Protein AF-A0A7S1A579-F1 (afdb_monomer)

Nearest PDB structures (foldseek):
  6sc8-assembly1_A  TM=3.128E-01  e=2.454E-05  Homo sapiens

pLDDT: mean 76.72, std 22.56, range [25.81, 97.69]

Structure (mmCIF, N/CA/C/O backbone):
data_AF-A0A7S1A579-F1
#
_entry.id   AF-A0A7S1A579-F1
#
loop_
_atom_site.group_PDB
_atom_site.id
_atom_site.type_symbol
_atom_site.label_atom_id
_atom_site.label_alt_id
_atom_site.label_comp_id
_atom_site.label_asym_id
_atom_site.label_entity_id
_atom_site.label_seq_id
_atom_site.pdbx_PDB_ins_code
_atom_site.Cartn_x
_atom_site.Cartn_y
_atom_site.Cartn_z
_atom_site.occupancy
_atom_site.B_iso_or_equiv
_atom_site.auth_seq_id
_atom_site.auth_comp_id
_atom_site.auth_asym_id
_atom_site.auth_atom_id
_atom_site.pdbx_PDB_model_num
ATOM 1 N N . MET A 1 1 ? 28.890 42.514 37.317 1.00 47.31 1 MET A N 1
ATOM 2 C CA . MET A 1 1 ? 28.191 41.209 37.233 1.00 47.31 1 MET A CA 1
ATOM 3 C C . MET A 1 1 ? 27.412 40.848 38.511 1.00 47.31 1 MET A C 1
ATOM 5 O O . MET A 1 1 ? 27.080 39.687 38.698 1.00 47.31 1 MET A O 1
ATOM 9 N N . GLU A 1 2 ? 27.026 41.815 39.357 1.00 46.03 2 GLU A N 1
ATOM 10 C CA . GLU A 1 2 ? 26.341 41.526 40.639 1.00 46.03 2 GLU A CA 1
ATOM 11 C C . GLU A 1 2 ? 24.880 42.007 40.698 1.00 46.03 2 GLU A C 1
ATOM 13 O O . GLU A 1 2 ? 24.080 41.483 41.466 1.00 46.03 2 GLU A O 1
ATOM 18 N N . HIS A 1 3 ? 24.472 42.904 39.795 1.00 42.00 3 HIS A N 1
ATOM 19 C CA . HIS A 1 3 ? 23.095 43.415 39.727 1.00 42.00 3 HIS A CA 1
ATOM 20 C C . HIS A 1 3 ? 22.078 42.469 39.053 1.00 42.00 3 HIS A C 1
ATOM 22 O O . HIS A 1 3 ? 20.877 42.734 39.091 1.00 42.00 3 HIS A O 1
ATOM 28 N N . ASP A 1 4 ? 22.528 41.350 38.473 1.00 42.69 4 ASP A N 1
ATOM 29 C CA . ASP A 1 4 ? 21.679 40.458 37.664 1.00 42.69 4 ASP A CA 1
ATOM 30 C C . ASP A 1 4 ? 21.150 39.227 38.438 1.00 42.69 4 ASP A C 1
ATOM 32 O O . ASP A 1 4 ? 20.230 38.538 37.992 1.00 42.6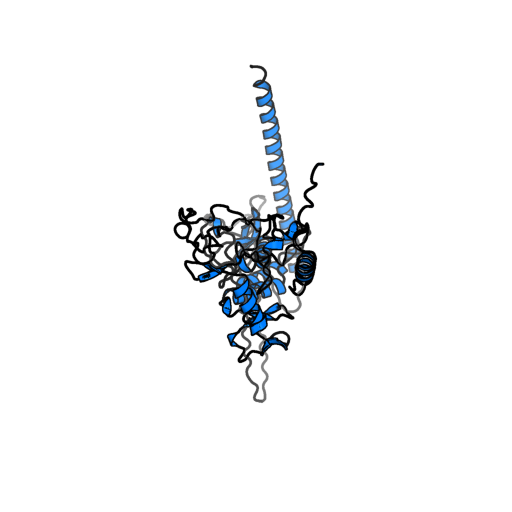9 4 ASP A O 1
ATOM 36 N N . ARG A 1 5 ? 21.669 38.973 39.652 1.00 43.84 5 ARG A N 1
ATOM 37 C CA . ARG A 1 5 ? 21.184 37.891 40.535 1.00 43.84 5 ARG A CA 1
ATOM 38 C C . ARG A 1 5 ? 19.909 38.261 41.298 1.00 43.84 5 ARG A C 1
ATOM 40 O O . ARG A 1 5 ? 19.050 37.404 41.484 1.00 43.84 5 ARG A O 1
ATOM 47 N N . VAL A 1 6 ? 19.727 39.529 41.672 1.00 47.41 6 VAL A N 1
ATOM 48 C CA . VAL A 1 6 ? 18.565 39.961 42.477 1.00 47.41 6 VAL A CA 1
ATOM 49 C C . VAL A 1 6 ? 17.266 39.969 41.655 1.00 47.41 6 VAL A C 1
ATOM 51 O O . VAL A 1 6 ? 16.204 39.632 42.175 1.00 47.41 6 VAL A O 1
ATOM 54 N N . ARG A 1 7 ? 17.328 40.245 40.342 1.00 44.72 7 ARG A N 1
ATOM 55 C CA . ARG A 1 7 ? 16.136 40.229 39.468 1.00 44.72 7 ARG A CA 1
ATOM 56 C C . ARG A 1 7 ? 15.603 38.823 39.166 1.00 44.72 7 ARG A C 1
ATOM 58 O O . ARG A 1 7 ? 14.399 38.676 38.965 1.00 44.72 7 ARG A O 1
ATOM 65 N N . ARG A 1 8 ? 16.444 37.780 39.193 1.00 43.94 8 ARG A N 1
ATOM 66 C CA . ARG A 1 8 ? 16.000 36.393 38.936 1.00 43.94 8 ARG A CA 1
ATOM 67 C C . ARG A 1 8 ? 15.271 35.767 40.131 1.00 43.94 8 ARG A C 1
ATOM 69 O O . ARG A 1 8 ? 14.335 34.998 39.923 1.00 43.94 8 ARG A O 1
ATOM 76 N N . SER A 1 9 ? 15.600 36.161 41.363 1.00 46.16 9 SER A N 1
ATOM 77 C CA . SER A 1 9 ? 14.920 35.647 42.565 1.00 46.16 9 SER A CA 1
ATOM 78 C C . SER A 1 9 ? 13.485 36.172 42.729 1.00 46.16 9 SER A C 1
ATOM 80 O O . SER A 1 9 ? 12.616 35.438 43.195 1.00 46.16 9 SER A O 1
ATOM 82 N N . PHE A 1 10 ? 13.182 37.395 42.271 1.00 41.75 10 PHE A N 1
ATOM 83 C CA . PHE A 1 10 ? 11.817 37.947 42.338 1.00 41.75 10 PHE A CA 1
ATOM 84 C C . PHE A 1 10 ? 10.853 37.366 41.287 1.00 41.75 10 PHE A C 1
ATOM 86 O O . PHE A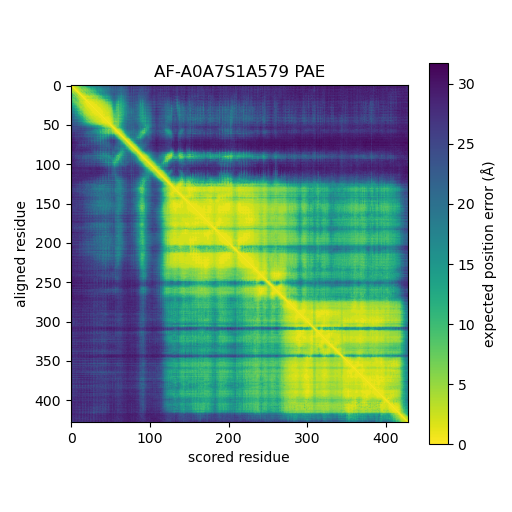 1 10 ? 9.644 37.318 41.525 1.00 41.75 10 PHE A O 1
ATOM 93 N N . ALA A 1 11 ? 11.363 36.885 40.147 1.00 45.69 11 ALA A N 1
ATOM 94 C CA . ALA A 1 11 ? 10.540 36.277 39.099 1.00 45.69 11 ALA A CA 1
ATOM 95 C C . ALA A 1 11 ? 10.047 34.864 39.477 1.00 45.69 11 ALA A C 1
ATOM 97 O O . ALA A 1 11 ? 8.921 34.497 39.145 1.00 45.69 11 ALA A O 1
ATOM 98 N N . CYS A 1 12 ? 10.841 34.101 40.238 1.00 46.72 12 CYS A N 1
ATOM 99 C CA . CYS A 1 12 ? 10.484 32.748 40.681 1.00 46.72 12 CYS A CA 1
ATOM 100 C C . CYS A 1 12 ? 9.321 32.747 41.699 1.00 46.72 12 CYS A C 1
ATOM 102 O O . CYS A 1 12 ? 8.391 31.945 41.597 1.00 46.72 12 CYS A O 1
ATOM 104 N N . GLY A 1 13 ? 9.298 33.714 42.628 1.00 47.03 13 GLY A N 1
ATOM 105 C CA . GLY A 1 13 ? 8.260 33.805 43.665 1.00 47.03 13 GLY A CA 1
ATOM 106 C C . GLY A 1 13 ? 6.848 34.078 43.124 1.00 47.03 13 GLY A C 1
ATOM 107 O O . GLY A 1 13 ? 5.892 33.413 43.527 1.00 47.03 13 GLY A O 1
ATOM 108 N N . ARG A 1 14 ? 6.702 35.000 42.157 1.00 46.94 14 ARG A N 1
ATOM 109 C CA . ARG A 1 14 ? 5.392 35.293 41.533 1.00 46.94 14 ARG A CA 1
ATOM 110 C C . ARG A 1 14 ? 4.891 34.150 40.653 1.00 46.94 14 ARG A C 1
ATOM 112 O O . ARG A 1 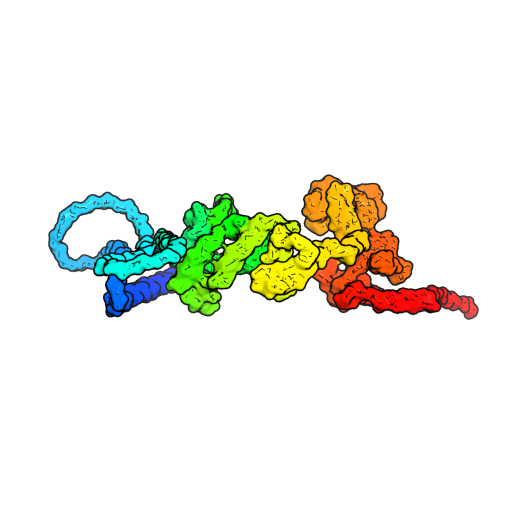14 ? 3.682 33.947 40.546 1.00 46.94 14 ARG A O 1
ATOM 119 N N . TRP A 1 15 ? 5.799 33.389 40.047 1.00 43.47 15 TRP A N 1
ATOM 120 C CA . TRP A 1 15 ? 5.434 32.257 39.200 1.00 43.47 15 TRP A CA 1
ATOM 121 C C . TRP A 1 15 ? 4.904 31.074 40.029 1.00 43.47 15 TRP A C 1
ATOM 123 O O . TRP A 1 15 ? 3.829 30.552 39.727 1.00 43.47 15 TRP A O 1
ATOM 133 N N . CYS A 1 16 ? 5.556 30.741 41.151 1.00 42.84 16 CYS A N 1
ATOM 134 C CA . CYS A 1 16 ? 5.076 29.709 42.081 1.00 42.84 16 CYS A CA 1
ATOM 135 C C . CYS A 1 16 ? 3.720 30.056 42.725 1.00 42.84 16 CYS A C 1
ATOM 137 O O . CYS A 1 16 ? 2.850 29.189 42.855 1.00 42.84 16 CYS A O 1
ATOM 139 N N . GLN A 1 17 ? 3.488 31.325 43.079 1.00 50.25 17 GLN A N 1
ATOM 140 C CA . GLN A 1 17 ? 2.205 31.756 43.649 1.00 50.25 17 GLN A CA 1
ATOM 141 C C . GLN A 1 17 ? 1.053 31.656 42.632 1.00 50.25 17 GLN A C 1
ATOM 143 O O . GLN A 1 17 ? -0.016 31.132 42.966 1.00 50.25 17 GLN A O 1
ATOM 148 N N . ASN A 1 18 ? 1.283 32.047 41.373 1.00 57.25 18 ASN A N 1
ATOM 149 C CA . ASN A 1 18 ? 0.293 31.904 40.299 1.00 57.25 18 ASN A CA 1
ATOM 150 C C . ASN A 1 18 ? 0.009 30.437 39.939 1.00 57.25 18 ASN A C 1
ATOM 152 O O . ASN A 1 18 ? -1.140 30.082 39.663 1.00 57.25 18 ASN A O 1
ATOM 156 N N . TRP A 1 19 ? 1.018 29.565 40.001 1.00 51.78 19 TRP A N 1
ATOM 157 C CA . TRP A 1 19 ? 0.840 28.135 39.747 1.00 51.78 19 TRP A CA 1
ATOM 158 C C . TRP A 1 19 ? -0.019 27.457 40.826 1.00 51.78 19 TRP A C 1
ATOM 160 O O . TRP A 1 19 ? -1.006 26.798 40.496 1.00 51.78 19 TRP A O 1
ATOM 170 N N . SER A 1 20 ? 0.249 27.717 42.113 1.00 60.41 20 SER A N 1
ATOM 171 C CA . SER A 1 20 ? -0.551 27.165 43.225 1.00 60.41 20 SER A CA 1
ATOM 172 C C . SER A 1 20 ? -2.026 27.594 43.184 1.00 60.41 20 SER A C 1
ATOM 174 O O . SER A 1 20 ? -2.921 26.863 43.617 1.00 60.41 20 SER A O 1
ATOM 176 N N . THR A 1 21 ? -2.296 28.788 42.654 1.00 63.12 21 THR A N 1
ATOM 177 C CA . THR A 1 21 ? -3.648 29.344 42.540 1.00 63.12 21 THR A CA 1
ATOM 178 C C . THR A 1 21 ? -4.391 28.715 41.360 1.00 63.12 21 THR A C 1
ATOM 180 O O . THR A 1 21 ? -5.551 28.330 41.507 1.00 63.12 21 THR A O 1
ATOM 183 N N . ARG A 1 22 ? -3.706 28.482 40.228 1.00 62.91 22 ARG A N 1
ATOM 184 C CA . ARG A 1 22 ? -4.252 27.723 39.088 1.00 62.91 22 ARG A CA 1
ATOM 185 C C . ARG A 1 22 ? -4.574 26.271 39.440 1.00 62.91 22 ARG A C 1
ATOM 187 O O . ARG A 1 22 ? -5.633 25.788 39.050 1.00 62.91 22 ARG A O 1
ATOM 194 N N . VAL A 1 23 ? -3.705 25.588 40.188 1.00 62.84 23 VAL A N 1
ATOM 195 C CA . VAL A 1 23 ? -3.947 24.199 40.625 1.00 62.84 23 VAL A CA 1
ATOM 196 C C . VAL A 1 23 ? -5.149 24.128 41.572 1.00 62.84 23 VAL A C 1
ATOM 198 O O . VAL A 1 23 ? -6.027 23.287 41.387 1.00 62.84 23 VAL A O 1
ATOM 201 N N . ARG A 1 24 ? -5.258 25.057 42.534 1.00 72.44 24 ARG A N 1
ATOM 202 C CA . ARG A 1 24 ? -6.424 25.141 43.432 1.00 72.44 24 ARG A CA 1
ATOM 203 C C . ARG A 1 24 ? -7.726 25.434 42.686 1.00 72.44 24 ARG A C 1
ATOM 205 O O . ARG A 1 24 ? -8.746 24.835 43.015 1.00 72.44 24 ARG A O 1
ATOM 212 N N . TRP A 1 25 ? -7.694 26.309 41.681 1.00 73.62 25 TRP A N 1
ATOM 213 C CA . TRP A 1 25 ? -8.870 26.608 40.862 1.00 73.62 25 TRP A CA 1
ATOM 214 C C . TRP A 1 25 ? -9.315 25.394 40.038 1.00 73.62 25 TRP A C 1
ATOM 216 O O . TRP A 1 25 ? -10.489 25.038 40.079 1.00 73.62 25 TRP A O 1
ATOM 226 N N . ARG A 1 26 ? -8.379 24.687 39.386 1.00 64.06 26 ARG A N 1
ATOM 227 C CA . ARG A 1 26 ? -8.679 23.449 38.644 1.00 64.06 26 ARG A CA 1
ATOM 228 C C . ARG A 1 26 ? -9.256 22.355 39.543 1.00 64.06 26 ARG A C 1
ATOM 230 O O . ARG A 1 26 ? -10.236 21.727 39.167 1.00 64.06 26 ARG A O 1
ATOM 237 N N . ARG A 1 27 ? -8.711 22.176 40.753 1.00 69.56 27 ARG A N 1
ATOM 238 C CA . ARG A 1 27 ? -9.241 21.207 41.729 1.00 69.56 27 ARG A CA 1
ATOM 239 C C . ARG A 1 27 ? -10.659 21.561 42.187 1.00 69.56 27 ARG A C 1
ATOM 241 O O . ARG A 1 27 ? -11.492 20.673 42.297 1.00 69.56 27 ARG A O 1
ATOM 248 N N . ARG A 1 28 ? -10.955 22.846 42.422 1.00 74.81 28 ARG A N 1
ATOM 249 C CA . ARG A 1 28 ? -12.317 23.298 42.771 1.00 74.81 28 ARG A CA 1
ATOM 250 C C . ARG A 1 28 ? -13.302 23.119 41.618 1.00 74.81 28 ARG A C 1
ATOM 252 O O . ARG A 1 28 ? -14.421 22.698 41.868 1.00 74.81 28 ARG A O 1
ATOM 259 N N . ALA A 1 29 ? -12.886 23.404 40.385 1.00 65.06 29 ALA A N 1
ATOM 260 C CA . ALA A 1 29 ? -13.716 23.187 39.203 1.00 65.06 29 ALA A CA 1
ATOM 261 C C . ALA A 1 29 ? -14.034 21.694 38.998 1.00 65.06 29 ALA A C 1
ATOM 263 O O . ALA A 1 29 ? -15.185 21.352 38.759 1.00 65.06 29 ALA A O 1
ATOM 264 N N . ALA A 1 30 ? -13.047 20.809 39.184 1.00 61.34 30 ALA A N 1
ATOM 265 C CA . ALA A 1 30 ? -13.247 19.362 39.106 1.00 61.34 30 ALA A CA 1
ATOM 266 C C . ALA A 1 30 ? -14.214 18.839 40.185 1.00 61.34 30 ALA A C 1
ATOM 268 O O . ALA A 1 30 ? -15.116 18.071 39.873 1.00 61.34 30 ALA A O 1
ATOM 269 N N . LEU A 1 31 ? -14.080 19.302 41.436 1.00 73.62 31 LEU A N 1
ATOM 270 C CA . LEU A 1 31 ? -15.003 18.935 42.520 1.00 73.62 31 LEU A CA 1
ATOM 271 C C . LEU A 1 31 ? -16.426 19.462 42.278 1.00 73.62 31 LEU A C 1
ATOM 273 O O . LEU A 1 31 ? -17.392 18.746 42.517 1.00 73.62 31 LEU A O 1
ATOM 277 N N . ALA A 1 32 ? -16.564 20.688 41.763 1.00 73.44 32 ALA A N 1
ATOM 278 C CA . ALA A 1 32 ? -17.868 21.257 41.429 1.00 73.44 32 ALA A CA 1
ATOM 279 C C . ALA A 1 32 ? -18.566 20.484 40.296 1.00 73.44 32 ALA A C 1
ATOM 281 O O . ALA A 1 32 ? -19.779 20.284 40.355 1.00 73.44 32 ALA A O 1
ATOM 282 N N . GLU A 1 33 ? -17.810 20.019 39.296 1.00 67.50 33 GLU A N 1
ATOM 283 C CA . GLU A 1 33 ? -18.347 19.176 38.224 1.00 67.50 33 GLU A CA 1
ATOM 284 C C . GLU A 1 33 ? -18.697 17.771 38.731 1.00 67.50 33 GLU A C 1
ATOM 286 O O . GLU A 1 33 ? -19.759 17.252 38.399 1.00 67.50 33 GLU A O 1
ATOM 291 N N . GLN A 1 34 ? -17.882 17.189 39.618 1.00 68.12 34 GLN A N 1
ATOM 292 C CA . GLN A 1 34 ? -18.193 15.916 40.274 1.00 68.12 34 GLN A CA 1
ATOM 293 C C . GLN A 1 34 ? -19.496 16.000 41.091 1.00 68.12 34 GLN A C 1
ATOM 295 O O . GLN A 1 34 ? -20.335 15.102 41.009 1.00 68.12 34 GLN A O 1
ATOM 300 N N . ASP A 1 35 ? -19.720 17.096 41.821 1.00 74.06 35 ASP A N 1
ATOM 301 C CA . ASP A 1 35 ? -20.973 17.345 42.548 1.00 74.06 35 ASP A CA 1
ATOM 302 C C . ASP A 1 35 ? -22.158 17.648 41.619 1.00 74.06 35 ASP A C 1
ATOM 304 O O . ASP A 1 35 ? -23.310 17.358 41.961 1.00 74.06 35 ASP A O 1
ATOM 308 N N . ARG A 1 36 ? -21.916 18.237 40.440 1.00 85.06 36 ARG A N 1
ATOM 309 C CA . ARG A 1 36 ? -22.947 18.397 39.402 1.00 85.06 36 ARG A CA 1
ATOM 310 C C . ARG A 1 36 ? -23.375 17.032 38.870 1.00 85.06 36 ARG A C 1
ATOM 312 O O . ARG A 1 36 ? -24.565 16.741 38.872 1.00 85.06 36 ARG A O 1
ATOM 319 N N . LEU A 1 37 ? -22.415 16.176 38.519 1.00 63.78 37 LEU A N 1
ATOM 320 C CA . LEU A 1 37 ? -22.663 14.820 38.028 1.00 63.78 37 LEU A CA 1
ATOM 321 C C . LEU A 1 37 ? -23.353 13.947 39.079 1.00 63.78 37 LEU A C 1
ATOM 323 O O . LEU A 1 37 ? -24.321 13.273 38.750 1.00 63.78 37 LEU A O 1
ATOM 327 N N . ARG A 1 38 ? -22.943 14.013 40.353 1.00 70.88 38 ARG A N 1
ATOM 328 C CA . ARG A 1 38 ? -23.638 13.319 41.455 1.00 70.88 38 ARG A CA 1
ATOM 329 C C . ARG A 1 38 ? -25.104 13.731 41.562 1.00 70.88 38 ARG A C 1
ATOM 331 O O . ARG A 1 38 ? -25.965 12.875 41.747 1.00 70.88 38 ARG A O 1
ATOM 338 N N . ARG A 1 39 ? -25.399 15.028 41.418 1.00 70.94 39 ARG A N 1
ATOM 339 C CA . ARG A 1 39 ? -26.777 15.539 41.416 1.00 70.94 39 ARG A CA 1
ATOM 340 C C . ARG A 1 39 ? -27.557 15.101 40.180 1.00 70.94 39 ARG A C 1
ATOM 342 O O . ARG A 1 39 ? -28.720 14.753 40.325 1.00 70.94 39 ARG A O 1
ATOM 349 N N . SER A 1 40 ? -26.930 15.062 39.006 1.00 66.44 40 SER A N 1
ATOM 350 C CA . SER A 1 40 ? -27.559 14.565 37.777 1.00 66.44 40 SER A CA 1
ATOM 351 C C . SER A 1 40 ? -27.852 13.066 37.836 1.00 66.44 40 SER A C 1
ATOM 353 O O . SER A 1 40 ? -28.957 12.665 37.504 1.00 66.44 40 SER A O 1
ATOM 355 N N . VAL A 1 41 ? -26.914 12.244 38.316 1.00 64.12 41 VAL A N 1
ATOM 356 C CA . VAL A 1 41 ? -27.126 10.797 38.503 1.00 64.12 41 VAL A CA 1
ATOM 357 C C . VAL A 1 41 ? -28.238 10.546 39.515 1.00 64.12 41 VAL A C 1
ATOM 359 O O . VAL A 1 41 ? -29.110 9.723 39.263 1.00 64.12 41 VAL A O 1
ATOM 362 N N . LYS A 1 42 ? -28.255 11.296 40.624 1.00 71.56 42 LYS A N 1
ATOM 363 C CA . LYS A 1 42 ? -29.345 11.230 41.599 1.00 71.56 42 LYS A CA 1
ATOM 364 C C . LYS A 1 42 ? -30.689 11.631 40.983 1.00 71.56 42 LYS A C 1
ATOM 366 O O . LYS A 1 42 ? -31.654 10.910 41.164 1.00 71.56 42 LYS A O 1
ATOM 371 N N . ALA A 1 43 ? -30.742 12.721 40.218 1.00 66.25 43 ALA A N 1
ATOM 372 C CA . ALA A 1 43 ? -31.970 13.166 39.560 1.00 66.25 43 ALA A CA 1
ATOM 373 C C . ALA A 1 43 ? -32.492 12.140 38.540 1.00 66.25 43 ALA A C 1
ATOM 375 O O . ALA A 1 43 ? -33.686 11.874 38.511 1.00 66.25 43 ALA A O 1
ATOM 376 N N . VAL A 1 44 ? -31.605 11.517 37.756 1.00 61.66 44 VAL A N 1
ATOM 377 C CA . VAL A 1 44 ? -31.972 10.437 36.824 1.00 61.66 44 VAL A CA 1
ATOM 378 C C . VAL A 1 44 ? -32.459 9.201 37.584 1.00 61.66 44 VAL A C 1
ATOM 380 O O . VAL A 1 44 ? -33.455 8.605 37.191 1.00 61.66 44 VAL A O 1
ATOM 383 N N . ALA A 1 45 ? -31.809 8.832 38.690 1.00 61.50 45 ALA A N 1
ATOM 384 C CA . ALA A 1 45 ? -32.258 7.728 39.537 1.00 61.50 45 ALA A CA 1
ATOM 385 C C . ALA A 1 45 ? -33.626 8.011 40.187 1.00 61.50 45 ALA A C 1
ATOM 387 O O . ALA A 1 45 ? -34.470 7.120 40.222 1.00 61.50 45 ALA A O 1
ATOM 388 N N . ASP A 1 46 ? -33.869 9.243 40.642 1.00 59.16 46 ASP A N 1
ATOM 389 C CA . ASP A 1 46 ? -35.143 9.677 41.227 1.00 59.16 46 ASP A CA 1
ATOM 390 C C . ASP A 1 46 ? -36.262 9.710 40.162 1.00 59.16 46 ASP A C 1
ATOM 392 O O . ASP A 1 46 ? -37.379 9.260 40.417 1.00 59.16 46 ASP A O 1
ATOM 396 N N . GLU A 1 47 ? -35.962 10.170 38.943 1.00 58.97 47 GLU A N 1
ATOM 397 C CA . GLU A 1 47 ? -36.910 10.199 37.822 1.00 58.97 47 GLU A CA 1
ATOM 398 C C . GLU A 1 47 ? -37.262 8.788 37.327 1.00 58.97 47 GLU A C 1
ATOM 400 O O . GLU A 1 47 ? -38.437 8.480 37.113 1.00 58.97 47 GLU A O 1
ATOM 405 N N . LEU A 1 48 ? -36.277 7.888 37.246 1.00 57.16 48 LEU A N 1
ATOM 406 C CA . LEU A 1 48 ? -36.496 6.473 36.928 1.00 57.16 48 LEU A CA 1
ATOM 407 C C . LEU A 1 48 ? -37.258 5.736 38.040 1.00 57.16 48 LEU A C 1
ATOM 409 O O . LEU A 1 48 ? -38.088 4.884 37.738 1.00 57.16 48 LEU A O 1
ATOM 413 N N . CYS A 1 49 ? -37.053 6.098 39.311 1.00 58.28 49 CYS A N 1
ATOM 414 C CA . CYS A 1 49 ? -37.835 5.571 40.436 1.00 58.28 49 CYS A CA 1
ATOM 415 C C . CYS A 1 49 ? -39.311 6.010 40.415 1.00 58.28 49 CYS A C 1
ATOM 417 O O . CYS A 1 49 ? -40.121 5.451 41.156 1.00 58.28 49 CYS A O 1
ATOM 419 N N . HIS A 1 50 ? -39.681 7.038 39.645 1.00 50.03 50 HIS A N 1
ATOM 420 C CA . HIS A 1 50 ? -41.049 7.576 39.603 1.00 50.03 50 HIS A CA 1
ATOM 421 C C . HIS A 1 50 ? -41.789 7.289 38.294 1.00 50.03 50 HIS A C 1
ATOM 423 O O . HIS A 1 50 ? -43.008 7.477 38.226 1.00 50.03 50 HIS A O 1
ATOM 429 N N . GLN A 1 51 ? -41.106 6.772 37.272 1.00 51.78 51 GLN A N 1
ATOM 430 C CA . GLN A 1 51 ? -41.766 6.271 36.073 1.00 51.78 51 GLN A CA 1
ATOM 431 C C . GLN A 1 51 ? -42.412 4.908 36.353 1.00 51.78 51 GLN A C 1
ATOM 433 O O . GLN A 1 51 ? -41.752 3.929 36.689 1.00 51.78 51 GLN A O 1
ATOM 438 N N . ARG A 1 52 ? -43.741 4.835 36.205 1.00 39.75 52 ARG A N 1
ATOM 439 C CA . ARG A 1 52 ? -44.452 3.552 36.143 1.00 39.75 52 ARG A CA 1
ATOM 440 C C . ARG A 1 52 ? -44.154 2.910 34.795 1.00 39.75 52 ARG A C 1
ATOM 442 O O . ARG A 1 52 ? -44.749 3.296 33.791 1.00 39.75 52 ARG A O 1
ATOM 449 N N . PHE A 1 53 ? -43.260 1.931 34.785 1.00 48.84 53 PHE A N 1
ATOM 450 C CA . PHE A 1 53 ? -43.068 1.081 33.621 1.00 48.84 53 PHE A CA 1
ATOM 451 C C . PHE A 1 53 ? -44.267 0.130 33.491 1.00 48.84 53 PHE A C 1
ATOM 453 O O . PHE A 1 53 ? -44.626 -0.530 34.474 1.00 48.84 53 PHE A O 1
ATOM 460 N N . PRO A 1 54 ? -44.929 0.064 32.324 1.00 34.09 54 PRO A N 1
ATOM 461 C CA . PRO A 1 54 ? -45.792 -1.067 32.030 1.00 34.09 54 PRO A CA 1
ATOM 462 C C . PRO A 1 54 ? -44.922 -2.336 32.036 1.00 34.09 54 PRO A C 1
ATOM 464 O O . PRO A 1 54 ? -43.801 -2.320 31.536 1.00 34.09 54 PRO A O 1
ATOM 467 N N . ASP A 1 55 ? -45.432 -3.400 32.655 1.00 40.28 55 ASP A N 1
ATOM 468 C CA . ASP A 1 55 ? -44.855 -4.755 32.661 1.00 40.28 55 ASP A CA 1
ATOM 469 C C . ASP A 1 55 ? -43.694 -5.053 33.634 1.00 40.28 55 ASP A C 1
ATOM 471 O O . ASP A 1 55 ? -42.742 -5.753 33.306 1.00 40.28 55 ASP A O 1
ATOM 475 N N . GLY A 1 56 ? -43.817 -4.626 34.897 1.00 39.44 56 GLY A N 1
ATOM 476 C CA . GLY A 1 56 ? -43.161 -5.323 36.023 1.00 39.44 56 GLY A CA 1
ATOM 477 C C . GLY A 1 56 ? -41.634 -5.201 36.126 1.00 39.44 56 GLY A C 1
ATOM 478 O O . GLY A 1 56 ? -41.016 -5.957 36.874 1.00 39.44 56 GLY A O 1
ATOM 479 N N . ILE A 1 57 ? -41.023 -4.248 35.421 1.00 36.94 57 ILE A N 1
ATOM 480 C CA . ILE A 1 57 ? -39.584 -3.965 35.499 1.00 36.94 57 ILE A CA 1
ATOM 481 C C . ILE A 1 57 ? -39.266 -3.296 36.846 1.00 36.94 57 ILE A C 1
ATOM 483 O O . ILE A 1 57 ? -39.697 -2.172 37.104 1.00 36.94 57 ILE A O 1
ATOM 487 N N . ASN A 1 58 ? -38.485 -3.970 37.693 1.00 36.34 58 ASN A N 1
ATOM 488 C CA . ASN A 1 58 ? -37.908 -3.389 38.907 1.00 36.34 58 ASN A CA 1
ATOM 489 C C . ASN A 1 58 ? -36.456 -2.976 38.644 1.00 36.34 58 ASN A C 1
ATOM 491 O O . ASN A 1 58 ? -35.619 -3.813 38.316 1.00 36.34 58 ASN A O 1
ATOM 495 N N . VAL A 1 59 ? -36.140 -1.695 38.835 1.00 38.06 59 VAL A N 1
ATOM 496 C CA . VAL A 1 59 ? -34.760 -1.192 38.838 1.00 38.06 59 VAL A CA 1
ATOM 497 C C . VAL A 1 59 ? -34.297 -1.111 40.292 1.00 38.06 59 VAL A C 1
ATOM 499 O O . VAL A 1 59 ? -34.822 -0.309 41.062 1.00 38.06 59 VAL A O 1
ATOM 502 N N . VAL A 1 60 ? -33.337 -1.948 40.694 1.00 34.75 60 VAL A N 1
ATOM 503 C CA . VAL A 1 60 ? -32.786 -1.941 42.060 1.00 34.75 60 VAL A CA 1
ATOM 504 C C . VAL A 1 60 ? -31.441 -1.221 42.067 1.00 34.75 60 VAL A C 1
ATOM 506 O O . VAL A 1 60 ? -30.477 -1.671 41.454 1.00 34.75 60 VAL A O 1
ATOM 509 N N . PHE A 1 61 ? -31.365 -0.106 42.793 1.00 35.84 61 PHE A N 1
ATOM 510 C CA . PHE A 1 61 ? -30.117 0.609 43.051 1.00 35.84 61 PHE A CA 1
ATOM 511 C C . PHE A 1 61 ? -29.532 0.172 44.397 1.00 35.84 61 PHE A C 1
ATOM 513 O O . PHE A 1 61 ? -30.119 0.431 45.447 1.00 35.84 61 PHE A O 1
ATOM 520 N N . HIS A 1 62 ? -28.342 -0.427 44.394 1.00 30.78 62 HIS A N 1
ATOM 521 C CA . HIS A 1 62 ? -27.564 -0.609 45.619 1.00 30.78 62 HIS A CA 1
ATOM 522 C C . HIS A 1 62 ? -26.596 0.566 45.793 1.00 30.78 62 HIS A C 1
ATOM 524 O O . HIS A 1 62 ? -25.551 0.625 45.151 1.00 30.78 62 HIS A O 1
ATOM 530 N N . SER A 1 63 ? -26.931 1.510 46.678 1.00 30.98 63 SER A N 1
ATOM 531 C CA . SER A 1 63 ? -25.978 2.523 47.145 1.00 30.98 63 SER A CA 1
ATOM 532 C C . SER A 1 63 ? -25.539 2.208 48.575 1.00 30.98 63 SER A C 1
ATOM 534 O O . SER A 1 63 ? -26.343 2.306 49.501 1.00 30.98 63 SER A O 1
ATOM 536 N N . ALA A 1 64 ? -24.264 1.883 48.777 1.00 33.00 64 ALA A N 1
ATOM 537 C CA . ALA A 1 64 ? -23.640 1.964 50.094 1.00 33.00 64 ALA A CA 1
ATOM 538 C C . ALA A 1 64 ? -23.027 3.364 50.237 1.00 33.00 64 ALA A C 1
ATOM 540 O O . ALA A 1 64 ? -21.902 3.609 49.807 1.00 33.00 64 ALA A O 1
ATOM 541 N N . ILE A 1 65 ? -23.792 4.308 50.787 1.00 33.41 65 ILE A N 1
ATOM 542 C CA . ILE A 1 65 ? -23.282 5.629 51.170 1.00 33.41 65 ILE A CA 1
ATOM 543 C C . ILE A 1 65 ? -23.171 5.640 52.695 1.00 33.41 65 ILE A C 1
ATOM 545 O O . ILE A 1 65 ? -24.173 5.798 53.386 1.00 33.41 65 ILE A O 1
ATOM 549 N N . GLN A 1 66 ? -21.957 5.482 53.227 1.00 36.50 66 GLN A N 1
ATOM 550 C CA . GLN A 1 66 ? -21.646 5.957 54.576 1.00 36.50 66 GLN A CA 1
ATOM 551 C C . GLN A 1 66 ? -21.329 7.451 54.473 1.00 36.50 66 GLN A C 1
ATOM 553 O O . GLN A 1 66 ? -20.339 7.850 53.860 1.00 36.50 66 GLN A O 1
ATOM 558 N N . SER A 1 67 ? -22.218 8.286 55.006 1.00 35.06 67 SER A N 1
ATOM 559 C CA . SER A 1 67 ? -21.993 9.720 55.159 1.00 35.06 67 SER A CA 1
ATOM 560 C C . SER A 1 67 ? -21.325 9.991 56.504 1.00 35.06 67 SER A C 1
ATOM 562 O O . SER A 1 67 ? -21.951 9.799 57.547 1.00 35.06 67 SER A O 1
ATOM 564 N N . ASP A 1 68 ? -20.092 10.490 56.484 1.00 33.06 68 ASP A N 1
ATOM 565 C CA . ASP A 1 68 ? -19.486 11.099 57.664 1.00 33.06 68 ASP A CA 1
ATOM 566 C C . ASP A 1 68 ? -20.170 12.439 57.974 1.00 33.06 68 ASP A C 1
ATOM 568 O O . ASP A 1 68 ? -20.107 13.389 57.193 1.00 33.06 68 ASP A O 1
ATOM 572 N N . GLY A 1 69 ? -20.785 12.504 59.157 1.00 31.89 69 GLY A N 1
ATOM 573 C CA . GLY A 1 69 ? -20.864 13.715 59.971 1.00 31.89 69 GLY A CA 1
A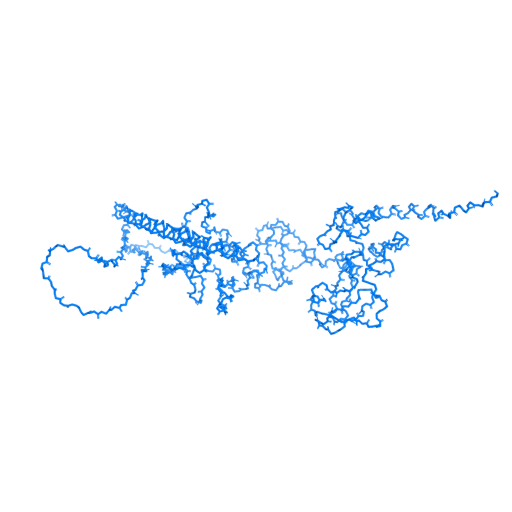TOM 574 C C . GLY A 1 69 ? -21.955 14.735 59.641 1.00 31.89 69 GLY A C 1
ATOM 575 O O . GLY A 1 69 ? -21.672 15.767 59.048 1.00 31.89 69 GLY A O 1
ATOM 576 N N . PHE A 1 70 ? -23.150 14.535 60.200 1.00 25.81 70 PHE A N 1
ATOM 577 C CA . PHE A 1 70 ? -23.848 15.567 60.980 1.00 25.81 70 PHE A CA 1
ATOM 578 C C . PHE A 1 70 ? -24.715 14.861 62.030 1.00 25.81 70 PHE A C 1
ATOM 580 O O . PHE A 1 70 ? -25.645 14.130 61.705 1.00 25.81 70 PHE A O 1
ATOM 587 N N . ALA A 1 71 ? -24.339 15.029 63.295 1.00 29.89 71 ALA A N 1
ATOM 588 C CA . ALA A 1 71 ? -25.034 14.470 64.441 1.00 29.89 71 ALA A CA 1
ATOM 589 C C . ALA A 1 71 ? -26.255 15.328 64.798 1.00 29.89 71 ALA A C 1
ATOM 591 O O . ALA A 1 71 ? -26.084 16.514 65.061 1.00 29.89 71 ALA A O 1
ATOM 592 N N . THR A 1 72 ? -27.432 14.705 64.886 1.00 31.00 72 THR A N 1
ATOM 593 C CA . THR A 1 72 ? -28.428 14.961 65.942 1.00 31.00 72 THR A CA 1
ATOM 594 C C . THR A 1 72 ? -29.333 13.736 66.093 1.00 31.00 72 THR A C 1
ATOM 596 O O . THR A 1 72 ? -30.015 13.356 65.147 1.00 31.00 72 THR A O 1
ATOM 599 N N . ASP A 1 73 ? -29.282 13.159 67.294 1.00 32.53 73 ASP A N 1
ATOM 600 C CA . ASP A 1 73 ? -30.278 12.348 68.003 1.00 32.53 73 ASP A CA 1
ATOM 601 C C . ASP A 1 73 ? -30.955 11.162 67.301 1.00 32.53 73 ASP A C 1
ATOM 603 O O . ASP A 1 73 ? -31.936 11.317 66.581 1.00 32.53 73 ASP A O 1
ATOM 607 N N . LEU A 1 74 ? -30.524 9.950 67.680 1.00 28.53 74 LEU A N 1
ATOM 608 C CA . LEU A 1 74 ? -31.415 8.882 68.158 1.00 28.53 74 LEU A CA 1
ATOM 609 C C . LEU A 1 74 ? -30.605 7.729 68.776 1.00 28.53 74 LEU A C 1
ATOM 611 O O . LEU A 1 74 ? -29.683 7.183 68.173 1.00 28.53 74 LEU A O 1
ATOM 615 N N . GLU A 1 75 ? -30.949 7.391 70.020 1.00 35.91 75 GLU A N 1
ATOM 616 C CA . GLU A 1 75 ? -30.388 6.290 70.803 1.00 35.91 75 GLU A CA 1
ATOM 617 C C . GLU A 1 75 ? -30.696 4.899 70.210 1.00 35.91 75 GLU A C 1
ATOM 619 O O . GLU A 1 75 ? -31.762 4.674 69.641 1.00 35.91 75 GLU A O 1
ATOM 624 N N . LYS A 1 76 ? -29.808 3.945 70.548 1.00 33.03 76 LYS A N 1
ATOM 625 C CA . LYS A 1 76 ? -29.906 2.469 70.458 1.00 33.03 76 LYS A CA 1
ATOM 626 C C . LYS A 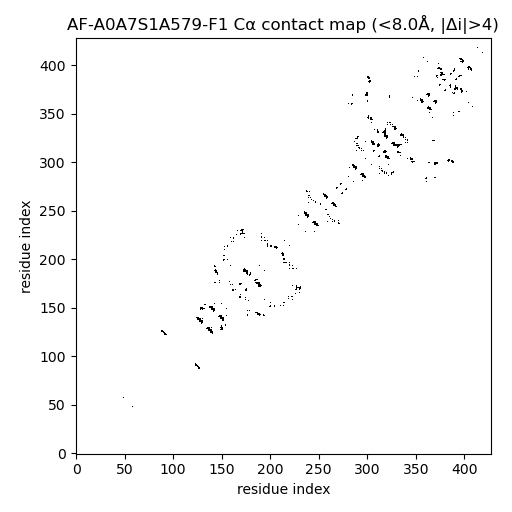1 76 ? -29.622 1.838 69.087 1.00 33.03 76 LYS A C 1
ATOM 628 O O . LYS A 1 76 ? -30.520 1.685 68.272 1.00 33.03 76 LYS A O 1
ATOM 633 N N . CYS A 1 77 ? -28.416 1.281 68.921 1.00 26.91 77 CYS A N 1
ATOM 634 C CA . CYS A 1 77 ? -28.208 -0.178 68.885 1.00 26.91 77 CYS A CA 1
ATOM 635 C C . CYS A 1 77 ? -26.726 -0.577 68.742 1.00 26.91 77 CYS A C 1
ATOM 637 O O . CYS A 1 77 ? -25.849 0.259 68.570 1.00 26.91 77 CYS A O 1
ATOM 639 N N . LEU A 1 78 ? -26.502 -1.878 68.934 1.00 29.12 78 LEU A N 1
ATOM 640 C CA . LEU A 1 78 ? -25.276 -2.601 69.277 1.00 29.12 78 LEU A CA 1
ATOM 641 C C . LEU A 1 78 ? -24.017 -2.377 68.418 1.00 29.12 78 LEU A C 1
ATOM 643 O O . LEU A 1 78 ? -24.068 -2.119 67.222 1.00 29.12 78 LEU A O 1
ATOM 647 N N . LYS A 1 79 ? -22.884 -2.612 69.100 1.00 31.84 79 LYS A N 1
ATOM 648 C CA . LYS A 1 79 ? -21.510 -2.742 68.596 1.00 31.84 79 LYS A CA 1
ATOM 649 C C . LYS A 1 79 ? -21.432 -3.545 67.289 1.00 31.84 79 LYS A C 1
ATOM 651 O O . LYS A 1 79 ? -21.865 -4.694 67.255 1.00 31.84 79 LYS A O 1
ATOM 656 N N . VAL A 1 80 ? -20.771 -2.969 66.290 1.00 28.14 80 VAL A N 1
ATOM 657 C CA . VAL A 1 80 ? -20.206 -3.671 65.132 1.00 28.14 80 VAL A CA 1
ATOM 658 C C . VAL A 1 80 ? -18.711 -3.358 65.118 1.00 28.14 80 VAL A C 1
ATOM 660 O O . VAL A 1 80 ? -18.321 -2.209 65.316 1.00 28.14 80 VAL A O 1
ATOM 663 N N . GLU A 1 81 ? -17.891 -4.397 64.992 1.00 30.78 81 GLU A N 1
ATOM 664 C CA . GLU A 1 81 ? -16.431 -4.315 64.955 1.00 30.78 81 GLU A CA 1
ATOM 665 C C . GLU A 1 81 ? -15.945 -3.707 63.632 1.00 30.78 81 GLU A C 1
ATOM 667 O O . GLU A 1 81 ? -16.466 -4.014 62.559 1.00 30.78 81 GLU A O 1
ATOM 672 N N . ASP A 1 82 ? -14.932 -2.844 63.730 1.00 30.02 82 ASP A N 1
ATOM 673 C CA . ASP A 1 82 ? -14.265 -2.193 62.607 1.00 30.02 82 ASP A CA 1
ATOM 674 C C . ASP A 1 82 ? -13.530 -3.207 61.720 1.00 30.02 82 ASP A C 1
ATOM 676 O O . ASP A 1 82 ? -12.681 -3.978 62.170 1.00 30.02 82 ASP A O 1
ATOM 680 N N . SER A 1 83 ? -13.794 -3.153 60.417 1.00 29.86 83 SER A N 1
ATOM 681 C CA . SER A 1 83 ? -12.928 -3.721 59.381 1.00 29.86 83 SER A CA 1
ATOM 682 C C . SER A 1 83 ? -12.919 -2.771 58.187 1.00 29.86 83 SER A C 1
ATOM 684 O O . SER A 1 83 ? -13.823 -2.767 57.355 1.00 29.86 83 SER A O 1
ATOM 686 N N . ALA A 1 84 ? -11.897 -1.919 58.135 1.00 32.31 84 ALA A N 1
ATOM 687 C CA . ALA A 1 84 ? -11.673 -0.974 57.054 1.00 32.31 84 ALA A CA 1
ATOM 688 C C . ALA A 1 84 ? -11.141 -1.694 55.802 1.00 32.31 84 ALA A C 1
ATOM 690 O O . ALA A 1 84 ? -9.986 -2.116 55.759 1.00 32.31 84 ALA A O 1
ATOM 691 N N . ALA A 1 85 ? -11.971 -1.778 54.763 1.00 32.34 85 ALA A N 1
ATOM 692 C CA . ALA A 1 85 ? -11.541 -2.010 53.389 1.00 32.34 85 ALA A CA 1
ATOM 693 C C . ALA A 1 85 ? -12.433 -1.189 52.444 1.00 32.34 85 ALA A C 1
ATOM 695 O O . ALA A 1 85 ? -13.637 -1.421 52.339 1.00 32.34 85 ALA A O 1
ATOM 696 N N . HIS A 1 86 ? -11.843 -0.200 51.769 1.00 33.25 86 HIS A N 1
ATOM 697 C CA . HIS A 1 86 ? -12.524 0.590 50.745 1.00 33.25 86 HIS A CA 1
ATOM 698 C C . HIS A 1 86 ? -12.888 -0.313 49.559 1.00 33.25 86 HIS A C 1
ATOM 700 O O . HIS A 1 86 ? -12.004 -0.779 48.843 1.00 33.25 86 HIS A O 1
ATOM 706 N N . SER A 1 87 ? -14.184 -0.552 49.351 1.00 35.72 87 SER A N 1
ATOM 707 C CA . SER A 1 87 ? -14.695 -1.250 48.167 1.00 35.72 87 SER A CA 1
ATOM 708 C C . SER A 1 87 ? -15.091 -0.236 47.084 1.00 35.72 87 SER A C 1
ATOM 710 O O . SER A 1 87 ? -15.730 0.769 47.411 1.00 35.72 87 SER A O 1
ATOM 712 N N . PRO A 1 88 ? -14.726 -0.449 45.807 1.00 38.44 88 PRO A N 1
ATOM 713 C CA . PRO A 1 88 ? -15.174 0.403 44.710 1.00 38.44 88 PRO A CA 1
ATOM 714 C C . PRO A 1 88 ? -16.685 0.257 44.474 1.00 38.44 88 PRO A C 1
ATOM 716 O O . PRO A 1 88 ? -17.256 -0.819 44.643 1.00 38.44 88 PRO A O 1
ATOM 719 N N . LEU A 1 89 ? -17.329 1.351 44.055 1.00 35.41 89 LEU A N 1
ATOM 720 C CA . LEU A 1 89 ? -18.714 1.338 43.580 1.00 35.41 89 LEU A CA 1
ATOM 721 C C . LEU A 1 89 ? -18.788 0.485 42.305 1.00 35.41 89 LEU A C 1
ATOM 723 O O . LEU A 1 89 ? -18.147 0.809 41.304 1.00 35.41 89 LEU A O 1
ATOM 727 N N . SER A 1 90 ? -19.567 -0.592 42.358 1.00 38.88 90 SER A N 1
ATOM 728 C CA . SER A 1 90 ? -19.861 -1.470 41.227 1.00 38.88 90 SER A CA 1
ATOM 729 C C . SER A 1 90 ? -21.312 -1.260 40.809 1.00 38.88 90 SER A C 1
ATOM 731 O O . SER A 1 90 ? -22.207 -1.286 41.654 1.00 38.88 90 SER A O 1
ATOM 733 N N . LEU A 1 91 ? -21.542 -1.017 39.518 1.00 39.72 91 LEU A N 1
ATOM 734 C CA . LEU A 1 91 ? -22.881 -1.023 38.935 1.00 39.72 91 LEU A CA 1
ATOM 735 C C . LEU A 1 91 ? -23.076 -2.369 38.229 1.00 39.72 91 LEU A C 1
ATOM 737 O O . LEU A 1 91 ? -22.374 -2.658 37.261 1.00 39.72 91 LEU A O 1
ATOM 741 N N . GLN A 1 92 ? -24.017 -3.180 38.712 1.00 42.50 92 GLN A N 1
ATOM 742 C CA . GLN A 1 92 ? -24.454 -4.411 38.049 1.00 42.50 92 GLN A CA 1
ATOM 743 C C . GLN A 1 92 ? -25.777 -4.139 37.327 1.00 42.50 92 GLN A C 1
ATOM 745 O O . GLN A 1 92 ? -26.738 -3.678 37.939 1.00 42.50 92 GLN A O 1
ATOM 750 N N . LEU A 1 93 ? -25.817 -4.387 36.018 1.00 37.84 93 LEU A N 1
ATOM 751 C CA . LEU A 1 93 ? -27.031 -4.291 35.206 1.00 37.84 93 LEU A CA 1
ATOM 752 C C . LEU A 1 93 ? -27.628 -5.696 35.059 1.00 37.84 93 LEU A C 1
ATOM 754 O O . LEU A 1 93 ? -26.989 -6.575 34.487 1.00 37.84 93 LEU A O 1
ATOM 758 N N . HIS A 1 94 ? -28.847 -5.897 35.562 1.00 33.00 94 HIS A N 1
ATOM 759 C CA . HIS A 1 94 ? -29.605 -7.144 35.424 1.00 33.00 94 HIS A CA 1
ATOM 760 C C . HIS A 1 94 ? -30.892 -6.901 34.620 1.00 33.00 94 HIS A C 1
ATOM 762 O O . HIS A 1 94 ? -31.560 -5.885 34.804 1.00 33.00 94 HIS A O 1
ATOM 768 N N . CYS A 1 95 ? -31.254 -7.847 33.752 1.00 29.53 95 CYS A N 1
ATOM 769 C CA . CYS A 1 95 ? -32.567 -7.934 33.110 1.00 29.53 95 CYS A CA 1
ATOM 770 C C . CYS A 1 95 ? -33.142 -9.324 33.397 1.00 29.53 95 CYS A C 1
ATOM 772 O O . CYS A 1 95 ? -32.549 -10.321 32.993 1.00 29.53 95 CYS A O 1
ATOM 774 N N . GLU A 1 96 ? -34.280 -9.401 34.089 1.00 33.44 96 GLU A N 1
ATOM 775 C CA . GLU A 1 96 ? -34.984 -10.662 34.342 1.00 33.44 96 GLU A CA 1
ATOM 776 C C . GLU A 1 96 ? -36.204 -10.786 33.419 1.00 33.44 96 GLU A C 1
ATOM 778 O O . GLU A 1 96 ? -37.087 -9.929 33.414 1.00 33.44 96 GLU A O 1
ATOM 783 N N . GLY A 1 97 ? -36.272 -11.871 32.645 1.00 27.88 97 GLY A N 1
ATOM 784 C CA . GLY A 1 97 ? -37.469 -12.250 31.897 1.00 27.88 97 GLY A CA 1
ATOM 785 C C . GLY A 1 97 ? -38.395 -13.106 32.762 1.00 27.88 97 GLY A C 1
ATOM 786 O O . GLY A 1 97 ? -38.058 -14.241 33.089 1.00 27.88 97 GLY A O 1
ATOM 787 N N . SER A 1 98 ? -39.576 -12.596 33.120 1.00 32.44 98 SER A N 1
ATOM 788 C CA . SER A 1 98 ? -40.607 -13.396 33.798 1.00 32.44 98 SER A CA 1
ATOM 789 C C . SER A 1 98 ? -41.388 -14.254 32.797 1.00 32.44 98 SER A C 1
ATOM 791 O O . SER A 1 98 ? -42.151 -13.740 31.981 1.00 32.44 98 SER A O 1
ATOM 793 N N . LEU A 1 99 ? -41.240 -15.580 32.885 1.00 32.94 99 LEU A N 1
ATOM 794 C CA . LEU A 1 99 ? -42.081 -16.545 32.171 1.00 32.94 99 LEU A CA 1
ATOM 795 C C . LEU A 1 99 ? -43.391 -16.774 32.937 1.00 32.94 99 LEU A C 1
ATOM 797 O O . LEU A 1 99 ? -43.438 -17.515 33.920 1.00 32.94 99 LEU A O 1
ATOM 801 N N . ALA A 1 100 ? -44.478 -16.176 32.453 1.00 31.58 100 ALA A N 1
ATOM 802 C CA . ALA A 1 100 ? -45.826 -16.546 32.864 1.00 31.58 100 ALA A CA 1
ATOM 803 C C . ALA A 1 100 ? -46.231 -17.866 32.184 1.00 31.58 100 ALA A C 1
ATOM 805 O O . ALA A 1 100 ? -46.410 -17.938 30.968 1.00 31.58 100 ALA A O 1
ATOM 806 N N . SER A 1 101 ? -46.381 -18.923 32.984 1.00 34.66 101 SER A N 1
ATOM 807 C CA . SER A 1 101 ? -46.960 -20.196 32.550 1.00 34.66 101 SER A CA 1
ATOM 808 C C . SER A 1 101 ? -48.462 -20.034 32.315 1.00 34.66 101 SER A C 1
ATOM 810 O O . SER A 1 101 ? -49.207 -19.762 33.254 1.00 34.66 101 SER A O 1
ATOM 812 N N . SER A 1 102 ? -48.922 -20.256 31.084 1.00 33.03 102 SER A N 1
ATOM 813 C CA . SER A 1 102 ? -50.327 -20.561 30.810 1.00 33.03 102 SER A CA 1
ATOM 814 C C . SER A 1 102 ? -50.417 -21.852 30.000 1.00 33.03 102 SER A C 1
ATOM 816 O O . SER A 1 102 ? -49.733 -22.049 28.998 1.00 33.03 102 SER A O 1
ATOM 818 N N . SER A 1 103 ? -51.199 -22.782 30.532 1.00 41.28 103 SER A N 1
ATOM 819 C CA . SER A 1 103 ? -51.425 -24.128 30.029 1.00 41.28 103 SER A CA 1
ATOM 820 C C . SER A 1 103 ? -52.548 -24.137 28.991 1.00 41.28 103 SER A C 1
ATOM 822 O O . SER A 1 103 ? -53.668 -23.716 29.268 1.00 41.28 103 SER A O 1
ATOM 824 N N . GLY A 1 104 ? -52.264 -24.685 27.808 1.00 32.72 104 GLY A N 1
ATOM 825 C CA . GLY A 1 104 ? -53.266 -24.997 26.789 1.00 32.72 104 GLY A CA 1
ATOM 826 C C . GLY A 1 104 ? -52.653 -25.722 25.587 1.00 32.72 104 GLY A C 1
ATOM 827 O O . GLY A 1 104 ? -51.867 -25.143 24.849 1.00 32.72 104 GLY A O 1
ATOM 828 N N . ALA A 1 105 ? -53.007 -26.993 25.396 1.00 37.34 105 ALA A N 1
ATOM 829 C CA . ALA A 1 105 ? -52.762 -27.798 24.185 1.00 37.34 105 ALA A CA 1
ATOM 830 C C . ALA A 1 105 ? -54.114 -28.039 23.460 1.00 37.34 105 ALA A C 1
ATOM 832 O O . ALA A 1 105 ? -55.130 -27.778 24.114 1.00 37.34 105 ALA A O 1
ATOM 833 N N . PRO A 1 106 ? -54.233 -28.629 22.234 1.00 51.62 106 PRO A N 1
ATOM 834 C CA . PRO A 1 106 ? -53.280 -29.063 21.169 1.00 51.62 106 PRO A CA 1
ATOM 835 C C . PRO A 1 106 ? -53.762 -28.568 19.739 1.00 51.62 106 PRO A C 1
ATOM 837 O O . PRO A 1 106 ? -54.546 -27.618 19.737 1.00 51.62 106 PRO A O 1
ATOM 840 N N . PRO A 1 107 ? -53.438 -29.139 18.530 1.00 52.94 107 PRO A N 1
ATOM 841 C CA . PRO A 1 107 ? -52.590 -30.284 18.150 1.00 52.94 107 PRO A CA 1
ATOM 842 C C . PRO A 1 107 ? -51.588 -30.073 16.975 1.00 52.94 107 PRO A C 1
ATOM 844 O O . PRO A 1 107 ? -51.381 -28.983 16.457 1.00 52.94 107 PRO A O 1
ATOM 847 N N . ALA A 1 108 ? -50.938 -31.191 16.629 1.00 45.06 108 ALA A N 1
ATOM 848 C CA . ALA A 1 108 ? -49.681 -31.392 15.912 1.00 45.06 108 ALA A CA 1
ATOM 849 C C . ALA A 1 108 ? -49.623 -31.028 14.412 1.00 45.06 108 ALA A C 1
ATOM 851 O O . ALA A 1 108 ? -50.486 -31.413 13.625 1.00 45.06 108 ALA A O 1
ATOM 852 N N . GLY A 1 109 ? -48.483 -30.446 14.023 1.00 37.56 109 GLY A N 1
ATOM 853 C CA . GLY A 1 109 ? -47.935 -30.396 12.664 1.00 37.56 109 GLY A CA 1
ATOM 854 C C . GLY A 1 109 ? -46.392 -30.429 12.716 1.00 37.56 109 GLY A C 1
ATOM 855 O O . GLY A 1 109 ? -45.823 -30.073 13.751 1.00 37.56 109 GLY A O 1
ATOM 856 N N . PRO A 1 110 ? -45.688 -30.909 11.671 1.00 45.22 110 PRO A N 1
ATOM 857 C CA . PRO A 1 110 ? -44.250 -31.143 11.728 1.00 45.22 110 PRO A CA 1
ATOM 858 C C . PRO A 1 110 ? -43.483 -29.874 11.337 1.00 45.22 110 PRO A C 1
ATOM 860 O O . PRO A 1 110 ? -43.208 -29.648 10.161 1.00 45.22 110 PRO A O 1
ATOM 863 N N . GLU A 1 111 ? -43.110 -29.052 12.317 1.00 33.75 111 GLU A N 1
ATOM 864 C CA . GLU A 1 111 ? -42.233 -27.898 12.093 1.00 33.75 111 GLU A CA 1
ATOM 865 C C . GLU A 1 111 ? -40.816 -28.132 12.625 1.00 33.75 111 GLU A C 1
ATOM 867 O O . GLU A 1 111 ? -40.585 -28.611 13.739 1.00 33.75 111 GLU A O 1
ATOM 872 N N . ARG A 1 112 ? -39.850 -27.787 11.765 1.00 36.47 112 ARG A N 1
ATOM 873 C CA . ARG A 1 112 ? -38.418 -27.691 12.054 1.00 36.47 112 ARG A CA 1
ATOM 874 C C . ARG A 1 112 ? -38.200 -26.824 13.294 1.00 36.47 112 ARG A C 1
ATOM 876 O O . ARG A 1 112 ? -38.494 -25.634 13.274 1.00 36.47 112 ARG A O 1
ATOM 883 N N . ARG A 1 113 ? -37.590 -27.402 14.331 1.00 30.19 113 ARG A N 1
ATOM 884 C CA . ARG A 1 113 ? -37.007 -26.648 15.445 1.00 30.19 113 ARG A CA 1
ATOM 885 C C . ARG A 1 113 ? -35.847 -25.795 14.929 1.00 30.19 113 ARG A C 1
ATOM 887 O O . ARG A 1 113 ? -34.768 -26.320 14.670 1.00 30.19 113 ARG A O 1
ATOM 894 N N . VAL A 1 114 ? -36.077 -24.493 14.803 1.00 35.72 114 VAL A N 1
ATOM 895 C CA . VAL A 1 114 ? -35.026 -23.483 14.958 1.00 35.72 114 VAL A CA 1
ATOM 896 C C . VAL A 1 114 ? -34.838 -23.326 16.465 1.00 35.72 114 VAL A C 1
ATOM 898 O O . VAL A 1 114 ? -35.786 -22.993 17.175 1.00 35.72 114 VAL A O 1
ATOM 901 N N . GLY A 1 115 ? -33.660 -23.680 16.974 1.00 33.03 115 GLY A N 1
ATOM 902 C CA . GLY A 1 115 ? -33.310 -23.412 18.364 1.00 33.03 115 GLY A CA 1
ATOM 903 C C . GLY A 1 115 ? -33.103 -21.912 18.538 1.00 33.03 115 GLY A C 1
ATOM 904 O O . GLY A 1 115 ? -32.238 -21.346 17.880 1.00 33.03 115 GLY A O 1
ATOM 905 N N . ASN A 1 116 ? -33.901 -21.280 19.396 1.00 36.00 116 ASN A N 1
ATOM 906 C CA . ASN A 1 116 ? -33.555 -19.982 19.964 1.00 36.00 116 ASN A CA 1
ATOM 907 C C . ASN A 1 116 ? -32.433 -20.224 20.978 1.00 36.00 116 ASN A C 1
ATOM 909 O O . ASN A 1 116 ? -32.693 -20.700 22.084 1.00 36.00 116 ASN A O 1
ATOM 913 N N . GLU A 1 117 ? -31.195 -19.943 20.583 1.00 38.69 117 GLU A N 1
ATOM 914 C CA . GLU A 1 117 ? -30.111 -19.700 21.531 1.00 38.69 117 GLU A CA 1
ATOM 915 C C . GLU A 1 117 ? -30.444 -18.384 22.243 1.00 38.69 117 GLU A C 1
ATOM 917 O O . GLU A 1 117 ? -30.528 -17.328 21.621 1.00 38.69 117 GLU A O 1
ATOM 922 N N . GLY A 1 118 ? -30.774 -18.468 23.532 1.00 39.88 118 GLY A N 1
ATOM 923 C CA . GLY A 1 118 ? -30.946 -17.286 24.364 1.00 39.88 118 GLY A CA 1
ATOM 924 C C . GLY A 1 118 ? -29.578 -16.663 24.599 1.00 39.88 118 GLY A C 1
ATOM 925 O O . GLY A 1 118 ? -28.729 -17.306 25.212 1.00 39.88 118 GLY A O 1
ATOM 926 N N . ASP A 1 119 ? -29.380 -15.442 24.105 1.00 45.12 119 ASP A N 1
ATOM 927 C CA . ASP A 1 119 ? -28.200 -14.629 24.390 1.00 45.12 119 ASP A CA 1
ATOM 928 C C . ASP A 1 119 ? -28.060 -14.461 25.908 1.00 45.12 119 ASP A C 1
ATOM 930 O O . ASP A 1 119 ? -28.820 -13.740 26.562 1.00 45.12 119 ASP A O 1
ATOM 934 N N . GLU A 1 120 ? -27.087 -15.161 26.483 1.00 50.97 120 GLU A N 1
ATOM 935 C CA . GLU A 1 120 ? -26.640 -14.959 27.852 1.00 50.97 120 GLU A CA 1
ATOM 936 C C . GLU A 1 120 ? -25.986 -13.570 27.907 1.00 50.97 120 GLU A C 1
ATOM 938 O O . GLU A 1 120 ? -24.832 -13.385 27.522 1.00 50.97 120 GLU A O 1
ATOM 943 N N . ILE A 1 121 ? -26.762 -12.556 28.308 1.00 52.06 121 ILE A N 1
ATOM 944 C CA . ILE A 1 121 ? -26.274 -11.183 28.462 1.00 52.06 121 ILE A CA 1
ATOM 945 C C . ILE A 1 121 ? -25.203 -11.203 29.554 1.00 52.06 121 ILE A C 1
ATOM 947 O O . ILE A 1 121 ? -25.503 -11.241 30.748 1.00 52.06 121 ILE A O 1
ATOM 951 N N . THR A 1 122 ? -23.938 -11.191 29.138 1.00 55.66 122 THR A N 1
ATOM 952 C CA . THR A 1 122 ? -22.791 -11.139 30.039 1.00 55.66 122 THR A CA 1
ATOM 953 C C . THR A 1 122 ? -22.905 -9.899 30.917 1.00 55.66 122 THR A C 1
ATOM 955 O O . THR A 1 122 ? -22.883 -8.771 30.420 1.00 55.66 122 THR A O 1
ATOM 958 N N . THR A 1 123 ? -23.035 -10.102 32.228 1.00 67.00 123 THR A N 1
ATOM 959 C CA . THR A 1 123 ? -23.053 -9.030 33.224 1.00 67.00 123 THR A CA 1
ATOM 960 C C . THR A 1 123 ? -21.663 -8.394 33.287 1.00 67.00 123 THR A C 1
ATOM 962 O O . THR A 1 123 ? -20.803 -8.828 34.050 1.00 67.00 123 THR A O 1
ATOM 965 N N . GLU A 1 124 ? -21.397 -7.397 32.444 1.00 70.12 124 GLU A N 1
ATOM 966 C CA . GLU A 1 124 ? -20.135 -6.662 32.515 1.00 70.12 124 GLU A CA 1
ATOM 967 C C . GLU A 1 124 ? -20.145 -5.685 33.692 1.00 70.12 124 GLU A C 1
ATOM 969 O O . GLU A 1 124 ? -21.074 -4.898 33.887 1.00 70.12 124 GLU A O 1
ATOM 974 N N . ILE A 1 125 ? -19.082 -5.748 34.491 1.00 72.62 125 ILE A N 1
ATOM 975 C CA . ILE A 1 125 ? -18.915 -4.921 35.680 1.00 72.62 125 ILE A CA 1
ATOM 976 C C . ILE A 1 125 ? -18.405 -3.548 35.240 1.00 72.62 125 ILE A C 1
ATOM 978 O O . ILE A 1 125 ? -17.232 -3.384 34.903 1.00 72.62 125 ILE A O 1
ATOM 982 N N . LEU A 1 126 ? -19.275 -2.540 35.286 1.00 81.06 126 LEU A N 1
ATOM 983 C CA . LEU A 1 126 ? -18.858 -1.151 35.123 1.00 81.06 126 LEU A CA 1
ATOM 984 C C . LEU A 1 126 ? -18.240 -0.655 36.429 1.00 81.06 126 LEU A C 1
ATOM 986 O O . LEU A 1 126 ? -18.863 -0.700 37.495 1.00 81.06 126 LEU A O 1
ATOM 990 N N . THR A 1 127 ? -17.010 -0.156 36.337 1.00 87.19 127 THR A N 1
ATOM 991 C CA . THR A 1 127 ? -16.283 0.413 37.476 1.00 87.19 127 THR A CA 1
ATOM 992 C C . THR A 1 127 ? -15.841 1.839 37.173 1.00 87.19 127 THR A C 1
ATOM 994 O O . THR A 1 127 ? -15.531 2.194 36.031 1.00 87.19 127 THR A O 1
ATOM 997 N N . TYR A 1 128 ? -15.823 2.681 38.205 1.00 88.19 128 TYR A N 1
ATOM 998 C CA . TYR A 1 128 ? -15.197 3.998 38.129 1.00 88.19 128 TYR A CA 1
ATOM 999 C C . TYR A 1 128 ? -13.709 3.860 38.426 1.00 88.19 128 TYR A C 1
ATOM 1001 O O . TYR A 1 128 ? -13.325 3.533 39.548 1.00 88.19 128 TYR A O 1
ATOM 1009 N N . VAL A 1 129 ? -12.882 4.128 37.419 1.00 88.81 129 VAL A N 1
ATOM 1010 C CA . VAL A 1 129 ? -11.421 4.056 37.514 1.00 88.81 129 VAL A CA 1
ATOM 1011 C C . VAL A 1 129 ? -10.827 5.267 36.801 1.00 88.81 129 VAL A C 1
ATOM 1013 O O . VAL A 1 129 ? -11.390 5.771 35.823 1.00 88.81 129 VAL A O 1
ATOM 1016 N N . ASP A 1 130 ? -9.690 5.749 37.293 1.00 94.75 130 ASP A N 1
ATOM 1017 C CA . ASP A 1 130 ? -8.912 6.769 36.596 1.00 94.75 130 ASP A CA 1
ATOM 1018 C C . ASP A 1 130 ? -8.410 6.197 35.272 1.00 94.75 130 ASP A C 1
ATOM 1020 O O . ASP A 1 130 ? -7.622 5.250 35.234 1.00 94.75 130 ASP A O 1
ATOM 1024 N N . CYS A 1 131 ? -8.885 6.757 34.160 1.00 95.56 131 CYS A N 1
ATOM 1025 C CA . CYS A 1 131 ? -8.497 6.255 32.853 1.00 95.56 131 CYS A CA 1
ATOM 1026 C C . CYS A 1 131 ? -7.011 6.551 32.594 1.00 95.56 131 CYS A C 1
ATOM 1028 O O . CYS A 1 131 ? -6.618 7.716 32.621 1.00 95.56 131 CYS A O 1
ATOM 1030 N N . PRO A 1 132 ? -6.186 5.559 32.227 1.00 94.56 132 PRO A N 1
ATOM 1031 C CA . PRO A 1 132 ? -4.756 5.771 31.993 1.00 94.56 132 PRO A CA 1
ATOM 1032 C C . PRO A 1 132 ? -4.444 6.583 30.723 1.00 94.56 132 PRO A C 1
ATOM 1034 O O . PRO A 1 132 ? -3.294 6.950 30.502 1.00 94.56 132 PRO A O 1
ATOM 1037 N N . ILE A 1 133 ? -5.448 6.857 29.879 1.00 95.12 133 ILE A N 1
ATOM 1038 C CA . ILE A 1 133 ? -5.299 7.640 28.644 1.00 95.12 133 ILE A CA 1
ATOM 1039 C C . ILE A 1 133 ? -5.618 9.119 28.895 1.00 95.12 133 ILE A C 1
ATOM 1041 O O . ILE A 1 133 ? -4.802 9.981 28.575 1.00 95.12 133 ILE A O 1
ATOM 1045 N N . CYS A 1 134 ? -6.797 9.432 29.449 1.00 95.56 134 CYS A N 1
ATOM 1046 C CA . CYS A 1 134 ? -7.206 10.821 29.697 1.00 95.56 134 CYS A CA 1
ATOM 1047 C C . CYS A 1 134 ? -6.953 11.316 31.130 1.00 95.56 134 CYS A C 1
ATOM 1049 O O . CYS A 1 134 ? -7.058 12.515 31.368 1.00 95.56 134 CYS A O 1
ATOM 1051 N N . PHE A 1 135 ? -6.598 10.426 32.063 1.00 95.44 135 PHE A N 1
ATOM 1052 C CA . PHE A 1 135 ? -6.380 10.704 33.492 1.00 95.44 135 PHE A CA 1
ATOM 1053 C C . PHE A 1 135 ? -7.599 11.274 34.227 1.00 95.44 135 PHE A C 1
ATOM 1055 O O . PHE A 1 135 ? -7.462 11.952 35.245 1.00 95.44 135 PHE A O 1
ATOM 1062 N N . GLU A 1 136 ? -8.796 11.005 33.714 1.00 94.62 136 GLU A N 1
ATOM 1063 C CA . GLU A 1 136 ? -10.055 11.397 34.337 1.00 94.62 136 GLU A CA 1
ATOM 1064 C C . GLU A 1 136 ? -10.761 10.175 34.932 1.00 94.62 136 GLU A C 1
ATOM 1066 O O . GLU A 1 136 ? -10.791 9.104 34.313 1.00 94.62 136 GLU A O 1
ATOM 1071 N N . SER A 1 137 ? -11.373 10.358 36.104 1.00 93.94 137 SER A N 1
ATOM 1072 C CA . SER A 1 137 ? -12.221 9.358 36.753 1.00 93.94 137 SER A CA 1
ATOM 1073 C C . SER A 1 137 ? -13.562 9.279 36.024 1.00 93.94 137 SER A C 1
ATOM 1075 O O . SER A 1 137 ? -14.428 10.139 36.184 1.00 93.94 137 SER A O 1
ATOM 1077 N N . ASN A 1 138 ? -13.733 8.248 35.206 1.00 92.62 138 ASN A N 1
ATOM 1078 C CA . ASN A 1 138 ? -14.924 8.046 34.384 1.00 92.62 138 ASN A CA 1
ATOM 1079 C C . ASN A 1 138 ? -15.401 6.592 34.501 1.00 92.62 138 ASN A C 1
ATOM 1081 O O . ASN A 1 138 ? -14.674 5.728 34.994 1.00 92.62 138 ASN A O 1
ATOM 1085 N N . LEU A 1 139 ? -16.611 6.318 34.004 1.00 93.06 139 LEU A N 1
ATOM 1086 C CA . LEU A 1 139 ? -17.068 4.949 33.761 1.00 93.06 139 LEU A CA 1
ATOM 1087 C C . LEU A 1 139 ? -16.088 4.255 32.813 1.00 93.06 139 LEU A C 1
ATOM 1089 O O . LEU A 1 139 ? -15.808 4.745 31.710 1.00 93.06 139 LEU A O 1
ATOM 1093 N N . SER A 1 140 ? -15.555 3.133 33.277 1.00 93.44 140 SER A N 1
ATOM 1094 C CA . SER A 1 140 ? -14.588 2.318 32.561 1.00 93.44 140 SER A CA 1
ATOM 1095 C C . SER A 1 140 ? -15.159 0.945 32.248 1.00 93.44 140 SER A C 1
ATOM 1097 O O . SER A 1 140 ? -16.058 0.460 32.936 1.00 93.44 140 SER A O 1
ATOM 1099 N N . CYS A 1 141 ? -14.653 0.362 31.167 1.00 92.56 141 CYS A N 1
ATOM 1100 C CA . CYS A 1 141 ? -14.997 -0.978 30.723 1.00 92.56 141 CYS A CA 1
ATOM 1101 C C . CYS A 1 141 ? -13.720 -1.793 30.504 1.00 92.56 141 CYS A C 1
ATOM 1103 O O . CYS A 1 141 ? -12.700 -1.273 30.028 1.00 92.56 141 CYS A O 1
ATOM 1105 N N . GLU A 1 142 ? -13.801 -3.083 30.806 1.00 93.75 142 GLU A N 1
ATOM 1106 C CA . GLU A 1 142 ? -12.727 -4.037 30.570 1.00 93.75 142 GLU A CA 1
ATOM 1107 C C . GLU A 1 142 ? -12.769 -4.511 29.110 1.00 93.75 142 GLU A C 1
ATOM 1109 O O . GLU A 1 142 ? -13.570 -5.363 28.723 1.00 93.75 142 GLU A O 1
ATOM 1114 N N . LEU A 1 143 ? -11.894 -3.950 28.273 1.00 88.62 143 LEU A N 1
ATOM 1115 C CA . LEU A 1 143 ? -11.896 -4.217 26.826 1.00 88.62 143 LEU A CA 1
ATOM 1116 C C . LEU A 1 143 ? -11.125 -5.467 26.414 1.00 88.62 143 LEU A C 1
ATOM 1118 O O . LEU A 1 143 ? -11.184 -5.880 25.259 1.00 88.62 143 LEU A O 1
ATOM 1122 N N . CYS A 1 144 ? -10.326 -6.020 27.314 1.00 88.00 144 CYS A N 1
ATOM 1123 C CA . CYS A 1 144 ? -9.365 -7.055 26.994 1.00 88.00 144 CYS A CA 1
ATOM 1124 C C . CYS A 1 144 ? -9.236 -8.014 28.170 1.00 88.00 144 CYS A C 1
ATOM 1126 O O . CYS A 1 144 ? -9.274 -7.587 29.318 1.00 88.00 144 CYS A O 1
ATOM 1128 N N . VAL A 1 145 ? -8.960 -9.284 27.871 1.00 90.62 145 VAL A N 1
ATOM 1129 C CA . VAL A 1 145 ? -8.721 -10.371 28.840 1.00 90.62 145 VAL A CA 1
ATOM 1130 C C . VAL A 1 145 ? -7.603 -10.098 29.858 1.00 90.62 145 VAL A C 1
ATOM 1132 O O . VAL A 1 145 ? -7.415 -10.863 30.795 1.00 90.62 145 VAL A O 1
ATOM 1135 N N . CYS A 1 146 ? -6.820 -9.034 29.666 1.00 93.31 146 CYS A N 1
ATOM 1136 C CA . CYS A 1 146 ? -5.766 -8.625 30.588 1.00 93.31 146 CYS A CA 1
ATOM 1137 C C . CYS A 1 146 ? -6.277 -7.826 31.799 1.00 93.31 146 CYS A C 1
ATOM 1139 O O . CYS A 1 146 ? -5.459 -7.441 32.631 1.00 93.31 146 CYS A O 1
ATOM 1141 N N . GLY A 1 147 ? -7.580 -7.531 31.896 1.00 93.62 147 GLY A N 1
ATOM 1142 C CA . GLY A 1 147 ? -8.153 -6.785 33.022 1.00 93.62 147 GLY A CA 1
ATOM 1143 C C . GLY A 1 147 ? -7.889 -5.276 32.995 1.00 93.62 147 GLY A C 1
ATOM 1144 O O . GLY A 1 147 ? -8.218 -4.567 33.947 1.00 93.62 147 GLY A O 1
ATOM 1145 N N . HIS A 1 148 ? -7.274 -4.749 31.929 1.00 94.00 148 HIS A N 1
ATOM 1146 C CA . HIS A 1 148 ? -7.014 -3.313 31.822 1.00 94.00 148 HIS A CA 1
ATOM 1147 C C . HIS A 1 148 ? -8.295 -2.552 31.501 1.00 94.00 148 HIS A C 1
ATOM 1149 O O . HIS A 1 148 ? -8.954 -2.796 30.490 1.00 94.00 148 HIS A O 1
ATOM 1155 N N . ASN A 1 149 ? -8.595 -1.576 32.353 1.00 94.38 149 ASN A N 1
ATOM 1156 C CA . ASN A 1 149 ? -9.772 -0.732 32.244 1.00 94.38 149 ASN A CA 1
ATOM 1157 C C . ASN A 1 149 ? -9.398 0.629 31.653 1.00 94.38 149 ASN A C 1
ATOM 1159 O O . ASN A 1 149 ? -8.446 1.279 32.090 1.00 94.38 149 ASN A O 1
ATOM 1163 N N . ILE A 1 150 ? -10.172 1.082 30.669 1.00 95.56 150 ILE A N 1
ATOM 1164 C CA . ILE A 1 150 ? -10.106 2.453 30.154 1.00 95.56 150 ILE A CA 1
ATOM 1165 C C . ILE A 1 150 ? -11.512 3.039 30.085 1.00 95.56 150 ILE A C 1
ATOM 1167 O O . ILE A 1 150 ? -12.495 2.301 30.014 1.00 95.56 150 ILE A O 1
ATOM 1171 N N . CYS A 1 151 ? -11.635 4.369 30.134 1.00 95.81 151 CYS A N 1
ATOM 1172 C CA . CYS A 1 151 ? -12.955 4.980 30.046 1.00 95.81 151 CYS A CA 1
ATOM 1173 C C . CYS A 1 151 ? -13.582 4.723 28.672 1.00 95.81 151 CYS A C 1
ATOM 1175 O O . CYS A 1 151 ? -12.883 4.671 27.654 1.00 95.81 151 CYS A O 1
ATOM 1177 N N . ILE A 1 152 ? -14.912 4.629 28.640 1.00 95.50 152 ILE A N 1
ATOM 1178 C CA . ILE A 1 152 ? -15.682 4.308 27.427 1.00 95.50 152 ILE A CA 1
ATOM 1179 C C . ILE A 1 152 ? -15.334 5.268 26.272 1.00 95.50 152 ILE A C 1
ATOM 1181 O O . ILE A 1 152 ? -15.138 4.846 25.135 1.00 95.50 152 ILE A O 1
ATOM 1185 N N . ARG A 1 153 ? -15.161 6.569 26.550 1.00 95.44 153 ARG A N 1
ATOM 1186 C CA . ARG A 1 153 ? -14.797 7.572 25.526 1.00 95.44 153 ARG A CA 1
ATOM 1187 C C . ARG A 1 153 ? -13.433 7.307 24.884 1.00 95.44 153 ARG A C 1
ATOM 1189 O O . ARG A 1 153 ? -13.295 7.398 23.660 1.00 95.44 153 ARG A O 1
ATOM 1196 N N . CYS A 1 154 ? -12.421 6.995 25.693 1.00 96.12 154 CYS A N 1
ATOM 1197 C CA . CYS A 1 154 ? -11.098 6.633 25.191 1.00 96.12 154 CYS A CA 1
ATOM 1198 C C . CYS A 1 154 ? -11.122 5.286 24.464 1.00 96.12 154 CYS A C 1
ATOM 1200 O O . CYS A 1 154 ? -10.460 5.166 23.439 1.00 96.12 154 CYS A O 1
ATOM 1202 N N . ALA A 1 155 ? -11.922 4.321 24.927 1.00 96.81 155 ALA A N 1
ATOM 1203 C CA . ALA A 1 155 ? -12.126 3.038 24.259 1.00 96.81 155 ALA A CA 1
ATOM 1204 C C . ALA A 1 155 ? -12.642 3.201 22.825 1.00 96.81 155 ALA A C 1
ATOM 1206 O O . ALA A 1 155 ? -12.012 2.734 21.877 1.00 96.81 155 ALA A O 1
ATOM 1207 N N . VAL A 1 156 ? -13.743 3.940 22.655 1.00 97.12 156 VAL A N 1
ATOM 1208 C CA . VAL A 1 156 ? -14.341 4.209 21.338 1.00 97.12 156 VAL A CA 1
ATOM 1209 C C . VAL A 1 156 ? -13.349 4.941 20.433 1.00 97.12 156 VAL A C 1
ATOM 1211 O O . VAL A 1 156 ? -13.170 4.580 19.271 1.00 97.12 156 VAL A O 1
ATOM 1214 N N . SER A 1 157 ? -12.658 5.950 20.970 1.00 96.19 157 SER A N 1
ATOM 1215 C CA . SER A 1 157 ? -11.669 6.720 20.203 1.00 96.19 157 SER A CA 1
ATOM 1216 C C . SER A 1 157 ? -10.481 5.856 19.766 1.00 96.19 157 SER A C 1
ATOM 1218 O O . SER A 1 157 ? -9.981 6.011 18.653 1.00 96.19 157 SER A O 1
ATOM 1220 N N . TYR A 1 158 ? -10.052 4.924 20.621 1.00 97.19 158 TYR A N 1
ATOM 1221 C CA . TYR A 1 158 ? -8.973 3.988 20.329 1.00 97.19 158 TYR A CA 1
ATOM 1222 C C . TYR A 1 158 ? -9.356 3.010 19.211 1.00 97.19 158 TYR A C 1
ATOM 1224 O O . TYR A 1 158 ? -8.603 2.874 18.247 1.00 97.19 158 TYR A O 1
ATOM 1232 N N . ILE A 1 159 ? -10.556 2.416 19.267 1.00 97.56 159 ILE A N 1
ATOM 1233 C CA . ILE A 1 159 ? -11.058 1.549 18.188 1.00 97.56 159 ILE A CA 1
ATOM 1234 C C . ILE A 1 159 ? -11.161 2.325 16.872 1.00 97.56 159 ILE A C 1
ATOM 1236 O O . ILE A 1 159 ? -10.663 1.855 15.854 1.00 97.56 159 ILE A O 1
ATOM 1240 N N . ARG A 1 160 ? -11.715 3.544 16.873 1.00 97.62 160 ARG A N 1
ATOM 1241 C CA . ARG A 1 160 ? -11.779 4.396 15.668 1.00 97.62 160 ARG A CA 1
ATOM 1242 C C . ARG A 1 160 ? -10.405 4.673 15.063 1.00 97.62 160 ARG A C 1
ATOM 1244 O O . ARG A 1 160 ? -10.250 4.623 13.844 1.00 97.62 160 ARG A O 1
ATOM 1251 N N . SER A 1 161 ? -9.408 4.938 15.907 1.00 96.75 161 SER A N 1
ATOM 1252 C CA . SER A 1 161 ? -8.024 5.120 15.462 1.00 96.75 161 SER A CA 1
ATOM 1253 C C . SER A 1 161 ? -7.437 3.843 14.859 1.00 96.75 161 SER A C 1
ATOM 1255 O O . SER A 1 161 ? -6.681 3.920 13.897 1.00 96.75 161 SER A O 1
ATOM 1257 N N . ALA A 1 162 ? -7.773 2.669 15.395 1.00 97.31 162 ALA A N 1
ATOM 1258 C CA . ALA A 1 162 ? -7.351 1.401 14.809 1.00 97.31 162 ALA A CA 1
ATOM 1259 C C . ALA A 1 162 ? -8.062 1.134 13.470 1.00 97.31 162 ALA A C 1
ATOM 1261 O O . ALA A 1 162 ? -7.424 0.715 12.511 1.00 97.31 162 ALA A O 1
ATOM 1262 N N . LEU A 1 163 ? -9.359 1.444 13.361 1.00 96.62 163 LEU A N 1
ATOM 1263 C CA . LEU A 1 163 ? -10.145 1.281 12.131 1.00 96.62 163 LEU A CA 1
ATOM 1264 C C . LEU A 1 163 ? -9.673 2.187 10.984 1.00 96.62 163 LEU A C 1
ATOM 1266 O O . LEU A 1 163 ? -9.815 1.811 9.819 1.00 96.62 163 LEU A O 1
ATOM 1270 N N . SER A 1 164 ? -9.128 3.371 11.281 1.00 94.94 164 SER A N 1
ATOM 1271 C CA . SER A 1 164 ? -8.557 4.263 10.262 1.00 94.94 164 SER A CA 1
ATOM 1272 C C . SER A 1 164 ? -7.195 3.788 9.743 1.00 94.94 164 SER A C 1
ATOM 1274 O O . SER A 1 164 ? -6.817 4.146 8.629 1.00 94.94 164 SER A O 1
ATOM 1276 N N . ASN A 1 165 ? -6.493 2.937 10.502 1.00 94.88 165 ASN A N 1
ATOM 1277 C CA . ASN A 1 165 ? -5.224 2.312 10.122 1.00 94.88 165 ASN A CA 1
ATOM 1278 C C . ASN A 1 165 ? -5.260 0.781 10.301 1.00 94.88 165 ASN A C 1
ATOM 1280 O O . ASN A 1 165 ? -4.351 0.166 10.869 1.00 94.88 165 ASN A O 1
ATOM 1284 N N . ALA A 1 166 ? -6.333 0.157 9.803 1.00 94.19 166 ALA A N 1
ATOM 1285 C CA . ALA A 1 166 ? -6.636 -1.252 10.054 1.00 94.19 166 ALA A CA 1
ATOM 1286 C C . ALA A 1 166 ? -5.474 -2.198 9.707 1.00 94.19 166 ALA A C 1
ATOM 1288 O O . ALA A 1 166 ? -5.202 -3.140 10.445 1.00 94.19 166 ALA A O 1
ATOM 1289 N N . ARG A 1 167 ? -4.736 -1.911 8.624 1.00 89.81 167 ARG A N 1
ATOM 1290 C CA . ARG A 1 167 ? -3.620 -2.747 8.144 1.00 89.81 167 ARG A CA 1
ATOM 1291 C C . ARG A 1 167 ? -2.470 -2.887 9.141 1.00 89.81 167 ARG A C 1
ATOM 1293 O O . ARG A 1 167 ? -1.779 -3.903 9.119 1.00 89.81 167 ARG A O 1
ATOM 1300 N N . GLU A 1 168 ? -2.221 -1.874 9.964 1.00 93.00 168 GLU A N 1
ATOM 1301 C CA . GLU A 1 168 ? -1.090 -1.869 10.899 1.00 93.00 168 GLU A CA 1
ATOM 1302 C C . GLU A 1 168 ? -1.517 -2.207 12.332 1.00 93.00 168 GLU A C 1
ATOM 1304 O O . GLU A 1 168 ? -0.750 -2.843 13.074 1.00 93.00 168 GLU A O 1
ATOM 1309 N N . GLU A 1 169 ? -2.736 -1.811 12.710 1.00 96.38 169 GLU A N 1
ATOM 1310 C CA . GLU A 1 169 ? -3.226 -1.915 14.085 1.00 96.38 169 GLU A CA 1
ATOM 1311 C C . GLU A 1 169 ? -4.059 -3.167 14.368 1.00 96.38 169 GLU A C 1
ATOM 1313 O O . GLU A 1 169 ? -4.015 -3.667 15.494 1.00 96.38 169 GLU A O 1
ATOM 1318 N N . ILE A 1 170 ? -4.764 -3.713 13.372 1.00 97.19 170 ILE A N 1
ATOM 1319 C CA . ILE A 1 170 ? -5.630 -4.882 13.560 1.00 97.19 170 ILE A CA 1
ATOM 1320 C C . ILE A 1 170 ? -4.860 -6.162 13.225 1.00 97.19 170 ILE A C 1
ATOM 1322 O O . ILE A 1 170 ? -4.192 -6.284 12.196 1.00 97.19 170 ILE A O 1
ATOM 1326 N N . ARG A 1 171 ? -4.926 -7.121 14.145 1.00 96.69 171 ARG A N 1
ATOM 1327 C CA . ARG A 1 171 ? -4.294 -8.442 14.079 1.00 96.69 171 ARG A CA 1
ATOM 1328 C C . ARG A 1 171 ? -5.375 -9.528 14.011 1.00 96.69 171 ARG A C 1
ATOM 1330 O O . ARG A 1 171 ? -6.542 -9.213 14.255 1.00 96.69 171 ARG A O 1
ATOM 1337 N N . PRO A 1 172 ? -5.013 -10.788 13.702 1.00 96.75 172 PRO A N 1
ATOM 1338 C CA . PRO A 1 172 ? -5.964 -11.902 13.701 1.00 96.75 172 PRO A CA 1
ATOM 1339 C C . PRO A 1 172 ? -6.748 -12.046 15.012 1.00 96.75 172 PRO A C 1
ATOM 1341 O O . PRO A 1 172 ? -7.887 -12.488 14.996 1.00 96.75 172 PRO A O 1
ATOM 1344 N N . GLU A 1 173 ? -6.151 -11.651 16.138 1.00 97.12 173 GLU A N 1
ATOM 1345 C CA . GLU A 1 173 ? -6.747 -11.738 17.474 1.00 97.12 173 GLU A CA 1
ATOM 1346 C C . GLU A 1 173 ? -7.492 -10.456 17.901 1.00 97.12 173 GLU A C 1
ATOM 1348 O O . GLU A 1 173 ? -8.060 -10.415 18.990 1.00 97.12 173 GLU A O 1
ATOM 1353 N N . GLY A 1 174 ? -7.469 -9.392 17.087 1.00 97.31 174 GLY A N 1
ATOM 1354 C CA . GLY A 1 174 ? -8.101 -8.103 17.390 1.00 97.31 174 GLY A CA 1
ATOM 1355 C C . GLY A 1 174 ? -7.130 -6.917 17.418 1.00 97.31 174 GLY A C 1
ATOM 1356 O O . GLY A 1 174 ? -6.116 -6.902 16.718 1.00 97.31 174 GLY A O 1
ATOM 1357 N N . ILE A 1 175 ? -7.440 -5.895 18.217 1.00 97.69 175 ILE A N 1
ATOM 1358 C CA . ILE A 1 175 ? -6.582 -4.708 18.406 1.00 97.69 175 ILE A CA 1
ATOM 1359 C C . ILE A 1 175 ? -5.715 -4.914 19.650 1.00 97.69 175 ILE A C 1
ATOM 1361 O O . ILE A 1 175 ? -6.189 -5.440 20.649 1.00 97.69 175 ILE A O 1
ATOM 1365 N N . ARG A 1 176 ? -4.449 -4.487 19.642 1.00 97.38 176 ARG A N 1
ATOM 1366 C CA . ARG A 1 176 ? -3.603 -4.556 20.849 1.00 97.38 176 ARG A CA 1
ATOM 1367 C C . ARG A 1 176 ? -4.207 -3.766 22.012 1.00 97.38 176 ARG A C 1
ATOM 1369 O O . ARG A 1 176 ? -4.839 -2.737 21.807 1.00 97.38 176 ARG A O 1
ATOM 1376 N N . CYS A 1 177 ? -3.974 -4.213 23.243 1.00 97.00 177 CYS A N 1
ATOM 1377 C CA . CYS A 1 177 ? -4.320 -3.423 24.420 1.00 97.00 177 CYS A CA 1
ATOM 1378 C C . CYS A 1 177 ? -3.627 -2.043 24.349 1.00 97.00 177 CYS A C 1
ATOM 1380 O O . CYS A 1 177 ? -2.414 -1.995 24.126 1.00 97.00 177 CYS A O 1
ATOM 1382 N N . PRO A 1 178 ? -4.331 -0.920 24.591 1.00 95.62 178 PRO A N 1
ATOM 1383 C CA . PRO A 1 178 ? -3.722 0.412 24.547 1.00 95.62 178 PRO A CA 1
ATOM 1384 C C . PRO A 1 178 ? -2.585 0.619 25.564 1.00 95.62 178 PRO A C 1
ATOM 1386 O O . PRO A 1 178 ? -1.794 1.548 25.415 1.00 95.62 178 PRO A O 1
ATOM 1389 N N . LEU A 1 179 ? -2.459 -0.257 26.568 1.00 94.88 179 LEU A N 1
ATOM 1390 C CA . LEU A 1 179 ? -1.363 -0.267 27.546 1.00 94.88 179 LEU A CA 1
ATOM 1391 C C . LEU A 1 179 ? -0.231 -1.251 27.200 1.00 94.88 179 LEU A C 1
ATOM 1393 O O . LEU A 1 179 ? 0.653 -1.499 28.025 1.00 94.88 179 LEU A O 1
ATOM 1397 N N . SER A 1 180 ? -0.205 -1.797 25.979 1.00 92.69 180 SER A N 1
ATOM 1398 C CA . SER A 1 180 ? 0.813 -2.767 25.550 1.00 92.69 180 SER A CA 1
ATOM 1399 C C . SER A 1 180 ? 2.242 -2.226 25.635 1.00 92.69 180 SER A C 1
ATOM 1401 O O . SER A 1 180 ? 3.180 -2.982 25.881 1.00 92.69 180 SER A O 1
ATOM 1403 N N . SER A 1 181 ? 2.429 -0.917 25.446 1.00 89.50 181 SER A N 1
ATOM 1404 C CA . SER A 1 181 ? 3.743 -0.265 25.481 1.00 89.50 181 SER A CA 1
ATOM 1405 C C . SER A 1 181 ? 4.271 -0.026 26.897 1.00 89.50 181 SER A C 1
ATOM 1407 O O . SER A 1 181 ? 5.483 -0.069 27.103 1.00 89.50 181 SER A O 1
ATOM 1409 N N . VAL A 1 182 ? 3.384 0.211 27.867 1.00 87.56 182 VAL A N 1
ATOM 1410 C CA . VAL A 1 182 ? 3.761 0.594 29.236 1.00 87.56 182 VAL A CA 1
ATOM 1411 C C . VAL A 1 182 ? 4.062 -0.640 30.082 1.00 87.56 182 VAL A C 1
ATOM 1413 O O . VAL A 1 182 ? 5.074 -0.679 30.777 1.00 87.56 182 VAL A O 1
ATOM 1416 N N . GLU A 1 183 ? 3.231 -1.676 29.972 1.00 83.25 183 GLU A N 1
ATOM 1417 C CA . GLU A 1 183 ? 3.297 -2.847 30.860 1.00 83.25 183 GLU A CA 1
ATOM 1418 C C . GLU A 1 183 ? 3.755 -4.127 30.154 1.00 83.25 183 GLU A C 1
ATOM 1420 O O . GLU A 1 183 ? 3.711 -5.210 30.731 1.00 83.25 183 GLU A O 1
ATOM 1425 N N . ARG A 1 184 ? 4.188 -4.027 28.887 1.00 91.81 184 ARG A N 1
ATOM 1426 C CA . ARG A 1 184 ? 4.414 -5.193 28.008 1.00 91.81 184 ARG A CA 1
ATOM 1427 C C . ARG A 1 184 ? 3.182 -6.103 27.931 1.00 91.81 184 ARG A C 1
ATOM 1429 O O . ARG A 1 184 ? 3.310 -7.310 27.740 1.00 91.81 184 ARG A O 1
ATOM 1436 N N . CYS A 1 185 ? 1.994 -5.520 28.087 1.00 94.81 185 CYS A N 1
ATOM 1437 C CA . CYS A 1 185 ? 0.739 -6.244 27.996 1.00 94.81 185 CYS A CA 1
ATOM 1438 C C . CYS A 1 185 ? 0.575 -6.805 26.579 1.00 94.81 185 CYS A C 1
ATOM 1440 O O . CYS A 1 185 ? 0.658 -6.071 25.593 1.00 94.81 185 CYS A O 1
ATOM 1442 N N . THR A 1 186 ? 0.345 -8.112 26.482 1.00 95.56 186 THR A N 1
ATOM 1443 C CA . THR A 1 186 ? 0.097 -8.826 25.219 1.00 95.56 186 THR A CA 1
ATOM 1444 C C . THR A 1 186 ? -1.390 -9.061 24.969 1.00 95.56 186 THR A C 1
ATOM 1446 O O . THR A 1 186 ? -1.749 -9.826 24.081 1.00 95.56 186 THR A O 1
ATOM 1449 N N . GLY A 1 187 ? -2.253 -8.458 25.789 1.00 96.31 187 GLY A N 1
ATOM 1450 C CA . GLY A 1 187 ? -3.693 -8.578 25.657 1.00 96.31 187 GLY A CA 1
ATOM 1451 C C . GLY A 1 187 ? -4.206 -7.958 24.355 1.00 96.31 187 GLY A C 1
ATOM 1452 O O . GLY A 1 187 ? -3.646 -6.974 23.862 1.00 96.31 187 GLY A O 1
ATOM 1453 N N . MET A 1 188 ? -5.285 -8.532 23.826 1.00 97.56 188 MET A N 1
ATOM 1454 C CA . MET A 1 188 ? -5.959 -8.101 22.606 1.00 97.56 188 MET A CA 1
ATOM 1455 C C . MET A 1 188 ? -7.437 -7.797 22.890 1.00 97.56 188 MET A C 1
ATOM 1457 O O . MET A 1 188 ? -8.106 -8.523 23.626 1.00 97.56 188 MET A O 1
ATOM 1461 N N . ILE A 1 189 ? -7.941 -6.718 22.300 1.00 97.19 189 ILE A N 1
ATOM 1462 C CA . ILE A 1 189 ? -9.355 -6.356 22.241 1.00 97.19 189 ILE A CA 1
ATOM 1463 C C . ILE A 1 189 ? -9.959 -7.123 21.066 1.00 97.19 189 ILE A C 1
ATOM 1465 O O . ILE A 1 189 ? -9.775 -6.734 19.908 1.00 97.19 189 ILE A O 1
ATOM 1469 N N . ALA A 1 190 ? -10.639 -8.222 21.376 1.00 97.00 190 ALA A N 1
ATOM 1470 C CA . ALA A 1 190 ? -11.302 -9.066 20.392 1.00 97.00 190 ALA A CA 1
ATOM 1471 C C . ALA A 1 190 ? -12.589 -8.400 19.842 1.00 97.00 190 ALA A C 1
ATOM 1473 O O . ALA A 1 190 ? -13.148 -7.514 20.504 1.00 97.00 190 ALA A O 1
ATOM 1474 N N . PRO A 1 191 ? -13.084 -8.789 18.651 1.00 97.00 191 PRO A N 1
ATOM 1475 C CA . PRO A 1 191 ? -14.294 -8.214 18.054 1.00 97.00 191 PRO A CA 1
ATOM 1476 C C . PRO A 1 191 ? -15.530 -8.266 18.958 1.00 97.00 191 PRO A C 1
ATOM 1478 O O . PRO A 1 191 ? -16.320 -7.321 18.983 1.00 97.00 191 PRO A O 1
ATOM 1481 N N . GLU A 1 192 ? -15.666 -9.319 19.763 1.00 95.69 192 GLU A N 1
ATOM 1482 C CA . GLU A 1 192 ? -16.769 -9.507 20.708 1.00 95.69 192 GLU A CA 1
ATOM 1483 C C . GLU A 1 192 ? -16.785 -8.379 21.746 1.00 95.69 192 GLU A C 1
ATOM 1485 O O . GLU A 1 192 ? -17.833 -7.802 22.034 1.00 95.69 192 GLU A O 1
ATOM 1490 N N . LYS A 1 193 ? -15.606 -7.967 22.230 1.00 95.19 193 LYS A N 1
ATOM 1491 C CA . LYS A 1 193 ? -15.464 -6.817 23.135 1.00 95.19 193 LYS A CA 1
ATOM 1492 C C . LYS A 1 193 ? -15.798 -5.492 22.451 1.00 95.19 193 LYS A C 1
ATOM 1494 O O . LYS A 1 193 ? -16.312 -4.584 23.101 1.00 95.19 193 LYS A O 1
ATOM 1499 N N . GLY A 1 194 ? -15.588 -5.393 21.138 1.00 95.69 194 GLY A N 1
ATOM 1500 C CA . GLY A 1 194 ? -16.090 -4.283 20.327 1.00 95.69 194 GLY A CA 1
ATOM 1501 C C . GLY A 1 194 ? -17.620 -4.191 20.327 1.00 95.69 194 GLY A C 1
ATOM 1502 O O . GLY A 1 194 ? -18.163 -3.097 20.485 1.00 95.69 194 GLY A O 1
ATOM 1503 N N . ARG A 1 195 ? -18.323 -5.329 20.225 1.00 95.81 195 ARG A N 1
ATOM 1504 C CA . ARG A 1 195 ? -19.796 -5.382 20.310 1.00 95.81 195 ARG A CA 1
ATOM 1505 C C . ARG A 1 195 ? -20.315 -5.046 21.706 1.00 95.81 195 ARG A C 1
ATOM 1507 O O . ARG A 1 195 ? -21.310 -4.335 21.827 1.00 95.81 195 ARG A O 1
ATOM 1514 N N . VAL A 1 196 ? -19.622 -5.467 22.762 1.00 94.44 196 VAL A N 1
ATOM 1515 C CA . VAL A 1 196 ? -20.015 -5.046 24.113 1.00 94.44 196 VAL A CA 1
ATOM 1516 C C . VAL A 1 196 ? -19.817 -3.539 24.296 1.00 94.44 196 VAL A C 1
ATOM 1518 O O . VAL A 1 196 ? -20.720 -2.841 24.763 1.00 94.44 196 VAL A O 1
ATOM 1521 N N . LEU A 1 197 ? -18.687 -2.994 23.830 1.00 95.50 197 LEU A N 1
ATOM 1522 C CA . LEU A 1 197 ? -18.443 -1.553 23.864 1.00 95.50 197 LEU A CA 1
ATOM 1523 C C . LEU A 1 197 ? -19.480 -0.763 23.052 1.00 95.50 197 LEU A C 1
ATOM 1525 O O . LEU A 1 197 ? -19.862 0.333 23.464 1.00 95.50 197 LEU A O 1
ATOM 1529 N N . LEU A 1 198 ? -19.960 -1.299 21.926 1.00 95.94 198 LEU A N 1
ATOM 1530 C CA . LEU A 1 198 ? -21.073 -0.721 21.170 1.00 95.94 198 LEU A CA 1
ATOM 1531 C C . LEU A 1 198 ? -22.286 -0.497 22.079 1.00 95.94 198 LEU A C 1
ATOM 1533 O O . LEU A 1 198 ? -22.750 0.635 22.195 1.00 95.94 198 LEU A O 1
ATOM 1537 N N . HIS A 1 199 ? -22.745 -1.533 22.780 1.00 94.19 199 HIS A N 1
ATOM 1538 C CA . HIS A 1 199 ? -23.924 -1.443 23.648 1.00 94.19 199 HIS A CA 1
ATOM 1539 C C . HIS A 1 199 ? -23.688 -0.502 24.837 1.00 94.19 199 HIS A C 1
ATOM 1541 O O . HIS A 1 199 ? -24.483 0.403 25.096 1.00 94.19 199 HIS A O 1
ATOM 1547 N N . VAL A 1 200 ? -22.550 -0.650 25.521 1.00 93.56 200 VAL A N 1
ATOM 1548 C CA . VAL A 1 200 ? -22.204 0.175 26.688 1.00 93.56 200 VAL A CA 1
ATOM 1549 C C . VAL A 1 200 ? -22.057 1.652 26.306 1.00 93.56 200 VAL A C 1
ATOM 1551 O O . VAL A 1 200 ? -22.543 2.534 27.016 1.00 93.56 200 VAL A O 1
ATOM 1554 N N . SER A 1 201 ? -21.418 1.951 25.172 1.00 94.81 201 SER A N 1
ATOM 1555 C CA . SER A 1 201 ? -21.222 3.335 24.727 1.00 94.81 201 SER A CA 1
ATOM 1556 C C . SER A 1 201 ? -22.530 4.016 24.330 1.00 94.81 201 SER A C 1
ATOM 1558 O O . SER A 1 201 ? -22.706 5.194 24.653 1.00 94.81 201 SER A O 1
ATOM 1560 N N . GLN A 1 202 ? -23.465 3.292 23.707 1.00 94.12 202 GLN A N 1
ATOM 1561 C CA . GLN A 1 202 ? -24.793 3.813 23.365 1.00 94.12 202 GLN A CA 1
ATOM 1562 C C . GLN A 1 202 ? -25.600 4.215 24.603 1.00 94.12 202 GLN A C 1
ATOM 1564 O O . GLN A 1 202 ? -26.276 5.241 24.578 1.00 94.12 202 GLN A O 1
ATOM 1569 N N . LEU A 1 203 ? -25.493 3.449 25.691 1.00 90.88 203 LEU A N 1
ATOM 1570 C CA . LEU A 1 203 ? -26.188 3.746 26.944 1.00 90.88 203 LEU A CA 1
ATOM 1571 C C . LEU A 1 203 ? -25.550 4.908 27.716 1.00 90.88 203 LEU A C 1
ATOM 1573 O O . LEU A 1 203 ? -26.255 5.708 28.326 1.00 90.88 203 LEU A O 1
ATOM 1577 N N . MET A 1 204 ? -24.217 4.999 27.708 1.00 88.31 204 MET A N 1
ATOM 1578 C CA . MET A 1 204 ? -23.487 5.806 28.696 1.00 88.31 204 MET A CA 1
ATOM 1579 C C . MET A 1 204 ? -22.836 7.068 28.131 1.00 88.31 204 MET A C 1
ATOM 1581 O O . MET A 1 204 ? -22.423 7.938 28.899 1.00 88.31 204 MET A O 1
ATOM 1585 N N . THR A 1 205 ? -22.685 7.182 26.810 1.00 84.69 205 THR A N 1
ATOM 1586 C CA . THR A 1 205 ? -21.913 8.274 26.200 1.00 84.69 205 THR A CA 1
ATOM 1587 C C . THR A 1 205 ? -22.691 8.982 25.092 1.00 84.69 205 THR A C 1
ATOM 1589 O O . THR A 1 205 ? -22.466 8.705 23.911 1.00 84.69 205 THR A O 1
ATOM 1592 N N . PRO A 1 206 ? -23.586 9.931 25.435 1.00 81.06 206 PRO A N 1
ATOM 1593 C CA . PRO A 1 206 ? -24.189 10.792 24.428 1.00 81.06 206 PRO A CA 1
ATOM 1594 C C . PRO A 1 206 ? -23.106 11.602 23.699 1.00 81.06 206 PRO A C 1
ATOM 1596 O O . PRO A 1 206 ? -22.043 11.912 24.250 1.00 81.06 206 PRO A O 1
ATOM 1599 N N . ALA A 1 207 ? -23.374 11.942 22.439 1.00 79.12 207 ALA A N 1
ATOM 1600 C CA . ALA A 1 207 ? -22.486 12.787 21.651 1.00 79.12 207 ALA A CA 1
ATOM 1601 C C . ALA A 1 207 ? -22.317 14.167 22.309 1.00 79.12 207 ALA A C 1
ATOM 1603 O O . ALA A 1 207 ? -23.260 14.734 22.860 1.00 79.12 207 ALA A O 1
ATOM 1604 N N . THR A 1 208 ? -21.102 14.710 22.245 1.00 82.81 208 THR A N 1
ATOM 1605 C CA . THR A 1 208 ? -20.782 16.070 22.711 1.00 82.81 208 THR A CA 1
ATOM 1606 C C . THR A 1 208 ? -19.884 16.739 21.677 1.00 82.81 208 THR A C 1
ATOM 1608 O O . THR A 1 208 ? -19.265 16.048 20.875 1.00 82.81 208 THR A O 1
ATOM 1611 N N . ASP A 1 209 ? -19.703 18.057 21.728 1.00 78.38 209 ASP A N 1
ATOM 1612 C CA . ASP A 1 209 ? -18.812 18.757 20.782 1.00 78.38 209 ASP A CA 1
ATOM 1613 C C . ASP A 1 209 ? -17.369 18.208 20.776 1.00 78.38 209 ASP A C 1
ATOM 1615 O O . ASP A 1 209 ? -16.660 18.287 19.777 1.00 78.38 209 ASP A O 1
ATOM 1619 N N . SER A 1 210 ? -16.930 17.619 21.896 1.00 77.88 210 SER A N 1
ATOM 1620 C CA . SER A 1 210 ? -15.590 17.037 22.072 1.00 77.88 210 SER A CA 1
ATOM 1621 C C . SER A 1 210 ? -15.524 15.521 21.849 1.00 77.88 210 SER A C 1
ATOM 1623 O O . SER A 1 210 ? -14.469 14.910 22.022 1.00 77.88 210 SER A O 1
ATOM 1625 N N . PHE A 1 211 ? -16.651 14.882 21.537 1.00 85.94 211 PHE A N 1
ATOM 1626 C CA . PHE A 1 211 ? -16.754 13.436 21.402 1.00 85.94 211 PHE A CA 1
ATOM 1627 C C . PHE A 1 211 ? -17.739 13.094 20.294 1.00 85.94 211 PHE A C 1
ATOM 1629 O O . PHE A 1 211 ? -18.936 13.325 20.442 1.00 85.94 211 PHE A O 1
ATOM 1636 N N . LEU A 1 212 ? -17.227 12.463 19.234 1.00 85.25 212 LEU A N 1
ATOM 1637 C CA . LEU A 1 212 ? -17.979 12.071 18.033 1.00 85.25 212 LEU A CA 1
ATOM 1638 C C . LEU A 1 212 ? -19.187 11.150 18.302 1.00 85.25 212 LEU A C 1
ATOM 1640 O O . LEU A 1 212 ? -19.921 10.826 17.377 1.00 85.25 212 LEU A O 1
ATOM 1644 N N . GLY A 1 213 ? -19.399 10.739 19.552 1.00 92.75 213 GLY A N 1
ATOM 1645 C CA . GLY A 1 213 ? -20.528 9.931 19.980 1.00 92.75 213 GLY A CA 1
ATOM 1646 C C . GLY A 1 213 ? -20.148 8.471 20.201 1.00 92.75 213 GLY A C 1
ATOM 1647 O O . GLY A 1 213 ? -18.965 8.115 20.081 1.00 92.75 213 GLY A O 1
ATOM 1648 N N . PRO A 1 214 ? -21.143 7.638 20.546 1.00 95.94 214 PRO A N 1
ATOM 1649 C CA . PRO A 1 214 ? -20.946 6.220 20.828 1.00 95.94 214 PRO A CA 1
ATOM 1650 C C . PRO A 1 214 ? -20.341 5.493 19.623 1.00 95.94 214 PRO A C 1
ATOM 1652 O O . PRO A 1 214 ? -20.360 6.015 18.504 1.00 95.94 214 PRO A O 1
ATOM 1655 N N . LEU A 1 215 ? -19.794 4.297 19.847 1.00 96.31 215 LEU A N 1
ATOM 1656 C CA . LEU A 1 215 ? -19.378 3.426 18.747 1.00 96.31 215 LEU A CA 1
ATOM 1657 C C . LEU A 1 215 ? -20.611 3.116 17.886 1.00 96.31 215 LEU A C 1
ATOM 1659 O O . LEU A 1 215 ? -21.703 2.919 18.422 1.00 96.31 215 LEU A O 1
ATOM 1663 N N . THR A 1 216 ? -20.471 3.114 16.565 1.00 96.69 216 THR A N 1
ATOM 1664 C CA . THR A 1 216 ? -21.586 2.765 15.672 1.00 96.69 216 THR A CA 1
ATOM 1665 C C . THR A 1 216 ? -21.599 1.268 15.368 1.00 96.69 216 THR A C 1
ATOM 1667 O O . THR A 1 216 ? -20.585 0.584 15.515 1.00 96.69 216 THR A O 1
ATOM 1670 N N . ALA A 1 217 ? -22.748 0.747 14.926 1.00 95.62 217 ALA A N 1
ATOM 1671 C CA . ALA A 1 217 ? -22.848 -0.644 14.484 1.00 95.62 217 ALA A CA 1
ATOM 1672 C C . ALA A 1 217 ? -21.897 -0.932 13.305 1.00 95.62 217 ALA A C 1
ATOM 1674 O O . ALA A 1 217 ? -21.163 -1.910 13.350 1.00 95.62 217 ALA A O 1
ATOM 1675 N N . ASP A 1 218 ? -21.807 -0.019 12.326 1.00 94.88 218 ASP A N 1
ATOM 1676 C CA . ASP A 1 218 ? -20.856 -0.137 11.208 1.00 94.88 218 ASP A CA 1
ATOM 1677 C C . ASP A 1 218 ? -19.397 -0.193 11.687 1.00 94.88 218 ASP A C 1
ATOM 1679 O O . ASP A 1 218 ? -18.602 -0.970 11.168 1.00 94.88 218 ASP A O 1
ATOM 1683 N N . GLU A 1 219 ? -19.025 0.587 12.706 1.00 97.19 219 GLU A N 1
ATOM 1684 C CA . GLU A 1 219 ? -17.673 0.541 13.274 1.00 97.19 219 GLU A CA 1
ATOM 1685 C C . GLU A 1 219 ? -17.372 -0.805 13.950 1.00 97.19 219 GLU A C 1
ATOM 1687 O O . GLU A 1 219 ? -16.270 -1.334 13.780 1.00 97.19 219 GLU A O 1
ATOM 1692 N N . ALA A 1 220 ? -18.336 -1.381 14.674 1.00 96.81 220 ALA A N 1
ATOM 1693 C CA . ALA A 1 220 ? -18.197 -2.710 15.269 1.00 96.81 220 ALA A CA 1
ATOM 1694 C C . ALA A 1 220 ? -18.109 -3.811 14.192 1.00 96.81 220 ALA A C 1
ATOM 1696 O O . ALA A 1 220 ? -17.208 -4.650 14.249 1.00 96.81 220 ALA A O 1
ATOM 1697 N N . ASP A 1 221 ? -18.956 -3.752 13.161 1.00 94.25 221 ASP A N 1
ATOM 1698 C CA . ASP A 1 221 ? -18.937 -4.691 12.032 1.00 94.25 221 ASP A CA 1
ATOM 1699 C C . ASP A 1 221 ? -17.630 -4.591 11.232 1.00 94.25 221 ASP A C 1
ATOM 1701 O O . ASP A 1 221 ? -17.085 -5.591 10.760 1.00 94.25 221 ASP A O 1
ATOM 1705 N N . ARG A 1 222 ? -17.090 -3.375 11.072 1.00 94.88 222 ARG A N 1
ATOM 1706 C CA . ARG A 1 222 ? -15.782 -3.152 10.440 1.00 94.88 222 ARG A CA 1
ATOM 1707 C C . ARG A 1 222 ? -14.645 -3.731 11.267 1.00 94.88 222 ARG A C 1
ATOM 1709 O O . ARG A 1 222 ? -13.717 -4.272 10.671 1.00 94.88 222 ARG A O 1
ATOM 1716 N N . LEU A 1 223 ? -14.699 -3.628 12.597 1.00 96.94 223 LEU A N 1
ATOM 1717 C CA . LEU A 1 223 ? -13.697 -4.239 13.471 1.00 96.94 223 LEU A CA 1
ATOM 1718 C C . LEU A 1 223 ? -13.666 -5.754 13.265 1.00 96.94 223 LEU A C 1
ATOM 1720 O O . LEU A 1 223 ? -12.609 -6.302 12.966 1.00 96.94 223 LEU A O 1
ATOM 1724 N N . GLU A 1 224 ? -14.824 -6.407 13.336 1.00 95.56 224 GLU A N 1
ATOM 1725 C CA . GLU A 1 224 ? -14.946 -7.846 13.096 1.00 95.56 224 GLU A CA 1
ATOM 1726 C C . GLU A 1 224 ? -14.445 -8.236 11.702 1.00 95.56 224 GLU A C 1
ATOM 1728 O O . GLU A 1 224 ? -13.589 -9.113 11.566 1.00 95.56 224 GLU A O 1
ATOM 1733 N N . ARG A 1 225 ? -14.894 -7.522 10.662 1.00 93.31 225 ARG A N 1
ATOM 1734 C CA . ARG A 1 225 ? -14.468 -7.762 9.278 1.00 93.31 225 ARG A CA 1
ATOM 1735 C C . ARG A 1 225 ? -12.956 -7.640 9.110 1.00 93.31 225 ARG A C 1
ATOM 1737 O O . ARG A 1 225 ? -12.353 -8.492 8.464 1.00 93.31 225 ARG A O 1
ATOM 1744 N N . PHE A 1 226 ? -12.334 -6.610 9.683 1.00 95.31 226 PHE A N 1
ATOM 1745 C CA . PHE A 1 226 ? -10.887 -6.416 9.590 1.00 95.31 226 PHE A CA 1
ATOM 1746 C C . PHE A 1 226 ? -10.097 -7.427 10.423 1.00 95.31 226 PHE A C 1
ATOM 1748 O O . PHE A 1 226 ? -8.999 -7.799 10.016 1.00 95.31 226 PHE A O 1
ATOM 1755 N N . THR A 1 227 ? -10.633 -7.915 11.541 1.00 96.12 227 THR A N 1
ATOM 1756 C CA . THR A 1 227 ? -10.020 -9.015 12.299 1.00 96.12 227 THR A CA 1
ATOM 1757 C C . THR A 1 227 ? -10.047 -10.318 11.498 1.00 96.12 227 THR A C 1
ATOM 1759 O O . THR A 1 227 ? -9.012 -10.976 11.363 1.00 96.12 227 THR A O 1
ATOM 1762 N N . VAL A 1 228 ? -11.182 -10.642 10.866 1.00 93.00 228 VAL A N 1
ATOM 1763 C CA . VAL A 1 228 ? -11.283 -11.780 9.939 1.00 93.00 228 VAL A CA 1
ATOM 1764 C C . VAL A 1 228 ? -10.320 -11.599 8.766 1.00 93.00 228 VAL A C 1
ATOM 1766 O O . VAL A 1 228 ? -9.552 -12.507 8.459 1.00 93.00 228 VAL A O 1
ATOM 1769 N N . GLU A 1 229 ? -10.273 -10.416 8.151 1.00 92.44 229 GLU A N 1
ATOM 1770 C CA . GLU A 1 229 ? -9.323 -10.116 7.077 1.00 92.44 229 GLU A CA 1
ATOM 1771 C C . GLU A 1 229 ? -7.870 -10.319 7.523 1.00 92.44 229 GLU A C 1
ATOM 1773 O O . GLU A 1 229 ? -7.080 -10.943 6.812 1.00 92.44 229 GLU A O 1
ATOM 1778 N N . ALA A 1 230 ? -7.508 -9.825 8.709 1.00 93.94 230 ALA A N 1
ATOM 1779 C CA . ALA A 1 230 ? -6.166 -9.951 9.261 1.00 93.94 230 ALA A CA 1
ATOM 1780 C C . ALA A 1 230 ? -5.751 -11.416 9.460 1.00 93.94 230 ALA A C 1
ATOM 1782 O O . ALA A 1 230 ? -4.571 -11.723 9.281 1.00 93.94 230 ALA A O 1
ATOM 1783 N N . SER A 1 231 ? -6.702 -12.309 9.759 1.00 93.62 231 SER A N 1
ATOM 1784 C CA . SER A 1 231 ? -6.469 -13.752 9.912 1.00 93.62 231 SER A CA 1
ATOM 1785 C C . SER A 1 231 ? -6.174 -14.489 8.597 1.00 93.62 231 SER A C 1
ATOM 1787 O O . SER A 1 231 ? -5.612 -15.584 8.610 1.00 93.62 231 SER A O 1
ATOM 1789 N N . LEU A 1 232 ? -6.501 -13.888 7.449 1.00 90.06 232 LEU A N 1
ATOM 1790 C CA . LEU A 1 232 ? -6.347 -14.526 6.144 1.00 90.06 232 LEU A CA 1
ATOM 1791 C C . LEU A 1 232 ? -4.950 -14.281 5.551 1.00 90.06 232 LEU A C 1
ATOM 1793 O O . LEU A 1 232 ? -4.473 -13.139 5.563 1.00 90.06 232 LEU A O 1
ATOM 1797 N N . PRO A 1 233 ? -4.295 -15.292 4.951 1.00 87.50 233 PRO A N 1
ATOM 1798 C CA . PRO A 1 233 ? -3.052 -15.101 4.206 1.00 87.50 233 PRO A CA 1
ATOM 1799 C C . PRO A 1 233 ? -3.212 -14.069 3.083 1.00 87.50 233 PRO A C 1
ATOM 1801 O O . PRO A 1 233 ? -4.207 -14.081 2.359 1.00 87.50 233 PRO A O 1
ATOM 1804 N N . PHE A 1 234 ? -2.240 -13.166 2.922 1.00 81.38 234 PHE A N 1
ATOM 1805 C CA . PHE A 1 234 ? -2.328 -12.047 1.971 1.00 81.38 234 PHE A CA 1
ATOM 1806 C C . PHE A 1 234 ? -2.598 -12.491 0.522 1.00 81.38 234 PHE A C 1
ATOM 1808 O O . PHE A 1 234 ? -3.333 -11.829 -0.200 1.00 81.38 234 PHE A O 1
ATOM 1815 N N . ASP A 1 235 ? -2.045 -13.629 0.109 1.00 79.31 235 ASP A N 1
ATOM 1816 C CA . ASP A 1 235 ? -2.189 -14.225 -1.224 1.00 79.31 235 ASP A CA 1
ATOM 1817 C C . ASP A 1 235 ? -3.577 -14.825 -1.506 1.00 79.31 235 ASP A C 1
ATOM 1819 O O . ASP A 1 235 ? -3.906 -15.106 -2.662 1.00 79.31 235 ASP A O 1
ATOM 1823 N N . THR A 1 236 ? -4.403 -14.982 -0.470 1.00 85.50 236 THR A N 1
ATOM 1824 C CA . THR A 1 236 ? -5.793 -15.457 -0.580 1.00 85.50 236 THR A CA 1
ATOM 1825 C C . THR A 1 236 ? -6.822 -14.326 -0.599 1.00 85.50 236 THR A C 1
ATOM 1827 O O . THR A 1 236 ? -7.990 -14.576 -0.908 1.00 85.50 236 THR A O 1
ATOM 1830 N N . ARG A 1 237 ? -6.397 -13.090 -0.297 1.00 87.56 237 ARG A N 1
ATOM 1831 C CA . ARG A 1 237 ? -7.261 -11.905 -0.230 1.00 87.56 237 ARG A CA 1
ATOM 1832 C C . ARG A 1 237 ? -7.503 -11.343 -1.630 1.00 87.56 237 ARG A C 1
ATOM 1834 O O . ARG A 1 237 ? -6.556 -10.986 -2.327 1.00 87.56 237 ARG A O 1
ATOM 1841 N N . ILE A 1 238 ? -8.767 -11.200 -2.019 1.00 87.38 238 ILE A N 1
ATOM 1842 C CA . ILE A 1 238 ? -9.176 -10.451 -3.214 1.00 87.38 238 ILE A CA 1
ATOM 1843 C C . ILE A 1 238 ? -10.238 -9.446 -2.798 1.00 87.38 238 ILE A C 1
ATOM 1845 O O . ILE A 1 238 ? -11.091 -9.767 -1.985 1.00 87.38 238 ILE A O 1
ATOM 1849 N N . TYR A 1 239 ? -10.231 -8.247 -3.370 1.00 89.00 239 TYR A N 1
ATOM 1850 C CA . TYR A 1 239 ? -11.288 -7.265 -3.138 1.00 89.00 239 TYR A CA 1
ATOM 1851 C C . TYR A 1 239 ? -12.152 -7.146 -4.381 1.00 89.00 239 TYR A C 1
ATOM 1853 O O . TYR A 1 239 ? -11.639 -7.095 -5.500 1.00 89.00 239 TYR A O 1
ATOM 1861 N N . CYS A 1 240 ? -13.467 -7.102 -4.186 1.00 88.56 240 CYS A N 1
ATOM 1862 C CA . CYS A 1 240 ? -14.391 -6.813 -5.271 1.00 88.56 240 CYS A CA 1
ATOM 1863 C C . CYS A 1 240 ? -14.109 -5.400 -5.813 1.00 88.56 240 CYS A C 1
ATOM 1865 O O . CYS A 1 240 ? -14.205 -4.443 -5.045 1.00 88.56 240 CYS A O 1
ATOM 1867 N N . PRO A 1 241 ? -13.841 -5.217 -7.117 1.00 89.50 241 PRO A N 1
ATOM 1868 C CA . PRO A 1 241 ? -13.548 -3.896 -7.680 1.00 89.50 241 PRO A CA 1
ATOM 1869 C C . PRO A 1 241 ? -14.760 -2.949 -7.675 1.00 89.50 241 PRO A C 1
ATOM 1871 O O . PRO A 1 241 ? -14.606 -1.758 -7.924 1.00 89.50 241 PRO A O 1
ATOM 1874 N N . LYS A 1 242 ? -15.970 -3.465 -7.411 1.00 91.81 242 LYS A N 1
ATOM 1875 C CA . LYS A 1 242 ? -17.209 -2.676 -7.364 1.00 91.81 242 LYS A CA 1
ATOM 1876 C C . LYS A 1 242 ? -17.582 -2.212 -5.956 1.00 91.81 242 LYS A C 1
ATOM 1878 O O . LYS A 1 242 ? -17.996 -1.072 -5.795 1.00 91.81 242 LYS A O 1
ATOM 1883 N N . CYS A 1 243 ? -17.523 -3.101 -4.964 1.00 90.31 243 CYS A N 1
ATOM 1884 C CA . CYS A 1 243 ? -17.967 -2.801 -3.595 1.00 90.31 243 CYS A CA 1
ATOM 1885 C C . CYS A 1 243 ? -16.841 -2.811 -2.557 1.00 90.31 243 CYS A C 1
ATOM 1887 O O . CYS A 1 243 ? -17.119 -2.606 -1.380 1.00 90.31 243 CYS A O 1
ATOM 1889 N N . GLU A 1 244 ? -15.606 -3.095 -2.976 1.00 89.31 244 GLU A N 1
ATOM 1890 C CA . GLU A 1 244 ? -14.394 -3.112 -2.145 1.00 89.31 244 GLU A CA 1
ATOM 1891 C C . GLU A 1 244 ? -14.428 -4.110 -0.973 1.00 89.31 244 GLU A C 1
ATOM 1893 O O . GLU A 1 244 ? -13.540 -4.114 -0.125 1.00 89.31 244 GLU A O 1
ATOM 1898 N N . GLN A 1 245 ? -15.419 -5.007 -0.937 1.00 87.81 245 GLN A N 1
ATOM 1899 C CA . GLN A 1 245 ? -15.500 -6.069 0.063 1.00 87.81 245 GLN A CA 1
ATOM 1900 C C . GLN A 1 245 ? -14.535 -7.211 -0.263 1.00 87.81 245 GLN A C 1
ATOM 1902 O O . GLN A 1 245 ? -14.342 -7.571 -1.431 1.00 87.81 245 GLN A O 1
ATOM 1907 N N . LEU A 1 246 ? -13.962 -7.795 0.789 1.00 88.25 246 LEU A N 1
ATOM 1908 C CA . LEU A 1 246 ? -13.052 -8.931 0.711 1.00 88.25 246 LEU A CA 1
ATOM 1909 C C . LEU A 1 246 ? -13.790 -10.197 0.252 1.00 88.25 246 LEU A C 1
ATOM 1911 O O . LEU A 1 246 ? -14.745 -10.628 0.883 1.00 88.25 246 LEU A O 1
ATOM 1915 N N . SER A 1 247 ? -13.309 -10.826 -0.812 1.00 84.44 247 SER A N 1
ATOM 1916 C CA . SER A 1 247 ? -13.716 -12.140 -1.306 1.00 84.44 247 SER A CA 1
ATOM 1917 C C . SER A 1 247 ? -12.552 -13.128 -1.166 1.00 84.44 247 SER A C 1
ATOM 1919 O O . SER A 1 247 ? -11.389 -12.764 -1.363 1.00 84.44 247 SER A O 1
ATOM 1921 N N . LEU A 1 248 ? -12.846 -14.384 -0.820 1.00 80.50 248 LEU A N 1
ATOM 1922 C CA . LEU A 1 248 ? -11.833 -15.431 -0.654 1.00 80.50 248 LEU A CA 1
ATOM 1923 C C . LEU A 1 248 ? -11.555 -16.145 -1.977 1.00 80.50 248 LEU A C 1
ATOM 1925 O O . LEU A 1 248 ? -12.476 -16.642 -2.625 1.00 80.50 248 LEU A O 1
ATOM 1929 N N . LEU A 1 249 ? -10.272 -16.278 -2.336 1.00 71.75 249 LEU A N 1
ATOM 1930 C CA . LEU A 1 249 ? -9.844 -16.994 -3.548 1.00 71.75 249 LEU A CA 1
ATOM 1931 C C . LEU A 1 249 ? -10.285 -18.472 -3.544 1.00 71.75 249 LEU A C 1
ATOM 1933 O O . LEU A 1 249 ? -10.637 -19.009 -4.589 1.00 71.75 249 LEU A O 1
ATOM 1937 N N . SER A 1 250 ? -10.292 -19.127 -2.376 1.00 65.94 250 SER A N 1
ATOM 1938 C CA . SER A 1 250 ? -10.599 -20.561 -2.233 1.00 65.94 250 SER A CA 1
ATOM 1939 C C . SER A 1 250 ? -12.024 -20.940 -2.633 1.00 65.94 250 SER A C 1
ATOM 1941 O O . SER A 1 250 ? -12.288 -22.104 -2.920 1.00 65.94 250 SER A O 1
ATOM 1943 N N . SER A 1 251 ? -12.941 -19.976 -2.637 1.00 59.38 251 SER A N 1
ATOM 1944 C CA . SER A 1 251 ? -14.355 -20.207 -2.937 1.00 59.38 251 SER A CA 1
ATOM 1945 C C . SER A 1 251 ? -14.652 -20.178 -4.437 1.00 59.38 251 SER A C 1
ATOM 1947 O O . SER A 1 251 ? -15.780 -20.451 -4.839 1.00 59.38 251 SER A O 1
ATOM 1949 N N . VAL A 1 252 ? -13.664 -19.834 -5.269 1.00 58.72 252 VAL A N 1
ATOM 1950 C CA . VAL A 1 252 ? -13.872 -19.572 -6.692 1.00 58.72 252 VAL A CA 1
ATOM 1951 C C . VAL A 1 252 ? -13.134 -20.606 -7.528 1.00 58.72 252 VAL A C 1
ATOM 1953 O O . VAL A 1 252 ? -11.914 -20.579 -7.676 1.00 58.72 252 VAL A O 1
ATOM 1956 N N . VAL A 1 253 ? -13.900 -21.544 -8.080 1.00 62.31 253 VAL A N 1
ATOM 1957 C CA . VAL A 1 253 ? -13.418 -22.502 -9.076 1.00 62.31 253 VAL A CA 1
ATOM 1958 C C . VAL A 1 253 ? -13.521 -21.835 -10.449 1.00 62.31 253 VAL A C 1
ATOM 1960 O O . VAL A 1 253 ? -14.583 -21.847 -11.063 1.00 62.31 253 VAL A O 1
ATOM 1963 N N . GLY A 1 254 ? -12.431 -21.228 -10.921 1.00 74.06 254 GLY A N 1
ATOM 1964 C CA . GLY A 1 254 ? -12.353 -20.610 -12.251 1.00 74.06 254 GLY A CA 1
ATOM 1965 C C . GLY A 1 254 ? -11.671 -19.241 -12.266 1.00 74.06 254 GLY A C 1
ATOM 1966 O O . GLY A 1 254 ? -11.309 -18.697 -11.227 1.00 74.06 254 GLY A O 1
ATOM 1967 N N . GLU A 1 255 ? -11.479 -18.692 -13.468 1.00 78.62 255 GLU A N 1
ATOM 1968 C CA . GLU A 1 255 ? -10.900 -17.353 -13.673 1.00 78.62 255 GLU A CA 1
ATOM 1969 C C . GLU A 1 255 ? -11.908 -16.237 -13.362 1.00 78.62 255 GLU A C 1
ATOM 1971 O O . GLU A 1 255 ? -11.529 -15.170 -12.891 1.00 78.62 255 GLU A O 1
ATOM 1976 N N . ILE A 1 256 ? -13.204 -16.493 -13.558 1.00 84.25 256 ILE A N 1
ATOM 1977 C CA . ILE A 1 256 ? -14.281 -15.541 -13.273 1.00 84.25 256 ILE A CA 1
ATOM 1978 C C . ILE A 1 256 ? -14.874 -15.870 -11.905 1.00 84.25 256 ILE A C 1
ATOM 1980 O O . ILE A 1 256 ? -15.414 -16.959 -11.714 1.00 84.25 256 ILE A O 1
ATOM 1984 N N . GLY A 1 257 ? -14.795 -14.925 -10.971 1.00 84.56 257 GLY A N 1
ATOM 1985 C CA . GLY A 1 257 ? -15.468 -15.022 -9.680 1.00 84.56 257 GLY A CA 1
ATOM 1986 C C . GLY A 1 257 ? -16.595 -14.015 -9.538 1.00 84.56 257 GLY A C 1
ATOM 1987 O O . GLY A 1 257 ? -16.601 -12.971 -10.190 1.00 84.56 257 GLY A O 1
ATOM 1988 N N . GLU A 1 258 ? -17.552 -14.350 -8.677 1.00 89.00 258 GLU A N 1
ATOM 1989 C CA . GLU A 1 258 ? -18.689 -13.509 -8.312 1.00 89.00 258 GLU A CA 1
ATOM 1990 C C . GLU A 1 258 ? -18.530 -13.018 -6.864 1.00 89.00 258 GLU A C 1
ATOM 1992 O O . GLU A 1 258 ? -18.162 -13.780 -5.968 1.00 89.00 258 GLU A O 1
ATOM 1997 N N . CYS A 1 259 ? -18.792 -11.733 -6.613 1.00 87.50 259 CYS A N 1
ATOM 1998 C CA . CYS A 1 259 ? -18.752 -11.172 -5.264 1.00 87.50 259 CYS A CA 1
ATOM 1999 C C . CYS A 1 259 ? -19.943 -11.715 -4.465 1.00 87.50 259 CYS A C 1
ATOM 2001 O O . CYS A 1 259 ? -21.077 -11.392 -4.829 1.00 87.50 259 CYS A O 1
ATOM 2003 N N . PRO A 1 260 ? -19.730 -12.387 -3.319 1.00 85.25 260 PRO A N 1
ATOM 2004 C CA . PRO A 1 260 ? -20.835 -12.909 -2.512 1.00 85.25 260 PRO A CA 1
ATOM 2005 C C . PRO A 1 260 ? -21.717 -11.805 -1.906 1.00 85.25 260 PRO A C 1
ATOM 2007 O O . PRO A 1 260 ? -22.828 -12.078 -1.469 1.00 85.25 260 PRO A O 1
ATOM 2010 N N . TYR A 1 261 ? -21.241 -10.555 -1.886 1.00 85.69 261 TYR A N 1
ATOM 2011 C CA . TYR A 1 261 ? -21.961 -9.421 -1.300 1.00 85.69 261 TYR A CA 1
ATOM 2012 C C . TYR A 1 261 ? -22.794 -8.626 -2.307 1.00 85.69 261 TYR A C 1
ATOM 2014 O O . TYR A 1 261 ? -23.823 -8.071 -1.939 1.00 85.69 261 TYR A O 1
ATOM 2022 N N . CYS A 1 262 ? -22.345 -8.502 -3.561 1.00 91.12 262 CYS A N 1
ATOM 2023 C CA . CYS A 1 262 ? -23.007 -7.631 -4.545 1.00 91.12 262 CYS A CA 1
ATOM 2024 C C . CYS A 1 262 ? -23.280 -8.283 -5.906 1.00 91.12 262 CYS A C 1
ATOM 2026 O O . CYS A 1 262 ? -23.759 -7.591 -6.807 1.00 91.12 262 CYS A O 1
ATOM 2028 N N . GLY A 1 263 ? -22.934 -9.563 -6.081 1.00 91.00 263 GLY A N 1
ATOM 2029 C CA . GLY A 1 263 ? -23.137 -10.312 -7.327 1.00 91.00 263 GLY A CA 1
ATOM 2030 C C . GLY A 1 263 ? -22.321 -9.801 -8.519 1.00 91.00 263 GLY A C 1
ATOM 2031 O O . GLY A 1 263 ? -22.600 -10.131 -9.666 1.00 91.00 263 GLY A O 1
ATOM 2032 N N . HIS A 1 264 ? -21.339 -8.920 -8.297 1.00 92.50 264 HIS A N 1
ATOM 2033 C CA . HIS A 1 264 ? -20.470 -8.458 -9.376 1.00 92.50 264 HIS A CA 1
ATOM 2034 C C . HIS A 1 264 ? -19.559 -9.598 -9.828 1.00 92.50 264 HIS A C 1
ATOM 2036 O O . HIS A 1 264 ? -18.911 -10.201 -8.982 1.00 92.50 264 HIS A O 1
ATOM 2042 N N . CYS A 1 265 ? -19.467 -9.854 -11.132 1.00 90.31 265 CYS A N 1
ATOM 2043 C CA . CYS A 1 265 ? -18.526 -10.824 -11.687 1.00 90.31 265 CYS A CA 1
ATOM 2044 C C . CYS A 1 265 ? -17.289 -10.115 -12.248 1.00 90.31 265 CYS A C 1
ATOM 2046 O O . CYS A 1 265 ? -17.431 -9.146 -12.996 1.00 90.31 265 CYS A O 1
ATOM 2048 N N . TRP A 1 266 ? -16.089 -10.601 -11.929 1.00 88.62 266 TRP A N 1
ATOM 2049 C CA . TRP A 1 266 ? -14.833 -10.109 -12.508 1.00 88.62 266 TRP A CA 1
ATOM 2050 C C . TRP A 1 266 ? -13.809 -11.232 -12.650 1.00 88.62 266 TRP A C 1
ATOM 2052 O O . TRP A 1 266 ? -13.914 -12.284 -12.016 1.00 88.62 266 TRP A O 1
ATOM 2062 N N . ASN A 1 267 ? -12.800 -10.999 -13.490 1.00 84.31 267 ASN A N 1
ATOM 2063 C CA . ASN A 1 267 ? -11.689 -11.923 -13.625 1.00 84.31 267 ASN A CA 1
ATOM 2064 C C . ASN A 1 267 ? -10.713 -11.755 -12.449 1.00 84.31 267 ASN A C 1
ATOM 2066 O O . ASN A 1 267 ? -10.127 -10.691 -12.231 1.00 84.31 267 ASN A O 1
ATOM 2070 N N . HIS A 1 268 ? -10.531 -12.819 -11.676 1.00 77.75 268 HIS A N 1
ATOM 2071 C CA . HIS A 1 268 ? -9.639 -12.848 -10.524 1.00 77.75 268 HIS A CA 1
ATOM 2072 C C . HIS A 1 268 ? -8.160 -12.699 -10.911 1.00 77.75 268 HIS A C 1
ATOM 2074 O O . HIS A 1 268 ? -7.369 -12.199 -10.102 1.00 77.75 268 HIS A O 1
ATOM 2080 N N . SER A 1 269 ? -7.761 -13.083 -12.132 1.00 75.50 269 SER A N 1
ATOM 2081 C CA . SER A 1 269 ? -6.384 -12.859 -12.600 1.00 75.50 269 SER A CA 1
ATOM 2082 C C . SER A 1 269 ? -6.049 -11.374 -12.662 1.00 75.50 269 SER A C 1
ATOM 2084 O O . SER A 1 269 ? -4.959 -10.975 -12.248 1.00 75.50 269 SER A O 1
ATOM 2086 N N . ASP A 1 270 ? -7.017 -10.565 -13.094 1.00 75.62 270 ASP A N 1
ATOM 2087 C CA . ASP A 1 270 ? -6.857 -9.124 -13.281 1.00 75.62 270 ASP A CA 1
ATOM 2088 C C . ASP A 1 270 ? -6.766 -8.423 -11.919 1.00 75.62 270 ASP A C 1
ATOM 2090 O O . ASP A 1 270 ? -5.929 -7.550 -11.705 1.00 75.62 270 ASP A O 1
ATOM 2094 N N . ALA A 1 271 ? -7.569 -8.866 -10.946 1.00 71.38 271 ALA A N 1
ATOM 2095 C CA . ALA A 1 271 ? -7.565 -8.309 -9.592 1.00 71.38 271 ALA A CA 1
ATOM 2096 C C . ALA A 1 271 ? -6.318 -8.688 -8.775 1.00 71.38 271 ALA A C 1
ATOM 2098 O O . ALA A 1 271 ? -5.918 -7.954 -7.872 1.00 71.38 271 ALA A O 1
ATOM 2099 N N . 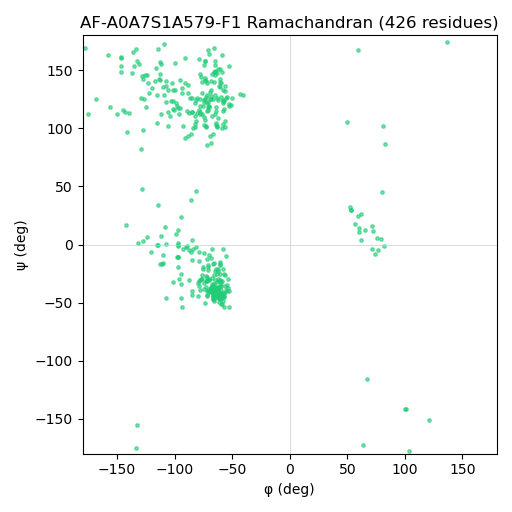THR A 1 272 ? -5.698 -9.834 -9.069 1.00 71.44 272 THR A N 1
ATOM 2100 C CA . THR A 1 272 ? -4.491 -10.293 -8.359 1.00 71.44 272 THR A CA 1
ATOM 2101 C C . THR A 1 272 ? -3.190 -9.805 -8.997 1.00 71.44 272 THR A C 1
ATOM 2103 O O . THR A 1 272 ? -2.116 -10.112 -8.474 1.00 71.44 272 THR A O 1
ATOM 2106 N N . GLY A 1 273 ? -3.259 -9.071 -10.116 1.00 72.69 273 GLY A N 1
ATOM 2107 C CA . GLY A 1 273 ? -2.080 -8.662 -10.883 1.00 72.69 273 GLY A CA 1
ATOM 2108 C C . GLY A 1 273 ? -1.292 -9.854 -11.435 1.00 72.69 273 GLY A C 1
ATOM 2109 O O . GLY A 1 273 ? -0.073 -9.784 -11.593 1.00 72.69 273 GLY A O 1
ATOM 2110 N N . ARG A 1 274 ? -1.967 -10.989 -11.658 1.00 74.31 274 ARG A N 1
ATOM 2111 C CA . ARG A 1 274 ? -1.377 -12.200 -12.253 1.00 74.31 274 ARG A CA 1
ATOM 2112 C C . ARG A 1 274 ? -1.636 -12.296 -13.752 1.00 74.31 274 ARG A C 1
ATOM 2114 O O . ARG A 1 274 ? -1.238 -13.278 -14.374 1.00 74.31 274 ARG A O 1
ATOM 2121 N N . ASP A 1 275 ? -2.303 -11.305 -14.325 1.00 79.38 275 ASP A N 1
ATOM 2122 C CA . ASP A 1 275 ? -2.500 -11.207 -15.759 1.00 79.38 275 ASP A CA 1
ATOM 2123 C C . ASP A 1 275 ? -1.161 -11.004 -16.498 1.00 79.38 275 ASP A C 1
ATOM 2125 O O . ASP A 1 275 ? -0.147 -10.555 -15.945 1.00 79.38 275 ASP A O 1
ATOM 2129 N N . ALA A 1 276 ? -1.150 -11.357 -17.784 1.00 79.94 276 ALA A N 1
ATOM 2130 C CA . ALA A 1 276 ? 0.052 -11.302 -18.609 1.00 79.94 276 ALA A CA 1
ATOM 2131 C C . ALA A 1 276 ? 0.607 -9.874 -18.765 1.00 79.94 276 ALA A C 1
ATOM 2133 O O . ALA A 1 276 ? 1.821 -9.709 -18.913 1.00 79.94 276 ALA A O 1
ATOM 2134 N N . ALA A 1 277 ? -0.250 -8.847 -18.717 1.00 80.31 277 ALA A N 1
ATOM 2135 C CA . ALA A 1 277 ? 0.190 -7.463 -18.827 1.00 80.31 277 ALA A CA 1
ATOM 2136 C C . ALA A 1 277 ? 0.921 -7.028 -17.550 1.00 80.31 277 ALA A C 1
ATOM 2138 O O . ALA A 1 277 ? 2.024 -6.484 -17.640 1.00 80.31 277 ALA A O 1
ATOM 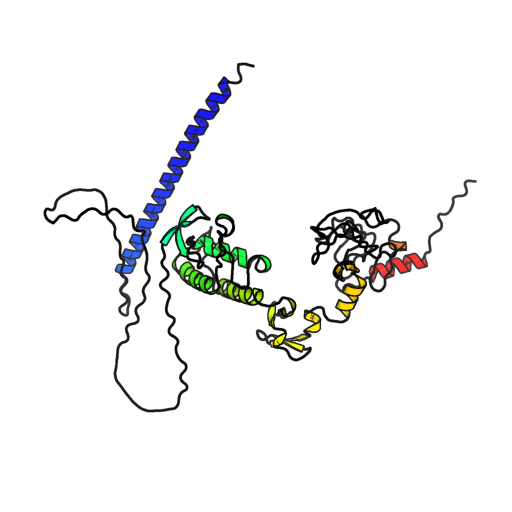2139 N N . THR A 1 278 ? 0.395 -7.354 -16.367 1.00 84.06 278 THR A N 1
ATOM 2140 C CA . THR A 1 278 ? 1.079 -7.104 -15.091 1.00 84.06 278 THR A CA 1
ATOM 2141 C C . THR A 1 278 ? 2.396 -7.872 -15.006 1.00 84.06 278 THR A C 1
ATOM 2143 O O . THR A 1 278 ? 3.425 -7.294 -14.644 1.00 84.06 278 THR A O 1
ATOM 2146 N N . ALA A 1 279 ? 2.418 -9.144 -15.416 1.00 85.31 279 ALA A N 1
ATOM 2147 C CA . ALA A 1 279 ? 3.648 -9.932 -15.465 1.00 85.31 279 ALA A CA 1
ATOM 2148 C C . ALA A 1 279 ? 4.707 -9.290 -16.379 1.00 85.31 279 ALA A C 1
ATOM 2150 O O . ALA A 1 279 ? 5.880 -9.198 -16.003 1.00 85.31 279 ALA A O 1
ATOM 2151 N N . LEU A 1 280 ? 4.296 -8.784 -17.548 1.00 85.62 280 LEU A N 1
ATOM 2152 C CA . LEU A 1 280 ? 5.174 -8.059 -18.463 1.00 85.62 280 LEU A CA 1
ATOM 2153 C C . LEU A 1 280 ? 5.701 -6.767 -17.830 1.00 85.62 280 LEU A C 1
ATOM 2155 O O . LEU A 1 280 ? 6.900 -6.501 -17.924 1.00 85.62 280 LEU A O 1
ATOM 2159 N N . VAL A 1 281 ? 4.850 -5.982 -17.162 1.00 87.69 281 VAL A N 1
ATOM 2160 C CA . VAL A 1 281 ? 5.251 -4.743 -16.474 1.00 87.69 281 VAL A CA 1
ATOM 2161 C C . VAL A 1 281 ? 6.250 -5.038 -15.358 1.00 87.69 281 VAL A C 1
ATOM 2163 O O . VAL A 1 281 ? 7.288 -4.382 -15.282 1.00 87.69 281 VAL A O 1
ATOM 2166 N N . ILE A 1 282 ? 6.005 -6.049 -14.523 1.00 89.38 282 ILE A N 1
ATOM 2167 C CA . ILE A 1 282 ? 6.937 -6.444 -13.459 1.00 89.38 282 ILE A CA 1
ATOM 2168 C C . ILE A 1 282 ? 8.273 -6.876 -14.070 1.00 89.38 282 ILE A C 1
ATOM 2170 O O . ILE A 1 282 ? 9.318 -6.367 -13.664 1.00 89.38 282 ILE A O 1
ATOM 2174 N N . ALA A 1 283 ? 8.251 -7.751 -15.078 1.00 88.94 283 ALA A N 1
ATOM 2175 C CA . ALA A 1 283 ? 9.462 -8.251 -15.728 1.00 88.94 283 ALA A CA 1
ATOM 2176 C C . ALA A 1 283 ? 10.269 -7.150 -16.438 1.00 88.94 283 ALA A C 1
ATOM 2178 O O . ALA A 1 283 ? 11.494 -7.228 -16.506 1.00 88.94 283 ALA A O 1
ATOM 2179 N N . SER A 1 284 ? 9.598 -6.124 -16.964 1.00 88.81 284 SER A N 1
ATOM 2180 C CA . SER A 1 284 ? 10.228 -5.024 -17.705 1.00 88.81 284 SER A CA 1
ATOM 2181 C C . SER A 1 284 ? 10.706 -3.867 -16.831 1.00 88.81 284 SER A C 1
ATOM 2183 O O . SER A 1 284 ? 11.683 -3.206 -17.179 1.00 88.81 284 SER A O 1
ATOM 2185 N N . SER A 1 285 ? 10.036 -3.605 -15.709 1.00 92.38 285 SER A N 1
ATOM 2186 C CA . SER A 1 285 ? 10.359 -2.487 -14.815 1.00 92.38 285 SER A CA 1
ATOM 2187 C C . SER A 1 285 ? 11.237 -2.889 -13.630 1.00 92.38 285 SER A C 1
ATOM 2189 O O . SER A 1 285 ? 11.886 -2.029 -13.028 1.00 92.38 285 SER A O 1
ATOM 2191 N N . SER A 1 286 ? 11.287 -4.180 -13.291 1.00 95.12 286 SER A N 1
ATOM 2192 C CA . SER A 1 286 ? 11.920 -4.663 -12.065 1.00 95.12 286 SER A CA 1
ATOM 2193 C C . SER A 1 286 ? 13.169 -5.497 -12.319 1.00 95.12 286 SER A C 1
ATOM 2195 O O . SER A 1 286 ? 13.348 -6.110 -13.367 1.00 95.12 286 SER A O 1
ATOM 2197 N N . LYS A 1 287 ? 14.036 -5.565 -11.308 1.00 95.31 287 LYS A N 1
ATOM 2198 C CA . LYS A 1 287 ? 15.193 -6.462 -11.274 1.00 95.31 287 LYS A CA 1
ATOM 2199 C C . LYS A 1 287 ? 15.165 -7.317 -10.010 1.00 95.31 287 LYS A C 1
ATOM 2201 O O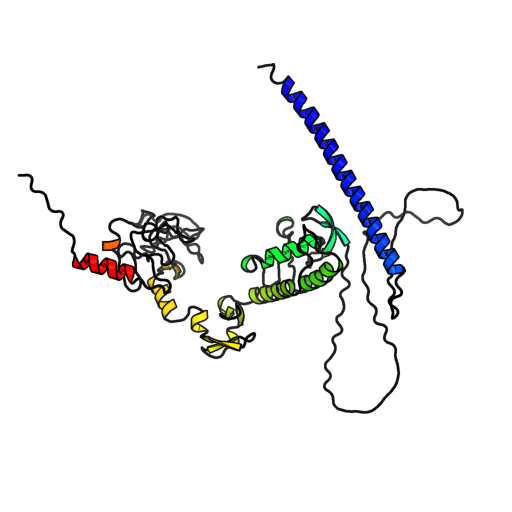 . LYS A 1 287 ? 14.733 -6.830 -8.961 1.00 95.31 287 LYS A O 1
ATOM 2206 N N . PRO A 1 288 ? 15.637 -8.571 -10.069 1.00 96.12 288 PRO A N 1
ATOM 2207 C CA . PRO A 1 288 ? 15.601 -9.447 -8.913 1.00 96.12 288 PRO A CA 1
ATOM 2208 C C . PRO A 1 288 ? 16.638 -9.032 -7.868 1.00 96.12 288 PRO A C 1
ATOM 2210 O O . PRO A 1 288 ? 17.786 -8.698 -8.178 1.00 96.12 288 PRO A O 1
ATOM 2213 N N . CYS A 1 289 ? 16.257 -9.117 -6.597 1.00 96.12 289 CYS A N 1
ATOM 2214 C CA . CYS A 1 289 ? 17.197 -9.020 -5.495 1.00 96.12 289 CYS A CA 1
ATOM 2215 C C . CYS A 1 289 ? 18.249 -10.139 -5.618 1.00 96.12 289 CYS A C 1
ATOM 2217 O O . CYS A 1 289 ? 17.881 -11.316 -5.609 1.00 96.12 289 CYS A O 1
ATOM 2219 N N . PRO A 1 290 ? 19.559 -9.830 -5.596 1.00 96.62 290 PRO A N 1
ATOM 2220 C CA . PRO A 1 290 ? 20.617 -10.833 -5.760 1.00 96.62 290 PRO A CA 1
ATOM 2221 C C . PRO A 1 290 ? 20.719 -11.838 -4.602 1.00 96.62 290 PRO A C 1
ATOM 2223 O O . PRO A 1 290 ? 21.571 -12.724 -4.624 1.00 96.62 290 PRO A O 1
ATOM 2226 N N . ASN A 1 291 ? 19.923 -11.667 -3.543 1.00 96.38 291 ASN A N 1
ATOM 2227 C CA . ASN A 1 291 ? 19.899 -12.561 -2.391 1.00 96.38 291 ASN A CA 1
ATOM 2228 C C . ASN A 1 291 ? 18.642 -13.436 -2.331 1.00 96.38 291 ASN A C 1
ATOM 2230 O O . ASN A 1 291 ? 18.768 -14.632 -2.115 1.00 96.38 291 ASN A O 1
ATOM 2234 N N . CYS A 1 292 ? 17.450 -12.864 -2.531 1.00 95.31 292 CYS A N 1
ATOM 2235 C CA . CYS A 1 292 ? 16.177 -13.584 -2.366 1.00 95.31 292 CYS A CA 1
ATOM 2236 C C . CYS A 1 292 ? 15.269 -13.566 -3.603 1.00 95.31 292 CYS A C 1
ATOM 2238 O O . CYS A 1 292 ? 14.120 -13.987 -3.507 1.00 95.31 292 CYS A O 1
ATOM 2240 N N . GLN A 1 293 ? 15.750 -13.040 -4.734 1.00 95.62 293 GLN A N 1
ATOM 2241 C CA . GLN A 1 293 ? 15.036 -12.952 -6.015 1.00 95.62 293 GLN A CA 1
ATOM 2242 C C . GLN A 1 293 ? 13.754 -12.103 -6.024 1.00 95.62 293 GLN A C 1
ATOM 2244 O O . GLN A 1 293 ? 13.117 -11.997 -7.066 1.00 95.62 293 GLN A O 1
ATOM 2249 N N . LEU A 1 294 ? 13.392 -11.439 -4.917 1.00 93.69 294 LEU A N 1
ATOM 2250 C CA . LEU A 1 294 ? 12.274 -10.493 -4.907 1.00 93.69 294 LEU A CA 1
ATOM 2251 C C . LEU A 1 294 ? 12.475 -9.425 -5.994 1.00 93.69 294 LEU A C 1
ATOM 2253 O O . LEU A 1 294 ? 13.529 -8.788 -6.024 1.00 93.69 294 LEU A O 1
ATOM 2257 N N . ALA A 1 295 ? 11.476 -9.235 -6.854 1.00 94.75 295 ALA A N 1
ATOM 2258 C CA . ALA A 1 295 ? 11.477 -8.191 -7.869 1.00 94.75 295 ALA A CA 1
ATOM 2259 C C . ALA A 1 295 ? 11.416 -6.809 -7.203 1.00 94.75 295 ALA A C 1
ATOM 2261 O O . ALA A 1 295 ? 10.542 -6.542 -6.382 1.00 94.75 295 ALA A O 1
ATOM 2262 N N . ILE A 1 296 ? 12.371 -5.944 -7.534 1.00 94.06 296 ILE A N 1
ATOM 2263 C CA . ILE A 1 296 ? 12.451 -4.566 -7.048 1.00 94.06 296 ILE A CA 1
ATOM 2264 C C . ILE A 1 296 ? 12.392 -3.642 -8.252 1.00 94.06 296 ILE A C 1
ATOM 2266 O O . ILE A 1 296 ? 13.111 -3.873 -9.219 1.00 94.06 296 ILE A O 1
ATOM 2270 N N . THR A 1 297 ? 11.597 -2.583 -8.173 1.00 94.44 297 THR A N 1
ATOM 2271 C CA . THR A 1 297 ? 11.566 -1.503 -9.165 1.00 94.44 297 THR A CA 1
ATOM 2272 C C . THR A 1 297 ? 12.333 -0.299 -8.626 1.00 94.44 297 THR A C 1
ATOM 2274 O O . THR A 1 297 ? 12.211 0.055 -7.453 1.00 94.44 297 THR A O 1
ATOM 2277 N N . HIS A 1 298 ? 13.121 0.353 -9.476 1.00 93.69 298 HIS A N 1
ATOM 2278 C CA . HIS A 1 298 ? 13.752 1.634 -9.164 1.00 93.69 298 HIS A CA 1
ATOM 2279 C C . HIS A 1 298 ? 13.695 2.547 -10.385 1.00 93.69 298 HIS A C 1
ATOM 2281 O O . HIS A 1 298 ? 14.327 2.266 -11.404 1.00 93.69 298 HIS A O 1
ATOM 2287 N N . TYR A 1 299 ? 12.928 3.631 -10.275 1.00 95.56 299 TYR A N 1
ATOM 2288 C CA . TYR A 1 299 ? 12.745 4.579 -11.367 1.00 95.56 299 TYR A CA 1
ATOM 2289 C C . TYR A 1 299 ? 13.938 5.522 -11.526 1.00 95.56 299 TYR A C 1
ATOM 2291 O O . TYR A 1 299 ? 14.581 5.937 -10.557 1.00 95.56 299 TYR A O 1
ATOM 2299 N N . HIS A 1 300 ? 14.206 5.902 -12.771 1.00 95.81 300 HIS A N 1
ATOM 2300 C CA . HIS A 1 300 ? 15.276 6.820 -13.131 1.00 95.81 300 HIS A CA 1
ATOM 2301 C C . HIS A 1 300 ? 15.115 8.168 -12.421 1.00 95.81 300 HIS A C 1
ATOM 2303 O O . HIS A 1 300 ? 14.078 8.823 -12.517 1.00 95.81 300 HIS A O 1
ATOM 2309 N N . GLY A 1 301 ? 16.145 8.585 -11.685 1.00 93.88 301 GLY A N 1
ATOM 2310 C CA . GLY A 1 301 ? 16.157 9.854 -10.957 1.00 93.88 301 GLY A CA 1
ATOM 2311 C C . GLY A 1 301 ? 15.391 9.853 -9.628 1.00 93.88 301 GLY A C 1
ATOM 2312 O O . GLY A 1 301 ? 15.342 10.894 -8.976 1.00 93.88 301 GLY A O 1
ATOM 2313 N N . HIS A 1 302 ? 14.852 8.714 -9.170 1.00 92.94 302 HIS A N 1
ATOM 2314 C CA . HIS A 1 302 ? 14.174 8.580 -7.865 1.00 92.94 302 HIS A CA 1
ATOM 2315 C C . HIS A 1 302 ? 15.167 8.282 -6.728 1.00 92.94 302 HIS A C 1
ATOM 2317 O O . HIS A 1 302 ? 14.919 7.492 -5.819 1.00 92.94 302 HIS A O 1
ATOM 2323 N N . GLY A 1 303 ? 16.338 8.916 -6.793 1.00 89.94 303 GLY A N 1
ATOM 2324 C CA . GLY A 1 303 ? 17.413 8.754 -5.827 1.00 89.94 303 GLY A CA 1
ATOM 2325 C C . GLY A 1 303 ? 18.520 7.824 -6.308 1.00 89.94 303 GLY A C 1
ATOM 2326 O O . GLY A 1 303 ? 18.975 7.903 -7.449 1.00 89.94 303 GLY A O 1
ATOM 2327 N N . CYS A 1 304 ? 19.032 7.025 -5.375 1.00 89.81 304 CYS A N 1
ATOM 2328 C CA . CYS A 1 304 ? 20.265 6.282 -5.560 1.00 89.81 304 CYS A CA 1
ATOM 2329 C C . CYS A 1 304 ? 20.027 4.879 -6.146 1.00 89.81 304 CYS A C 1
ATOM 2331 O O . CYS A 1 304 ? 19.173 4.158 -5.644 1.00 89.81 304 CYS A O 1
ATOM 2333 N N . HIS A 1 305 ? 20.868 4.419 -7.079 1.00 90.75 305 HIS A N 1
ATOM 2334 C CA . HIS A 1 305 ? 20.914 3.028 -7.540 1.00 90.75 305 HIS A CA 1
ATOM 2335 C C . HIS A 1 305 ? 21.237 2.035 -6.416 1.00 90.75 305 HIS A C 1
ATOM 2337 O O . HIS A 1 305 ? 21.088 0.830 -6.590 1.00 90.75 305 HIS A O 1
ATOM 2343 N N . HIS A 1 306 ? 21.760 2.491 -5.282 1.00 91.44 306 HIS A N 1
ATOM 2344 C CA . HIS A 1 306 ? 21.895 1.654 -4.101 1.00 91.44 306 HIS A CA 1
ATOM 2345 C C . HIS A 1 306 ? 20.510 1.452 -3.490 1.00 91.44 306 HIS A C 1
ATOM 2347 O O . HIS A 1 306 ? 19.966 2.359 -2.863 1.00 91.44 306 HIS A O 1
ATOM 2353 N N . ILE A 1 307 ? 19.964 0.247 -3.646 1.00 90.69 307 ILE A N 1
ATOM 2354 C CA . ILE A 1 307 ? 18.711 -0.150 -3.013 1.00 90.69 307 ILE A CA 1
ATOM 2355 C C . ILE A 1 307 ? 18.966 -0.260 -1.511 1.00 90.69 307 ILE A C 1
ATOM 2357 O O . ILE A 1 307 ? 19.469 -1.266 -1.009 1.00 90.69 307 ILE A O 1
ATOM 2361 N N . SER A 1 308 ? 18.696 0.851 -0.833 1.00 81.75 308 SER A N 1
ATOM 2362 C CA . SER A 1 308 ? 18.838 1.060 0.600 1.00 81.75 308 SER A CA 1
ATOM 2363 C C . SER A 1 308 ? 17.748 1.926 1.263 1.00 81.75 308 SER A C 1
ATOM 2365 O O . SER A 1 308 ? 18.045 2.419 2.352 1.00 81.75 308 SER A O 1
ATOM 2367 N N . PRO A 1 309 ? 16.551 2.215 0.697 1.00 57.12 309 PRO A N 1
ATOM 2368 C CA . PRO A 1 309 ? 15.504 2.817 1.524 1.00 57.12 309 PRO A CA 1
ATOM 2369 C C . PRO A 1 309 ? 15.214 1.885 2.711 1.00 57.12 309 PRO A C 1
ATOM 2371 O O . PRO A 1 309 ? 14.973 0.693 2.519 1.00 57.12 309 PRO A O 1
ATOM 2374 N N . GLY A 1 310 ? 15.340 2.397 3.939 1.00 70.50 310 GLY A N 1
ATOM 2375 C CA . GLY A 1 310 ? 15.310 1.577 5.154 1.00 70.50 310 GLY A CA 1
ATOM 2376 C C . GLY A 1 310 ? 16.523 0.641 5.269 1.00 70.50 310 GLY A C 1
ATOM 2377 O O . GLY A 1 310 ? 17.656 1.100 5.401 1.00 70.50 310 GLY A O 1
ATOM 2378 N N . MET A 1 311 ? 16.273 -0.673 5.227 1.00 74.44 311 MET A N 1
ATOM 2379 C CA . MET A 1 311 ? 17.265 -1.743 5.434 1.00 74.44 311 MET A CA 1
ATOM 2380 C C . MET A 1 311 ? 17.650 -2.512 4.151 1.00 74.44 311 MET A C 1
ATOM 2382 O O . MET A 1 311 ? 18.214 -3.596 4.238 1.00 74.44 311 MET A O 1
ATOM 2386 N N . GLY A 1 312 ? 17.339 -2.005 2.950 1.00 88.25 312 GLY A N 1
ATOM 2387 C CA . GLY A 1 312 ? 17.651 -2.684 1.681 1.00 88.25 312 GLY A CA 1
ATOM 2388 C C . GLY A 1 312 ? 16.452 -3.425 1.088 1.00 88.25 312 GLY A C 1
ATOM 2389 O O . GLY A 1 312 ? 15.339 -2.913 1.112 1.00 88.25 312 GLY A O 1
ATOM 2390 N N . CYS A 1 313 ? 16.662 -4.611 0.504 1.00 92.94 313 CYS A N 1
ATOM 2391 C CA . CYS A 1 313 ? 15.566 -5.433 -0.022 1.00 92.94 313 CYS A CA 1
ATOM 2392 C C . CYS A 1 313 ? 14.511 -5.697 1.073 1.00 92.94 313 CYS A C 1
ATOM 2394 O O . CYS A 1 313 ? 14.876 -6.242 2.111 1.00 92.94 313 CYS A O 1
ATOM 2396 N N . PRO A 1 314 ? 13.215 -5.414 0.864 1.00 90.56 314 PRO A N 1
ATOM 2397 C CA . PRO A 1 314 ? 12.216 -5.485 1.932 1.00 90.56 314 PRO A CA 1
ATOM 2398 C C . PRO A 1 314 ? 12.002 -6.902 2.486 1.00 90.56 314 PRO A C 1
ATOM 2400 O O . PRO A 1 314 ? 11.601 -7.049 3.633 1.00 90.56 314 PRO A O 1
ATOM 2403 N N . ARG A 1 315 ? 12.321 -7.954 1.718 1.00 91.06 315 ARG A N 1
ATOM 2404 C CA . ARG A 1 315 ? 12.197 -9.348 2.180 1.00 91.06 315 ARG A CA 1
ATOM 2405 C C . ARG A 1 315 ? 13.403 -9.855 2.967 1.00 91.06 315 ARG A C 1
ATOM 2407 O O . ARG A 1 315 ? 13.240 -10.622 3.904 1.00 91.06 315 ARG A O 1
ATOM 2414 N N . CYS A 1 316 ? 14.617 -9.512 2.544 1.00 92.62 316 CYS A N 1
ATOM 2415 C CA . CYS A 1 316 ? 15.840 -10.122 3.090 1.00 92.62 316 CYS A CA 1
ATOM 2416 C C . CYS A 1 316 ? 16.876 -9.113 3.570 1.00 92.62 316 CYS A C 1
ATOM 2418 O O . CYS A 1 316 ? 17.979 -9.505 3.922 1.00 92.62 316 CYS A O 1
ATOM 2420 N N . LEU A 1 317 ? 16.559 -7.822 3.512 1.00 93.31 317 LEU A N 1
ATOM 2421 C CA . LEU A 1 317 ? 17.393 -6.710 3.958 1.00 93.31 317 LEU A CA 1
ATOM 2422 C C . LEU A 1 317 ? 18.749 -6.609 3.236 1.00 93.31 317 LEU A C 1
ATOM 2424 O O . LEU A 1 317 ? 19.666 -5.921 3.676 1.00 93.31 317 LEU A O 1
ATOM 2428 N N . GLN A 1 318 ? 18.937 -7.307 2.112 1.00 95.31 318 GLN A N 1
ATOM 2429 C CA . GLN A 1 318 ? 20.162 -7.178 1.330 1.00 95.31 318 GLN A CA 1
ATOM 2430 C C . GLN A 1 318 ? 20.187 -5.818 0.633 1.00 95.31 318 GLN A C 1
ATOM 2432 O O . GLN A 1 318 ? 19.337 -5.525 -0.208 1.00 95.31 318 GLN A O 1
ATOM 2437 N N . HIS A 1 319 ? 21.221 -5.037 0.915 1.00 94.12 319 HIS A N 1
ATOM 2438 C CA . HIS A 1 319 ? 21.587 -3.858 0.145 1.00 94.12 319 HIS A CA 1
ATOM 2439 C C . HIS A 1 319 ? 22.276 -4.274 -1.161 1.00 94.12 319 HIS A C 1
ATOM 2441 O O . HIS A 1 319 ? 23.091 -5.201 -1.164 1.00 94.12 319 HIS A O 1
ATOM 2447 N N . PHE A 1 320 ? 21.993 -3.613 -2.282 1.00 94.75 320 PHE A N 1
ATOM 2448 C CA . PHE A 1 320 ? 22.652 -3.922 -3.559 1.00 94.75 320 PHE A CA 1
ATOM 2449 C C . PHE A 1 320 ? 22.599 -2.750 -4.540 1.00 94.75 320 PHE A C 1
ATOM 2451 O O . PHE A 1 320 ? 21.817 -1.815 -4.371 1.00 94.75 320 PHE A O 1
ATOM 2458 N N . CYS A 1 321 ? 23.440 -2.787 -5.573 1.00 94.50 321 CYS A N 1
ATOM 2459 C CA . CYS A 1 321 ? 23.348 -1.854 -6.694 1.00 94.50 321 CYS A CA 1
ATOM 2460 C C . CYS A 1 321 ? 22.298 -2.333 -7.702 1.00 94.50 321 CYS A C 1
ATOM 2462 O O . CYS A 1 321 ? 22.451 -3.404 -8.276 1.00 94.50 321 CYS A O 1
ATOM 2464 N N . TYR A 1 322 ? 21.283 -1.522 -7.980 1.00 94.44 322 TYR A N 1
ATOM 2465 C CA . TYR A 1 322 ? 20.228 -1.811 -8.947 1.00 94.44 322 TYR A CA 1
ATOM 2466 C C . TYR A 1 322 ? 20.756 -2.030 -10.369 1.00 94.44 322 TYR A C 1
ATOM 2468 O O . TYR A 1 322 ? 20.216 -2.826 -11.129 1.00 94.44 322 TYR A O 1
ATOM 2476 N N . VAL A 1 323 ? 21.837 -1.342 -10.748 1.00 93.81 323 VAL A N 1
ATOM 2477 C CA . VAL A 1 323 ? 22.390 -1.433 -12.107 1.00 93.81 323 VAL A CA 1
ATOM 2478 C C . VAL A 1 323 ? 23.105 -2.766 -12.332 1.00 93.81 323 VAL A C 1
ATOM 2480 O O . VAL A 1 323 ? 22.820 -3.437 -13.315 1.00 93.81 323 VAL A O 1
ATOM 2483 N N . CYS A 1 324 ? 24.011 -3.172 -11.432 1.00 94.25 324 CYS A N 1
ATOM 2484 C CA . CYS A 1 324 ? 24.825 -4.388 -11.612 1.00 94.25 324 CYS A CA 1
ATOM 2485 C C . CYS A 1 324 ? 24.451 -5.571 -10.715 1.00 94.25 324 CYS A C 1
ATOM 2487 O O . CYS A 1 324 ? 25.142 -6.586 -10.743 1.00 94.25 324 CYS A O 1
ATOM 2489 N N . LEU A 1 325 ? 23.435 -5.422 -9.867 1.00 95.19 325 LEU A N 1
ATOM 2490 C CA . LEU A 1 325 ? 22.949 -6.432 -8.922 1.00 95.19 325 LEU A CA 1
ATOM 2491 C C . LEU A 1 325 ? 24.007 -6.967 -7.945 1.00 95.19 325 LEU A C 1
ATOM 2493 O O . LEU A 1 325 ? 23.817 -7.992 -7.297 1.00 95.19 325 LEU A O 1
ATOM 2497 N N . LYS A 1 326 ? 25.129 -6.261 -7.767 1.00 94.94 326 LYS A N 1
ATOM 2498 C CA . LYS A 1 326 ? 26.137 -6.646 -6.776 1.00 94.94 326 LYS A CA 1
ATOM 2499 C C . LYS A 1 326 ? 25.629 -6.378 -5.362 1.00 94.94 326 LYS A C 1
ATOM 2501 O O . LYS A 1 326 ? 25.232 -5.256 -5.046 1.00 94.94 326 LYS A O 1
ATOM 2506 N N . LYS A 1 327 ? 25.717 -7.398 -4.501 1.00 94.88 327 LYS A N 1
ATOM 2507 C CA . LYS A 1 327 ? 25.444 -7.303 -3.059 1.00 94.88 327 LYS A CA 1
ATOM 2508 C C . LYS A 1 327 ? 26.398 -6.315 -2.394 1.00 94.88 327 LYS A C 1
ATOM 2510 O O . LYS A 1 327 ? 27.600 -6.332 -2.662 1.00 94.88 327 LYS A O 1
ATOM 2515 N N . HI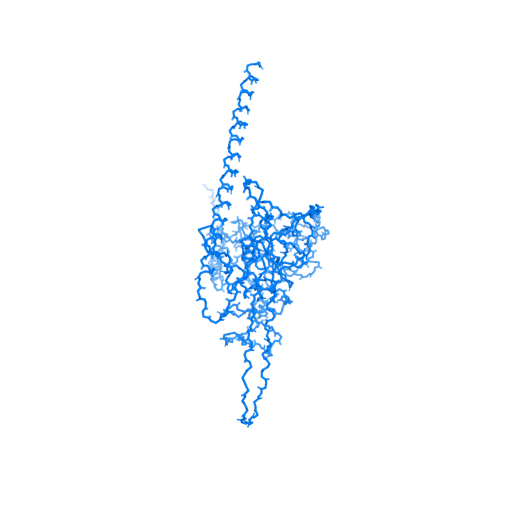S A 1 328 ? 25.858 -5.470 -1.533 1.00 92.25 328 HIS A N 1
ATOM 2516 C CA . HIS A 1 328 ? 26.560 -4.491 -0.713 1.00 92.25 328 HIS A CA 1
ATOM 2517 C C . HIS A 1 328 ? 26.440 -4.931 0.746 1.00 92.25 328 HIS A C 1
ATOM 2519 O O . HIS A 1 328 ? 25.342 -4.936 1.290 1.00 92.25 328 HIS A O 1
ATOM 2525 N N . GLY A 1 329 ? 27.552 -5.337 1.362 1.00 89.81 329 GLY A N 1
ATOM 2526 C CA . GLY A 1 329 ? 27.545 -5.820 2.743 1.00 89.81 329 GLY A CA 1
ATOM 2527 C C . GLY A 1 329 ? 26.728 -7.096 2.958 1.00 89.81 329 GLY A C 1
ATOM 2528 O O . GLY A 1 329 ? 26.264 -7.736 2.010 1.00 89.81 329 GLY A O 1
ATOM 2529 N N . ALA A 1 330 ? 26.582 -7.459 4.229 1.00 90.38 330 ALA A N 1
ATOM 2530 C CA . ALA A 1 330 ? 25.638 -8.479 4.668 1.00 90.38 330 ALA A CA 1
ATOM 2531 C C . ALA A 1 330 ? 24.210 -7.892 4.734 1.00 90.38 330 ALA A C 1
ATOM 2533 O O . ALA A 1 330 ? 24.065 -6.669 4.820 1.00 90.38 330 ALA A O 1
ATOM 2534 N N . PRO A 1 331 ? 23.158 -8.730 4.717 1.00 90.44 331 PRO A N 1
ATOM 2535 C CA . PRO A 1 331 ? 21.793 -8.316 5.043 1.00 90.44 331 PRO A CA 1
ATOM 2536 C C . PRO A 1 331 ? 21.708 -7.402 6.275 1.00 90.44 331 PRO A C 1
ATOM 2538 O O . PRO A 1 331 ? 22.299 -7.704 7.308 1.00 90.44 331 PRO A O 1
ATOM 2541 N N . GLY A 1 332 ? 21.014 -6.267 6.154 1.00 85.25 332 GLY A N 1
ATOM 2542 C CA . GLY A 1 332 ? 20.863 -5.259 7.212 1.00 85.25 332 GLY A CA 1
ATOM 2543 C C . GLY A 1 332 ? 22.102 -4.394 7.480 1.00 85.25 332 GLY A C 1
ATOM 2544 O O . GLY A 1 332 ? 22.016 -3.412 8.213 1.00 85.25 332 GLY A O 1
ATOM 2545 N N . VAL A 1 333 ? 23.256 -4.702 6.875 1.00 85.38 333 VAL A N 1
ATOM 2546 C CA . VAL A 1 333 ? 24.504 -3.955 7.077 1.00 85.38 333 VAL A CA 1
ATOM 2547 C C . VAL A 1 333 ? 24.790 -3.071 5.871 1.00 85.38 333 VAL A C 1
ATOM 2549 O O . VAL A 1 333 ? 25.190 -3.533 4.799 1.00 85.38 333 VAL A O 1
ATOM 2552 N N . ARG A 1 334 ? 24.679 -1.755 6.064 1.00 84.19 334 ARG A N 1
ATOM 2553 C CA . ARG A 1 334 ? 24.983 -0.758 5.032 1.00 84.19 334 ARG A CA 1
ATOM 2554 C C . ARG A 1 334 ? 26.493 -0.663 4.781 1.00 84.19 334 ARG A C 1
ATOM 2556 O O . ARG A 1 334 ? 27.172 0.201 5.327 1.00 84.19 334 ARG A O 1
ATOM 2563 N N . LYS A 1 335 ? 27.025 -1.524 3.911 1.00 87.88 335 LYS A N 1
ATOM 2564 C CA . LYS A 1 335 ? 28.439 -1.508 3.498 1.00 87.88 335 LYS A CA 1
ATOM 2565 C C . LYS A 1 335 ? 28.572 -1.516 1.982 1.00 87.88 335 LYS A C 1
ATOM 2567 O O . LYS A 1 335 ? 28.049 -2.395 1.311 1.00 87.88 335 LYS A O 1
ATOM 2572 N N . TRP A 1 336 ? 29.313 -0.558 1.434 1.00 87.19 336 TRP A N 1
ATOM 2573 C CA . TRP A 1 336 ? 29.557 -0.490 -0.006 1.00 87.19 336 TRP A CA 1
ATOM 2574 C C . TRP A 1 336 ? 30.395 -1.678 -0.502 1.00 87.19 336 TRP A C 1
ATOM 2576 O O . TRP A 1 336 ? 31.364 -2.073 0.149 1.00 87.19 336 TRP A O 1
ATOM 2586 N N . ASN A 1 337 ? 30.059 -2.225 -1.675 1.00 88.75 337 ASN A N 1
ATOM 2587 C CA . ASN A 1 337 ? 30.901 -3.226 -2.328 1.00 88.75 337 ASN A CA 1
ATOM 2588 C C . ASN A 1 337 ? 31.997 -2.530 -3.155 1.00 88.75 337 ASN A C 1
ATOM 2590 O O . ASN A 1 337 ? 31.674 -1.905 -4.168 1.00 88.75 337 ASN A O 1
ATOM 2594 N N . PRO A 1 338 ? 33.290 -2.660 -2.803 1.00 89.38 338 PRO A N 1
ATOM 2595 C CA . PRO A 1 338 ? 34.372 -1.936 -3.477 1.00 89.38 338 PRO A CA 1
ATOM 2596 C C . PRO A 1 338 ? 34.507 -2.286 -4.968 1.00 89.38 338 PRO A C 1
ATOM 2598 O O . PRO A 1 338 ? 35.005 -1.472 -5.746 1.00 89.38 338 PRO A O 1
ATOM 2601 N N . THR A 1 339 ? 34.014 -3.458 -5.383 1.00 90.12 339 THR A N 1
ATOM 2602 C CA . THR A 1 339 ? 34.024 -3.918 -6.782 1.00 90.12 339 THR A CA 1
ATOM 2603 C C . THR A 1 339 ? 32.840 -3.394 -7.605 1.00 90.12 339 THR A C 1
ATOM 2605 O O . THR A 1 339 ? 32.731 -3.686 -8.803 1.00 90.12 339 THR A O 1
ATOM 2608 N N . CYS A 1 340 ? 31.910 -2.665 -6.985 1.00 89.12 340 CYS A N 1
ATOM 2609 C CA . CYS A 1 340 ? 30.816 -2.008 -7.681 1.00 89.12 340 CYS A CA 1
ATOM 2610 C C . CYS A 1 340 ? 31.335 -0.730 -8.355 1.00 89.12 340 CYS A C 1
ATOM 2612 O O . CYS A 1 340 ? 31.716 0.234 -7.690 1.00 89.12 340 CYS A O 1
ATOM 2614 N N . LYS A 1 341 ? 31.354 -0.732 -9.695 1.00 88.44 341 LYS A N 1
ATOM 2615 C CA . LYS A 1 341 ? 31.794 0.414 -10.509 1.00 88.44 341 LYS A CA 1
ATOM 2616 C C . LYS A 1 341 ? 30.799 1.582 -10.473 1.00 88.44 341 LYS A C 1
ATOM 2618 O O . LYS A 1 341 ? 31.186 2.717 -10.720 1.00 88.44 341 LYS A O 1
ATOM 2623 N N . HIS A 1 342 ? 29.547 1.331 -10.093 1.00 84.81 342 HIS A N 1
ATOM 2624 C CA . HIS A 1 342 ? 28.469 2.322 -10.026 1.00 84.81 342 HIS A CA 1
ATOM 2625 C C . HIS A 1 342 ? 28.509 3.151 -8.736 1.00 84.81 342 HIS A C 1
ATOM 2627 O O . HIS A 1 342 ? 27.492 3.335 -8.082 1.00 84.81 342 HIS A O 1
ATOM 2633 N N . ARG A 1 343 ? 29.699 3.636 -8.356 1.00 71.12 343 ARG A N 1
ATOM 2634 C CA . ARG A 1 343 ? 29.942 4.400 -7.115 1.00 71.12 343 ARG A CA 1
ATOM 2635 C C . ARG A 1 343 ? 29.084 5.655 -6.995 1.00 71.12 343 ARG A C 1
ATOM 2637 O O . ARG A 1 343 ? 28.844 6.120 -5.886 1.00 71.12 343 ARG A O 1
ATOM 2644 N N . MET A 1 344 ? 28.651 6.197 -8.130 1.00 65.44 344 MET A N 1
ATOM 2645 C CA . MET A 1 344 ? 27.708 7.299 -8.158 1.00 65.44 344 MET A CA 1
ATOM 2646 C C . MET A 1 344 ? 26.321 6.809 -7.790 1.00 65.44 344 MET A C 1
ATOM 2648 O O . MET A 1 344 ? 25.773 5.891 -8.402 1.00 65.44 344 MET A O 1
ATOM 2652 N N . SER A 1 345 ? 25.773 7.473 -6.782 1.00 68.25 345 SER A N 1
ATOM 2653 C CA . SER A 1 345 ? 24.460 7.185 -6.258 1.00 68.25 345 SER A CA 1
ATOM 2654 C C . SER A 1 345 ? 23.388 7.365 -7.325 1.00 68.25 345 SER A C 1
ATOM 2656 O O . SER A 1 345 ? 22.576 6.476 -7.492 1.00 68.25 345 SER A O 1
ATOM 2658 N N . VAL A 1 346 ? 23.400 8.444 -8.099 1.00 82.56 346 VAL A N 1
ATOM 2659 C CA . VAL A 1 346 ? 22.248 8.843 -8.924 1.00 82.56 346 VAL A CA 1
ATOM 2660 C C . VAL A 1 346 ? 22.350 8.449 -10.399 1.00 82.56 346 VAL A C 1
ATOM 2662 O O . VAL A 1 346 ? 23.442 8.281 -10.948 1.00 82.56 346 VAL A O 1
ATOM 2665 N N . CYS A 1 347 ? 21.192 8.333 -11.053 1.00 88.69 347 CYS A N 1
ATOM 2666 C CA . CYS A 1 347 ? 21.104 8.173 -12.501 1.00 88.69 347 CYS A CA 1
ATOM 2667 C C . CYS A 1 347 ? 21.720 9.381 -13.220 1.00 88.69 347 CYS A C 1
ATOM 2669 O O . CYS A 1 347 ? 21.511 10.527 -12.820 1.00 88.69 347 CYS A O 1
ATOM 2671 N N . LYS A 1 348 ? 22.443 9.128 -14.313 1.00 91.44 348 LYS A N 1
ATOM 2672 C CA . LYS A 1 348 ? 22.899 10.187 -15.216 1.00 91.44 348 LYS A CA 1
ATOM 2673 C C . LYS A 1 348 ? 21.694 10.799 -15.933 1.00 91.44 348 LYS A C 1
ATOM 2675 O O . LYS A 1 348 ? 20.836 10.065 -16.415 1.00 91.44 348 LYS A O 1
ATOM 2680 N N . GLN A 1 349 ? 21.616 12.124 -15.986 1.00 91.94 349 GLN A N 1
ATOM 2681 C CA . GLN A 1 349 ? 20.488 12.853 -16.594 1.00 91.94 349 GLN A CA 1
ATOM 2682 C C . GLN A 1 349 ? 20.876 13.580 -17.881 1.00 91.94 349 GLN A C 1
ATOM 2684 O O . GLN A 1 349 ? 20.012 13.931 -18.681 1.00 91.94 349 GLN A O 1
ATOM 2689 N N . ASP A 1 350 ? 22.175 13.760 -18.112 1.00 92.50 350 ASP A N 1
ATOM 2690 C CA . ASP A 1 350 ? 22.716 14.333 -19.333 1.00 92.50 350 ASP A CA 1
ATOM 2691 C C . ASP A 1 350 ? 22.278 13.514 -20.548 1.00 92.50 350 ASP A C 1
ATOM 2693 O O . ASP A 1 350 ? 22.339 12.279 -20.533 1.00 92.50 350 ASP A O 1
ATOM 2697 N N . GLN A 1 351 ? 21.809 14.230 -21.575 1.00 93.25 351 GLN A N 1
ATOM 2698 C CA . GLN A 1 351 ? 21.439 13.677 -22.882 1.00 93.25 351 GLN A CA 1
ATOM 2699 C C . GLN A 1 351 ? 20.465 12.492 -22.790 1.00 93.25 351 GLN A C 1
ATOM 2701 O O . GLN A 1 351 ? 20.494 11.589 -23.618 1.00 93.25 351 GLN A O 1
ATOM 2706 N N . ILE A 1 352 ? 19.582 12.477 -21.781 1.00 94.94 352 ILE A N 1
ATOM 2707 C CA . ILE A 1 352 ? 18.717 11.321 -21.510 1.00 94.94 352 ILE A CA 1
ATOM 2708 C C . ILE A 1 352 ? 17.936 10.860 -22.746 1.00 94.94 352 ILE A C 1
ATOM 2710 O O . ILE A 1 352 ? 17.866 9.663 -22.995 1.00 94.94 352 ILE A O 1
ATOM 2714 N N . LEU A 1 353 ? 17.424 11.789 -23.559 1.00 95.00 353 LEU A N 1
ATOM 2715 C CA . LEU A 1 353 ? 16.658 11.482 -24.771 1.00 95.00 353 LEU A CA 1
ATOM 2716 C C . LEU A 1 353 ? 17.451 10.674 -25.814 1.00 95.00 353 LEU A C 1
ATOM 2718 O O . LEU A 1 353 ? 16.839 9.931 -26.573 1.00 95.00 353 LEU A O 1
ATOM 2722 N N . ASP A 1 354 ? 18.784 10.764 -25.829 1.00 94.81 354 ASP A N 1
ATOM 2723 C CA . ASP A 1 354 ? 19.639 9.961 -26.719 1.00 94.81 354 ASP A CA 1
ATOM 2724 C C . ASP A 1 354 ? 19.839 8.527 -26.205 1.00 94.81 354 ASP A C 1
ATOM 2726 O O . ASP A 1 354 ? 20.291 7.645 -26.934 1.00 94.81 354 ASP A O 1
ATOM 2730 N N . HIS A 1 355 ? 19.490 8.282 -24.943 1.00 95.75 355 HIS A N 1
ATOM 2731 C CA . HIS A 1 355 ? 19.676 7.007 -24.262 1.00 95.75 355 HIS A CA 1
ATOM 2732 C C . HIS A 1 355 ? 18.360 6.325 -23.879 1.00 95.75 355 HIS A C 1
ATOM 2734 O O . HIS A 1 355 ? 18.397 5.228 -23.321 1.00 95.75 355 HIS A O 1
ATOM 2740 N N . VAL A 1 356 ? 17.203 6.929 -24.169 1.00 96.50 356 VAL A N 1
ATOM 2741 C CA . VAL A 1 356 ? 15.907 6.292 -23.919 1.00 96.50 356 VAL A CA 1
ATOM 2742 C C . VAL A 1 356 ? 15.702 5.120 -24.877 1.00 96.50 356 VAL A C 1
ATOM 2744 O O . VAL A 1 356 ? 15.716 5.270 -26.099 1.00 96.50 356 VAL A O 1
ATOM 2747 N N . VAL A 1 357 ? 15.427 3.954 -24.304 1.00 95.50 357 VAL A N 1
ATOM 2748 C CA . VAL A 1 357 ? 14.972 2.759 -25.011 1.00 95.50 357 VAL A CA 1
ATOM 2749 C C . VAL A 1 357 ? 13.497 2.555 -24.680 1.00 95.50 357 VAL A C 1
ATOM 2751 O O . VAL A 1 357 ? 13.138 2.459 -23.513 1.00 95.50 357 VAL A O 1
ATOM 2754 N N . LEU A 1 358 ? 12.637 2.506 -25.702 1.00 92.94 358 LEU A N 1
ATOM 2755 C CA . LEU A 1 358 ? 11.175 2.492 -25.532 1.00 92.94 358 LEU A CA 1
ATOM 2756 C C . LEU A 1 358 ? 10.596 1.134 -25.114 1.00 92.94 358 LEU A C 1
ATOM 2758 O O . LEU A 1 358 ? 9.557 1.091 -24.465 1.00 92.94 358 LEU A O 1
ATOM 2762 N N . ARG A 1 359 ? 11.228 0.026 -25.514 1.00 91.94 359 ARG A N 1
ATOM 2763 C CA . ARG A 1 359 ? 10.703 -1.331 -25.308 1.00 91.94 359 ARG A CA 1
ATOM 2764 C C . ARG A 1 359 ? 11.567 -2.125 -24.328 1.00 91.94 359 ARG A C 1
ATOM 2766 O O . ARG A 1 359 ? 12.787 -1.975 -24.370 1.00 91.94 359 ARG A O 1
ATOM 2773 N N . PRO A 1 360 ? 10.976 -3.025 -23.520 1.00 88.81 360 PRO A N 1
ATOM 2774 C CA . PRO A 1 360 ? 9.532 -3.280 -23.364 1.00 88.81 360 PRO A CA 1
ATOM 2775 C C . PRO A 1 360 ? 8.763 -2.163 -22.632 1.00 88.81 360 PRO A C 1
ATOM 2777 O O . PRO A 1 360 ? 7.568 -2.019 -22.849 1.00 88.81 360 PRO A O 1
ATOM 2780 N N . LEU A 1 361 ? 9.458 -1.343 -21.842 1.00 92.00 361 LEU A N 1
ATOM 2781 C CA . LEU A 1 361 ? 8.967 -0.084 -21.277 1.00 92.00 361 LEU A CA 1
ATOM 2782 C C . LEU A 1 361 ? 10.051 0.991 -21.436 1.00 92.00 361 LEU A C 1
ATOM 2784 O O . LEU A 1 361 ? 11.236 0.631 -21.454 1.00 92.00 361 LEU A O 1
ATOM 2788 N N . PRO A 1 362 ? 9.698 2.288 -21.497 1.00 95.75 362 PRO A N 1
ATOM 2789 C CA . PRO A 1 362 ? 10.682 3.358 -21.567 1.00 95.75 362 PRO A CA 1
ATOM 2790 C C . PRO A 1 362 ? 11.648 3.356 -20.384 1.00 95.75 362 PRO A C 1
ATOM 2792 O O . PRO A 1 362 ? 11.251 3.468 -19.223 1.00 95.75 362 PRO A O 1
ATOM 2795 N N . HIS A 1 363 ? 12.937 3.245 -20.687 1.00 95.88 363 HIS A N 1
ATOM 2796 C CA . HIS A 1 363 ? 14.016 3.213 -19.705 1.00 95.88 363 HIS A CA 1
ATOM 2797 C C . HIS A 1 363 ? 15.284 3.876 -20.245 1.00 95.88 363 HIS A C 1
ATOM 2799 O O . HIS A 1 363 ? 15.470 4.006 -21.452 1.00 95.88 363 HIS A O 1
ATOM 2805 N N . ASP A 1 364 ? 16.187 4.278 -19.351 1.00 96.25 364 ASP A N 1
ATOM 2806 C CA . ASP A 1 364 ? 17.529 4.731 -19.739 1.00 96.25 364 ASP A CA 1
ATOM 2807 C C . ASP A 1 364 ? 18.410 3.514 -20.046 1.00 96.25 364 ASP A C 1
ATOM 2809 O O . ASP A 1 364 ? 18.743 2.744 -19.142 1.00 96.25 364 ASP A O 1
ATOM 2813 N N . GLY A 1 365 ? 18.835 3.347 -21.296 1.00 94.56 365 GLY A N 1
ATOM 2814 C CA . GLY A 1 365 ? 19.667 2.229 -21.744 1.00 94.56 365 GLY A CA 1
ATOM 2815 C C . GLY A 1 365 ? 21.031 2.130 -21.049 1.00 94.56 365 GLY A C 1
ATOM 2816 O O . GLY A 1 365 ? 21.642 1.065 -21.049 1.00 94.56 365 GLY A O 1
ATOM 2817 N N . ARG A 1 366 ? 21.514 3.198 -20.398 1.00 93.12 366 ARG A N 1
ATOM 2818 C CA . ARG A 1 366 ? 22.806 3.196 -19.686 1.00 93.12 366 ARG A CA 1
ATOM 2819 C C . ARG A 1 366 ? 22.735 2.513 -18.323 1.00 93.12 366 ARG A C 1
ATOM 2821 O O . ARG A 1 366 ? 23.710 1.904 -17.891 1.00 93.12 366 ARG A O 1
ATOM 2828 N N . CYS A 1 367 ? 21.615 2.659 -17.615 1.00 92.62 367 CYS A N 1
ATOM 2829 C CA . CYS A 1 367 ? 21.436 2.127 -16.255 1.00 92.62 367 CYS A CA 1
ATOM 2830 C C . CYS A 1 367 ? 20.274 1.132 -16.127 1.00 92.62 367 CYS A C 1
ATOM 2832 O O . CYS A 1 367 ? 20.103 0.526 -15.065 1.00 92.62 367 CYS A O 1
ATOM 2834 N N . THR A 1 368 ? 19.494 0.978 -17.200 1.00 94.19 368 THR A N 1
ATOM 2835 C CA . THR A 1 368 ? 18.276 0.165 -17.301 1.00 94.19 368 THR A CA 1
ATOM 2836 C C . THR A 1 368 ? 17.246 0.472 -16.213 1.00 94.19 368 THR A C 1
ATOM 2838 O O . THR A 1 368 ? 16.500 -0.405 -15.787 1.00 94.19 368 THR A O 1
ATOM 2841 N N . CYS A 1 369 ? 17.218 1.719 -15.730 1.00 95.06 369 CYS A N 1
ATOM 2842 C CA . CYS A 1 369 ? 16.172 2.192 -14.826 1.00 95.06 369 CYS A CA 1
ATOM 2843 C C . CYS A 1 369 ? 14.972 2.670 -15.659 1.00 95.06 369 CYS A C 1
ATOM 2845 O O . CYS A 1 369 ? 15.174 3.517 -16.540 1.00 95.06 369 CYS A O 1
ATOM 2847 N N . PRO A 1 370 ? 13.751 2.163 -15.408 1.00 96.12 370 PRO A N 1
ATOM 2848 C CA . PRO A 1 370 ? 12.545 2.647 -16.074 1.00 96.12 370 PRO A CA 1
ATOM 2849 C C . PRO A 1 370 ? 12.278 4.121 -15.759 1.00 96.12 370 PRO A C 1
ATOM 2851 O O . PRO A 1 370 ? 12.624 4.615 -14.684 1.00 96.12 370 PRO A O 1
ATOM 2854 N N . LEU A 1 371 ? 11.638 4.829 -16.686 1.00 96.81 371 LEU A N 1
ATOM 2855 C CA . LEU A 1 371 ? 11.124 6.178 -16.448 1.00 96.81 371 LEU A CA 1
ATOM 2856 C C . LEU A 1 371 ? 9.873 6.091 -15.557 1.00 96.81 371 LEU A C 1
ATOM 2858 O O . LEU A 1 371 ? 9.104 5.138 -15.663 1.00 96.81 371 LEU A O 1
ATOM 2862 N N . CYS A 1 372 ? 9.674 7.051 -14.650 1.00 96.12 372 CYS A N 1
ATOM 2863 C CA . CYS A 1 372 ? 8.538 6.999 -13.729 1.00 96.12 372 CYS A CA 1
ATOM 2864 C C . CYS A 1 372 ? 7.220 7.342 -14.442 1.00 96.12 372 CYS A C 1
ATOM 2866 O O . CYS A 1 372 ? 7.110 8.452 -14.969 1.00 96.12 372 CYS A O 1
ATOM 2868 N N . PRO A 1 373 ? 6.211 6.451 -14.416 1.00 95.25 373 PRO A N 1
ATOM 2869 C CA . PRO A 1 373 ? 4.921 6.706 -15.052 1.00 95.25 373 PRO A CA 1
ATOM 2870 C C . PRO A 1 373 ? 4.045 7.693 -14.265 1.00 95.25 373 PRO A C 1
ATOM 2872 O O . PRO A 1 373 ? 3.140 8.290 -14.844 1.00 95.25 373 PRO A O 1
ATOM 2875 N N . ASP A 1 374 ? 4.321 7.907 -12.974 1.00 95.31 374 ASP A N 1
ATOM 2876 C CA . ASP A 1 374 ? 3.471 8.703 -12.072 1.00 95.31 374 ASP A CA 1
ATOM 2877 C C . ASP A 1 374 ? 3.909 10.165 -11.955 1.00 95.31 374 ASP A C 1
ATOM 2879 O O . ASP A 1 374 ? 3.101 11.047 -11.667 1.00 95.31 374 ASP A O 1
ATOM 2883 N N . CYS A 1 375 ? 5.191 10.449 -12.187 1.00 97.06 375 CYS A N 1
ATOM 2884 C CA . CYS A 1 375 ? 5.703 11.814 -12.153 1.00 97.06 375 CYS A CA 1
ATOM 2885 C C . CYS A 1 375 ? 5.103 12.654 -13.289 1.00 97.06 375 CYS A C 1
ATOM 2887 O O . CYS A 1 375 ? 4.802 12.160 -14.379 1.00 97.06 375 CYS A O 1
ATOM 2889 N N . ARG A 1 376 ? 4.934 13.950 -13.041 1.00 97.00 376 ARG A N 1
ATOM 2890 C CA . ARG A 1 376 ? 4.496 14.947 -14.027 1.00 97.00 376 ARG A CA 1
ATOM 2891 C C . ARG A 1 376 ? 5.419 16.169 -13.942 1.00 97.00 376 ARG A C 1
ATOM 2893 O O . ARG A 1 376 ? 6.036 16.368 -12.894 1.00 97.00 376 ARG A O 1
ATOM 2900 N N . PRO A 1 377 ? 5.526 17.002 -14.992 1.00 97.44 377 PRO A N 1
ATOM 2901 C CA . PRO A 1 377 ? 6.315 18.231 -14.927 1.00 97.44 377 PRO A CA 1
ATOM 2902 C C . PRO A 1 377 ? 5.917 19.093 -13.719 1.00 97.44 377 PRO A C 1
ATOM 2904 O O . PRO A 1 377 ? 4.749 19.437 -13.560 1.00 97.44 377 PRO A O 1
ATOM 2907 N N . GLY A 1 378 ? 6.875 19.381 -12.833 1.00 96.25 378 GLY A N 1
ATOM 2908 C CA . GLY A 1 378 ? 6.651 20.127 -11.588 1.00 96.25 378 GLY A CA 1
ATOM 2909 C C . GLY A 1 378 ? 5.883 19.394 -10.473 1.00 96.25 378 GLY A C 1
ATOM 2910 O O . GLY A 1 378 ? 5.766 19.941 -9.380 1.00 96.25 378 GLY A O 1
ATOM 2911 N N . ALA A 1 379 ? 5.397 18.169 -10.694 1.00 96.56 379 ALA A N 1
ATOM 2912 C CA . ALA A 1 379 ? 4.624 17.398 -9.718 1.00 96.56 379 ALA A CA 1
ATOM 2913 C C . ALA A 1 379 ? 5.229 15.998 -9.516 1.00 96.56 379 ALA A C 1
ATOM 2915 O O . ALA A 1 379 ? 5.026 15.066 -10.299 1.00 96.56 379 ALA A O 1
ATOM 2916 N N . ALA A 1 380 ? 6.009 15.872 -8.442 1.00 97.25 380 ALA A N 1
ATOM 2917 C CA . ALA A 1 380 ? 6.667 14.635 -8.046 1.00 97.25 380 ALA A CA 1
ATOM 2918 C C . ALA A 1 380 ? 5.674 13.623 -7.458 1.00 97.25 380 ALA A C 1
ATOM 2920 O O . ALA A 1 380 ? 4.780 13.995 -6.699 1.00 97.25 380 ALA A O 1
ATOM 2921 N N . CYS A 1 381 ? 5.858 12.335 -7.763 1.00 95.88 381 CYS A N 1
ATOM 2922 C CA . CYS A 1 381 ? 5.136 11.275 -7.060 1.00 95.88 381 CYS A CA 1
ATOM 2923 C C . CYS A 1 381 ? 5.655 11.117 -5.609 1.00 95.88 381 CYS A C 1
ATOM 2925 O O . CYS A 1 381 ? 6.745 11.608 -5.301 1.00 95.88 381 CYS A O 1
ATOM 2927 N N . PRO A 1 382 ? 4.954 10.374 -4.726 1.00 94.38 382 PRO A N 1
ATOM 2928 C CA . PRO A 1 382 ? 5.347 10.220 -3.316 1.00 94.38 382 PRO A CA 1
ATOM 2929 C C . PRO A 1 382 ? 6.751 9.638 -3.080 1.00 94.38 382 PRO A C 1
ATOM 2931 O O . PRO A 1 382 ? 7.320 9.808 -2.006 1.00 94.38 382 PRO A O 1
ATOM 2934 N N . GLN A 1 383 ? 7.319 8.943 -4.071 1.00 90.75 383 GLN A N 1
ATOM 2935 C CA . GLN A 1 383 ? 8.658 8.343 -4.002 1.00 90.75 383 GLN A CA 1
ATOM 2936 C C . GLN A 1 383 ? 9.750 9.213 -4.649 1.00 90.75 383 GLN A C 1
ATOM 2938 O O . GLN A 1 383 ? 10.914 8.811 -4.693 1.00 90.75 383 GLN A O 1
ATOM 2943 N N . CYS A 1 384 ? 9.393 10.371 -5.207 1.00 93.81 384 CYS A N 1
ATOM 2944 C CA . CYS A 1 384 ? 10.293 11.227 -5.967 1.00 93.81 384 CYS A CA 1
ATOM 2945 C C . CYS A 1 384 ? 10.553 12.546 -5.236 1.00 93.81 384 CYS A C 1
ATOM 2947 O O . CYS A 1 384 ? 9.646 13.171 -4.702 1.00 93.81 384 CYS A O 1
ATOM 2949 N N . PHE A 1 385 ? 11.794 13.028 -5.298 1.00 93.44 385 PHE A N 1
ATOM 2950 C CA . PHE A 1 385 ? 12.193 14.330 -4.747 1.00 93.44 385 PHE A CA 1
ATOM 2951 C C . PHE A 1 385 ? 12.159 15.453 -5.798 1.00 93.44 385 PHE A C 1
ATOM 2953 O O . PHE A 1 385 ? 12.914 16.413 -5.701 1.00 93.44 385 PHE A O 1
ATOM 2960 N N . GLY A 1 386 ? 11.371 15.296 -6.868 1.00 95.00 386 GLY A N 1
ATOM 2961 C CA . GLY A 1 386 ? 11.268 16.278 -7.960 1.00 95.00 386 GLY A CA 1
ATOM 2962 C C . GLY A 1 386 ? 12.436 16.289 -8.953 1.00 95.00 386 GLY A C 1
ATOM 2963 O O . GLY A 1 386 ? 12.364 16.973 -9.967 1.00 95.00 386 GLY A O 1
ATOM 2964 N N . ASN A 1 387 ? 13.482 15.496 -8.721 1.00 93.06 387 ASN A N 1
ATOM 2965 C CA . ASN A 1 387 ? 14.696 15.513 -9.541 1.00 93.06 387 ASN A CA 1
ATOM 2966 C C . ASN A 1 387 ? 14.664 14.565 -10.745 1.00 93.06 387 ASN A C 1
ATOM 2968 O O . ASN A 1 387 ? 15.652 14.498 -11.463 1.00 93.06 387 ASN A O 1
ATOM 2972 N N . CYS A 1 388 ? 13.602 13.790 -10.974 1.00 95.56 388 CYS A N 1
ATOM 2973 C CA . CYS A 1 388 ? 13.571 12.883 -12.122 1.00 95.56 388 CYS A CA 1
ATOM 2974 C C . CYS A 1 388 ? 13.365 13.634 -13.448 1.00 95.56 388 CYS A C 1
ATOM 2976 O O . CYS A 1 388 ? 12.797 14.727 -13.479 1.00 95.56 388 CYS A O 1
ATOM 2978 N N . VAL A 1 389 ? 13.768 13.013 -14.559 1.00 96.56 389 VAL A N 1
ATOM 2979 C CA . VAL A 1 389 ? 13.692 13.617 -15.903 1.00 96.56 389 VAL A CA 1
ATOM 2980 C C . VAL A 1 389 ? 12.260 13.937 -16.357 1.00 96.56 389 VAL A C 1
ATOM 2982 O O . VAL A 1 389 ? 12.073 14.796 -17.215 1.00 96.56 389 VAL A O 1
ATOM 2985 N N . VAL A 1 390 ? 11.248 13.297 -15.759 1.00 97.38 390 VAL A N 1
ATOM 2986 C CA . VAL A 1 390 ? 9.826 13.598 -16.004 1.00 97.38 390 VAL A CA 1
ATOM 2987 C C . VAL A 1 390 ? 9.375 14.832 -15.215 1.00 97.38 390 VAL A C 1
ATOM 2989 O O . VAL A 1 390 ? 8.749 15.726 -15.778 1.00 97.38 390 VAL A O 1
ATOM 2992 N N . CYS A 1 391 ? 9.746 14.939 -13.933 1.00 97.62 391 CYS A N 1
ATOM 2993 C CA . CYS A 1 391 ? 9.464 16.127 -13.114 1.00 97.62 391 CYS A CA 1
ATOM 2994 C C . CYS A 1 391 ? 10.120 17.387 -13.679 1.00 97.62 391 CYS A C 1
ATOM 2996 O O . CYS A 1 391 ? 9.529 18.463 -13.637 1.00 97.62 391 CYS A O 1
ATOM 2998 N N . GLN A 1 392 ? 11.323 17.239 -14.234 1.00 96.62 392 GLN A N 1
ATOM 2999 C CA . GLN A 1 392 ? 12.057 18.315 -14.896 1.00 96.62 392 GLN A CA 1
ATOM 3000 C C . GLN A 1 392 ? 11.491 18.676 -16.283 1.00 96.62 392 GLN A C 1
ATOM 3002 O O . GLN A 1 392 ? 11.956 19.634 -16.892 1.00 96.62 392 GLN A O 1
ATOM 3007 N N . GLY A 1 393 ? 10.524 17.914 -16.810 1.00 96.19 393 GLY A N 1
ATOM 3008 C CA . GLY A 1 393 ? 9.938 18.144 -18.134 1.00 96.19 393 GLY A CA 1
ATOM 3009 C C . GLY A 1 393 ? 10.854 17.792 -19.312 1.00 96.19 393 GLY A C 1
ATOM 3010 O O . GLY A 1 393 ? 10.541 18.133 -20.447 1.00 96.19 393 GLY A O 1
ATOM 3011 N N . VAL A 1 394 ? 11.973 17.103 -19.066 1.00 96.00 394 VAL A N 1
ATOM 3012 C CA . VAL A 1 394 ? 12.906 16.659 -20.117 1.00 96.00 394 VAL A CA 1
ATOM 3013 C C . VAL A 1 394 ? 12.311 15.496 -20.915 1.00 96.00 394 VAL A C 1
ATOM 3015 O O . VAL A 1 394 ? 12.503 15.400 -22.126 1.00 96.00 394 VAL A O 1
ATOM 3018 N N . VAL A 1 395 ? 11.582 14.615 -20.229 1.00 95.94 395 VAL A N 1
ATOM 3019 C CA . VAL A 1 395 ? 10.828 13.499 -20.808 1.00 95.94 395 VAL A CA 1
ATOM 3020 C C . VAL A 1 395 ? 9.338 13.754 -20.544 1.00 95.94 395 VAL A C 1
ATOM 3022 O O . VAL A 1 395 ? 8.977 14.000 -19.390 1.00 95.94 395 VAL A O 1
ATOM 3025 N N . PRO A 1 396 ? 8.455 13.698 -21.559 1.00 94.88 396 PRO A N 1
ATOM 3026 C CA . PRO A 1 396 ? 7.017 13.827 -21.342 1.00 94.88 396 PRO A CA 1
ATOM 3027 C C . PRO A 1 396 ? 6.485 12.653 -20.504 1.00 94.88 396 PRO A C 1
ATOM 3029 O O . PRO A 1 396 ? 6.998 11.544 -20.635 1.00 94.88 396 PRO A O 1
ATOM 3032 N N . PRO A 1 397 ? 5.474 12.866 -19.646 1.00 94.50 397 PRO A N 1
ATOM 3033 C CA . PRO A 1 397 ? 4.948 11.820 -18.774 1.00 94.50 397 PRO A CA 1
ATOM 3034 C C . PRO A 1 397 ? 4.177 10.744 -19.547 1.00 94.50 397 PRO A C 1
ATOM 3036 O O . PRO A 1 397 ? 3.732 10.971 -20.674 1.00 94.50 397 PRO A O 1
ATOM 3039 N N . ALA A 1 398 ? 3.952 9.600 -18.898 1.00 92.31 398 ALA A N 1
ATOM 3040 C CA . ALA A 1 398 ? 2.997 8.611 -19.381 1.00 92.31 398 ALA A CA 1
ATOM 3041 C C . ALA A 1 398 ? 1.568 9.184 -19.402 1.00 92.31 398 ALA A C 1
ATOM 3043 O O . ALA A 1 398 ? 1.173 9.986 -18.544 1.00 92.31 398 ALA A O 1
ATOM 3044 N N . ASN A 1 399 ? 0.775 8.727 -20.366 1.00 88.94 399 ASN A N 1
ATOM 3045 C CA . ASN A 1 399 ? -0.662 8.950 -20.429 1.00 88.94 399 ASN A CA 1
ATOM 3046 C C . ASN A 1 399 ? -1.381 8.237 -19.269 1.00 88.94 399 ASN A C 1
ATOM 3048 O O . ASN A 1 399 ? -0.802 7.425 -18.546 1.00 88.94 399 ASN A O 1
ATOM 3052 N N . ARG A 1 400 ? -2.674 8.534 -19.078 1.00 80.94 400 ARG A N 1
ATOM 3053 C CA . ARG A 1 400 ? -3.490 7.912 -18.014 1.00 80.94 400 ARG A CA 1
ATOM 3054 C C . ARG A 1 400 ? -3.659 6.401 -18.180 1.00 80.94 400 ARG A C 1
ATOM 3056 O O . ARG A 1 400 ? -3.865 5.714 -17.191 1.00 80.94 400 ARG A O 1
ATOM 3063 N N . ASP A 1 401 ? -3.561 5.912 -19.409 1.00 81.44 401 ASP A N 1
ATOM 3064 C CA . ASP A 1 401 ? -3.572 4.488 -19.754 1.00 81.44 401 ASP A CA 1
ATOM 3065 C C . ASP A 1 401 ? -2.177 3.835 -19.654 1.00 81.44 401 ASP A C 1
ATOM 3067 O O . ASP A 1 401 ? -2.013 2.671 -20.003 1.00 81.44 401 ASP A O 1
ATOM 3071 N N . GLY A 1 402 ? -1.157 4.580 -19.208 1.00 83.06 402 GLY A N 1
ATOM 3072 C CA . GLY A 1 402 ? 0.227 4.117 -19.103 1.00 83.06 402 GLY A CA 1
ATOM 3073 C C . GLY A 1 402 ? 1.029 4.172 -20.408 1.00 83.06 402 GLY A C 1
ATOM 3074 O O . GLY A 1 402 ? 2.219 3.851 -20.395 1.00 83.06 402 GLY A O 1
ATOM 3075 N N . SER A 1 403 ? 0.432 4.597 -21.528 1.00 88.31 403 SER A N 1
ATOM 3076 C CA . SER A 1 403 ? 1.135 4.705 -22.813 1.00 88.31 403 SER A CA 1
ATOM 3077 C C . SER A 1 403 ? 2.094 5.904 -22.859 1.00 88.31 403 SER A C 1
ATOM 3079 O O . SER A 1 403 ? 1.904 6.909 -22.176 1.00 88.31 403 SER A O 1
ATOM 3081 N N . TRP A 1 404 ? 3.135 5.826 -23.693 1.00 91.12 404 TRP A N 1
ATOM 3082 C CA . TRP A 1 404 ? 4.185 6.855 -23.801 1.00 91.12 404 TRP A CA 1
ATOM 3083 C C . TRP A 1 404 ? 4.195 7.558 -25.162 1.00 91.12 404 TRP A C 1
ATOM 3085 O O . TRP A 1 404 ? 5.244 7.966 -25.656 1.00 91.12 404 TRP A O 1
ATOM 3095 N N . HIS A 1 405 ? 3.022 7.734 -25.769 1.00 89.62 405 HIS A N 1
ATOM 3096 C CA . HIS A 1 405 ? 2.898 8.239 -27.138 1.00 89.62 405 HIS A CA 1
ATOM 3097 C C . HIS A 1 405 ? 3.600 9.592 -27.365 1.00 89.62 405 HIS A C 1
ATOM 3099 O O . HIS A 1 405 ? 4.269 9.800 -28.374 1.00 89.62 405 HIS A O 1
ATOM 3105 N N . ALA A 1 406 ? 3.525 10.506 -26.391 1.00 87.06 406 ALA A N 1
ATOM 3106 C CA . ALA A 1 406 ? 4.218 11.793 -26.471 1.00 87.06 406 ALA A CA 1
ATOM 3107 C C . ALA A 1 406 ? 5.751 11.641 -26.521 1.00 87.06 406 ALA A C 1
ATOM 3109 O O . ALA A 1 406 ? 6.426 12.385 -27.233 1.00 87.06 406 ALA A O 1
ATOM 3110 N N . LEU A 1 407 ? 6.305 10.668 -25.789 1.00 90.94 407 LEU A N 1
ATOM 3111 C CA . LEU A 1 407 ? 7.734 10.359 -25.811 1.00 90.94 407 LEU A CA 1
ATOM 3112 C C . LEU A 1 407 ? 8.138 9.727 -27.144 1.00 90.94 407 LEU A C 1
ATOM 3114 O O . LEU A 1 407 ? 9.172 10.092 -27.694 1.00 90.94 407 LEU A O 1
ATOM 3118 N N . GLU A 1 408 ? 7.321 8.825 -27.686 1.00 91.50 408 GLU A N 1
ATOM 3119 C CA . GLU A 1 408 ? 7.554 8.224 -29.005 1.00 91.50 408 GLU A CA 1
ATOM 3120 C C . GLU A 1 408 ? 7.623 9.298 -30.094 1.00 91.50 408 GLU A C 1
ATOM 3122 O O . GLU A 1 408 ? 8.623 9.389 -30.808 1.00 91.50 408 GLU A O 1
ATOM 3127 N N . CYS A 1 409 ? 6.627 10.187 -30.140 1.00 89.62 409 CYS A N 1
ATOM 3128 C CA . CYS A 1 409 ? 6.600 11.323 -31.058 1.00 89.62 409 CYS A CA 1
ATOM 3129 C C . CYS A 1 409 ? 7.836 12.222 -30.903 1.00 89.62 409 CYS A C 1
ATOM 3131 O O . CYS A 1 409 ? 8.452 12.607 -31.898 1.00 89.62 409 CYS A O 1
ATOM 3133 N N . LEU A 1 410 ? 8.236 12.533 -29.665 1.00 89.56 410 LEU A N 1
ATOM 3134 C CA . LEU A 1 410 ? 9.421 13.350 -29.390 1.00 89.56 410 LEU A CA 1
ATOM 3135 C C . LEU A 1 410 ? 10.708 12.698 -29.920 1.00 89.56 410 LEU A C 1
ATOM 3137 O O . LEU A 1 410 ? 11.539 13.370 -30.538 1.00 89.56 410 LEU A O 1
ATOM 3141 N N . LEU A 1 411 ? 10.880 11.394 -29.692 1.00 89.56 411 LEU A N 1
ATOM 3142 C CA . LEU A 1 411 ? 12.051 10.653 -30.159 1.00 89.56 411 LEU A CA 1
ATOM 3143 C C . LEU A 1 411 ? 12.073 10.525 -31.686 1.00 89.56 411 LEU A C 1
ATOM 3145 O O . LEU A 1 411 ? 13.140 10.651 -32.287 1.00 89.56 411 LEU A O 1
ATOM 3149 N N . ASP A 1 412 ? 10.919 10.341 -32.325 1.00 90.44 412 ASP A N 1
ATOM 3150 C CA . ASP A 1 412 ? 10.818 10.269 -33.783 1.00 90.44 412 ASP A CA 1
ATOM 3151 C C . ASP A 1 412 ? 11.153 11.601 -34.459 1.00 90.44 412 ASP A C 1
ATOM 3153 O O . ASP A 1 412 ? 11.892 11.622 -35.446 1.00 90.44 412 ASP A O 1
ATOM 3157 N N . VAL A 1 413 ? 10.683 12.725 -33.908 1.00 89.44 413 VAL A N 1
ATOM 3158 C CA . VAL A 1 413 ? 11.060 14.069 -34.378 1.00 89.44 413 VAL A CA 1
ATOM 3159 C C . VAL A 1 413 ? 12.574 14.267 -34.261 1.00 89.44 413 VAL A C 1
ATOM 3161 O O . VAL A 1 413 ? 13.222 14.684 -35.223 1.00 89.44 413 VAL A O 1
ATOM 3164 N N . ARG A 1 414 ? 13.172 13.899 -33.120 1.00 87.44 414 ARG A N 1
ATOM 3165 C CA . ARG A 1 414 ? 14.623 14.015 -32.895 1.00 87.44 414 ARG A CA 1
ATOM 3166 C C . ARG A 1 414 ? 15.431 13.165 -33.880 1.00 87.44 414 ARG A C 1
ATOM 3168 O O . ARG A 1 414 ? 16.407 13.654 -34.441 1.00 87.44 414 ARG A O 1
ATOM 3175 N N . ARG A 1 415 ? 15.004 11.923 -34.141 1.00 88.38 415 ARG A N 1
ATOM 3176 C CA . ARG A 1 415 ? 15.645 11.032 -35.125 1.00 88.38 415 ARG A CA 1
ATOM 3177 C C . ARG A 1 415 ? 15.563 11.590 -36.544 1.00 88.38 415 ARG A C 1
ATOM 3179 O O . ARG A 1 415 ? 16.559 11.552 -37.258 1.00 88.38 415 ARG A O 1
ATOM 3186 N N . LYS A 1 416 ? 14.408 12.138 -36.942 1.00 89.75 416 LYS A N 1
ATOM 3187 C CA . LYS A 1 416 ? 14.206 12.722 -38.280 1.00 89.75 416 LYS A CA 1
ATOM 3188 C C . LYS A 1 416 ? 15.053 13.968 -38.523 1.00 89.75 416 LYS A C 1
ATOM 3190 O O . LYS A 1 416 ? 15.489 14.187 -39.647 1.00 89.75 416 LYS A O 1
ATOM 3195 N N . HIS A 1 417 ? 15.292 14.777 -37.494 1.00 84.00 417 HIS A N 1
ATOM 3196 C CA . HIS A 1 417 ? 16.069 16.010 -37.639 1.00 84.00 417 HIS A CA 1
ATOM 3197 C C . HIS A 1 417 ? 17.581 15.833 -37.473 1.00 84.00 417 HIS A C 1
ATOM 3199 O O . HIS A 1 417 ? 18.310 16.797 -37.708 1.00 84.00 417 HIS A O 1
ATOM 3205 N N . GLY A 1 418 ? 18.039 14.621 -37.128 1.00 72.00 418 GLY A N 1
ATOM 3206 C CA . GLY A 1 418 ? 19.441 14.299 -36.880 1.00 72.00 418 GLY A CA 1
ATOM 3207 C C . GLY A 1 418 ? 20.064 15.134 -35.751 1.00 72.00 418 GLY A C 1
ATOM 3208 O O . GLY A 1 418 ? 19.503 16.139 -35.302 1.00 72.00 418 GLY A O 1
ATOM 3209 N N . PRO A 1 419 ? 21.257 14.765 -35.262 1.00 67.50 419 PRO A N 1
ATOM 3210 C CA . PRO A 1 419 ? 22.075 15.731 -34.554 1.00 67.50 419 PRO A CA 1
ATOM 3211 C C . PRO A 1 419 ? 22.396 16.839 -35.560 1.00 67.50 419 PRO A C 1
ATOM 3213 O O . PRO A 1 419 ? 23.143 16.616 -36.513 1.00 67.50 419 PRO A O 1
ATOM 3216 N N . ARG A 1 420 ? 21.813 18.033 -35.390 1.00 61.09 420 ARG A N 1
ATOM 3217 C CA . ARG A 1 420 ? 22.337 19.215 -36.078 1.00 61.09 420 ARG A CA 1
ATOM 3218 C C . ARG A 1 420 ? 23.781 19.328 -35.616 1.00 61.09 420 ARG A C 1
ATOM 3220 O O . ARG A 1 420 ? 24.018 19.696 -34.466 1.00 61.09 420 ARG A O 1
ATOM 3227 N N . HIS A 1 421 ? 24.724 18.934 -36.472 1.00 59.25 421 HIS A N 1
ATOM 3228 C CA . HIS A 1 421 ? 26.127 19.212 -36.227 1.00 59.25 421 HIS A CA 1
ATOM 3229 C C . HIS A 1 421 ? 26.205 20.704 -35.908 1.00 59.25 421 HIS A C 1
ATOM 3231 O O . HIS A 1 421 ? 25.628 21.493 -36.667 1.00 59.25 421 HIS A O 1
ATOM 3237 N N . PRO A 1 422 ? 26.803 21.096 -34.769 1.00 59.91 422 PRO A N 1
ATOM 3238 C CA . PRO A 1 422 ? 27.005 22.504 -34.495 1.00 59.91 422 PRO A CA 1
ATOM 3239 C C . PRO A 1 422 ? 27.715 23.064 -35.720 1.00 59.91 422 PRO A C 1
ATOM 3241 O O . PRO A 1 422 ? 28.768 22.553 -36.102 1.00 59.91 422 PRO A O 1
ATOM 3244 N N . LEU A 1 423 ? 27.071 24.023 -36.391 1.00 53.72 423 LEU A N 1
ATOM 3245 C CA . LEU A 1 423 ? 27.683 24.765 -37.480 1.00 53.72 423 LEU A CA 1
ATOM 3246 C C . LEU A 1 423 ? 28.940 25.373 -36.873 1.00 53.72 423 LEU A C 1
ATOM 3248 O O . LEU A 1 423 ? 28.864 26.317 -36.089 1.00 53.72 423 LEU A O 1
ATOM 3252 N N . THR A 1 424 ? 30.085 24.754 -37.140 1.00 61.94 424 THR A N 1
ATOM 3253 C CA . THR A 1 424 ? 31.376 25.317 -36.793 1.00 61.94 424 THR A CA 1
ATOM 3254 C C . THR A 1 424 ? 31.457 26.594 -37.603 1.00 61.94 424 THR A C 1
ATOM 3256 O O . THR A 1 424 ? 31.638 26.539 -38.819 1.00 61.94 424 THR A O 1
ATOM 3259 N N . HIS A 1 425 ? 31.226 27.731 -36.952 1.00 58.16 425 HIS A N 1
ATOM 3260 C CA . HIS A 1 425 ? 31.570 29.021 -37.517 1.00 58.16 425 HIS A CA 1
ATOM 3261 C C . HIS A 1 425 ? 33.075 28.976 -37.762 1.00 58.16 425 HIS A C 1
ATOM 3263 O O . HIS A 1 425 ? 33.869 29.064 -36.830 1.00 58.16 425 HIS A O 1
ATOM 3269 N N . SER A 1 426 ? 33.461 28.728 -39.012 1.00 58.56 426 SER A N 1
ATOM 3270 C CA . SER A 1 426 ? 34.804 29.012 -39.478 1.00 58.56 426 SER A CA 1
ATOM 3271 C C . SER A 1 426 ? 34.960 30.524 -39.385 1.00 58.56 426 SER A C 1
ATOM 3273 O O . SER A 1 426 ? 34.366 31.252 -40.183 1.00 58.56 426 SER A O 1
ATOM 3275 N N . GLU A 1 427 ? 35.669 30.982 -38.359 1.00 56.88 427 GLU A N 1
ATOM 3276 C CA . GLU A 1 427 ? 36.193 32.341 -38.306 1.00 56.88 427 GLU A CA 1
ATOM 3277 C C . GLU A 1 427 ? 37.080 32.529 -39.543 1.00 56.88 427 GLU A C 1
ATOM 3279 O O . GLU A 1 427 ? 38.063 31.809 -39.731 1.00 56.88 427 GLU A O 1
ATOM 3284 N N . GLY A 1 428 ? 36.645 33.425 -40.426 1.00 61.56 428 GLY A N 1
ATOM 3285 C CA . GLY A 1 428 ? 37.405 33.942 -41.556 1.00 61.56 428 GLY A CA 1
ATOM 3286 C C . GLY A 1 428 ? 37.699 35.410 -41.330 1.00 61.56 428 GLY A C 1
ATOM 3287 O O . GLY A 1 428 ? 36.831 36.079 -40.720 1.00 61.56 428 GLY A O 1
#

InterPro domains:
  IPR001841 Zinc finger, RING-type [PS50089] (131-179)
  IPR013083 Zinc finger, RING/FYVE/PHD-type [G3DSA:3.30.40.10] (127-230)
  IPR017907 Zinc finger, RING-type, conserved site [PS00518] (146-155)
  IPR031127 E3 ubiquitin ligase RBR family [PTHR11685] (88-345)

Radius of gyration: 35.36 Å; Cα contacts (8 Å, |Δi|>4): 515; chains: 1; bounding box: 91×75×112 Å

Sequence (428 aa):
MEHDRVRRSFACGRWCQNWSTRVRWRRRAALAEQDRLRRSVKAVADELCHQRFPDGINVVFHSAIQSDGFATDLEKCLKVEDSAAHSPLSLQLHCEGSLASSSGAPPAGPERRVGNEGDEITTEILTYVDCPICFESNLSCELCVCGHNICIRCAVSYIRSALSNAREEIRPEGIRCPLSSVERCTGMIAPEKGRVLLHVSQLMTPATDSFLGPLTADEADRLERFTVEASLPFDTRIYCPKCEQLSLLSSVVGEIGECPYCGHCWNHSDATGRDAATALVIASSSKPCPNCQLAITHYHGHGCHHISPGMGCPRCLQHFCYVCLKKHGAPGVRKWNPTCKHRMSVCKQDQILDHVVLRPLPHDGRCTCPLCPDCRPGAACPQCFGNCVVCQGVVPPANRDGSWHALECLLDVRRKHGPRHPLTHSEG

Secondary structure (DSSP, 8-state):
--TTHHHHHHHHHHHHHHHHHHHHHHHHHHHHHHHHHHHHHHHHHHHHTT---TT-------------------------------PPPEE----------------------------------EEEEE-TTT--EEEEEE-STT--EEEHHHHHHHHHHHHHTHHHHEETTEEEPTTHHHH----EE-HHHHHHHHHHHHHH---BTTB--SPPHHHHHHHHHHHHHHHS-GGGEEE-TTT--EEEGGG--SSEEE-TTT--EEEHHHHTT-SHHHHHHHHHHEEE-TTT--EEE--TTSSBSEE-STTSSTTT--EEETTT--EESSTT-----TT-S--S-BPP-TTHHHHEE-SSS-EETTTTEEPPSS-BTTB--TT--S-STTTTTSSPPPPTTS--HHHHHHHHHHHHH-----------

Solvent-accessible surface area (backbone atoms only — not comparable to full-atom values): 26199 Å² total; per-residue (Å²): 138,71,82,67,60,65,62,57,61,60,56,53,56,57,50,55,54,55,49,57,50,51,54,51,50,53,53,50,52,52,52,53,50,51,55,48,49,52,51,49,53,48,50,51,52,54,53,59,72,66,56,83,61,86,83,82,75,80,87,83,84,84,77,90,77,86,80,87,83,83,93,79,89,83,87,88,82,81,92,77,85,89,76,94,72,94,73,82,72,67,51,80,73,83,87,85,85,84,83,81,88,78,91,85,86,89,87,90,76,97,72,85,83,75,79,82,79,76,82,77,77,74,73,65,70,39,34,73,41,65,10,84,86,81,70,45,79,32,64,20,43,66,48,28,91,69,67,56,56,35,22,51,70,58,49,45,54,49,52,53,55,32,65,77,41,39,88,82,44,36,33,56,68,20,32,65,39,93,54,26,82,81,71,68,45,84,34,36,30,32,48,68,43,41,51,50,45,27,56,52,23,62,77,73,36,77,64,46,100,92,37,100,39,41,49,48,72,67,58,36,55,48,48,38,50,45,16,56,52,46,60,47,62,74,92,43,62,39,60,37,93,86,77,66,48,81,43,63,53,90,80,44,90,64,59,63,37,66,34,94,88,76,68,50,73,47,53,52,42,66,75,68,54,69,30,71,66,46,48,49,49,49,65,59,45,31,49,56,39,80,85,79,56,52,74,42,72,57,46,42,34,50,49,49,42,52,44,45,76,87,52,18,38,91,89,64,21,43,24,26,32,69,66,77,47,47,64,12,53,53,62,63,39,96,35,84,42,89,87,53,85,72,74,62,47,56,58,84,68,77,68,44,82,83,36,57,35,64,71,93,46,48,18,36,66,87,57,67,23,22,58,53,61,72,24,31,64,82,40,50,34,100,78,38,86,46,67,19,51,28,19,68,55,77,39,66,45,36,46,99,87,65,46,50,64,66,41,52,54,52,51,51,53,50,63,76,63,47,84,72,70,77,78,74,77,75,87,125

Mean predicted aligned error: 16.35 Å

Organism: Noctiluca scintillans (NCBI:txid2966)

Foldseek 3Di:
DPPPVVVVVVVVVVVVVVVVVVVVVVVVVLVVVVVVVVVVVVVVVVVVVPDDDPDDDDDDDDDPDDDPDDDDDDDDDDDDDDDDDDDFDKDWDDDDDDDDDDDDDDDDDDDDDPDPPPPPPPGWIWTQDQAPPPRDGATWGQQWPVRDTHHLQVVLVVLVVCLVVLVVQAALQFGADPCCVPPVDRIHRHLVSLVVSQVVQQVGPADDPVGPGGRDPVSSVSRNQSSNVNPDDPQQWFADPPPRHTDGNVVDDDQWDADPVPRDIDGPCVRNLVDPVSVLCQVLQWAAQLPPGPTDGDAAQLWFQFQCPPQGDPPFSFTARVQPNDTADHRSDRHGDPPDPPPDGHHDPPPQLVQWDPPPHTARNVRSHGHDQPAAQCRDDPSHPLRGCRVVVVQPHADPVRHRVVSVVVSVVDVVVDPPPPPPPPDD